Protein AF-0000000066938724 (afdb_homodimer)

Nearest PDB structures (foldseek):
  8rdz-assembly1_A  TM=9.465E-01  e=1.902E-21  Homo sapiens
  8ptt-assembly1_A  TM=9.576E-01  e=7.124E-21  Homo sapiens
  2dsb-assembly2_C  TM=9.305E-01  e=2.568E-21  Homo sapiens
  8rdz-assembly1_C  TM=9.444E-01  e=9.058E-21  Homo sapiens
  8riy-assembly1_BBB  TM=9.349E-01  e=5.950E-21  Homo sapiens

Organism: NCBI:txid1442368

Solvent-accessible surface area (backbone atoms only — not comparable to full-atom values): 21776 Å² total; per-residue (Å²): 123,80,75,75,72,49,79,59,44,80,72,47,76,44,84,42,57,56,90,76,45,79,56,48,38,43,32,33,36,35,28,30,40,39,76,67,48,78,45,75,45,69,28,41,37,62,66,61,58,16,78,75,67,39,29,28,29,35,37,49,49,39,37,41,42,87,87,48,73,42,22,28,61,33,30,37,31,75,25,75,50,63,71,26,32,32,44,33,51,45,56,42,67,19,52,61,90,41,48,64,67,54,31,42,55,50,38,38,28,25,67,57,29,45,75,58,45,78,78,46,70,53,63,77,17,29,60,42,47,84,44,17,53,43,26,32,28,51,33,34,28,41,27,82,47,55,89,82,60,80,65,80,52,68,57,57,65,55,90,88,58,62,70,45,78,45,81,37,45,54,84,45,40,49,64,50,50,54,53,45,44,72,35,89,60,34,33,31,30,34,50,53,48,28,20,31,46,17,26,48,39,38,75,68,63,77,66,92,123,80,76,75,71,49,79,60,44,81,73,47,77,41,84,41,58,56,90,77,45,80,57,50,39,44,32,33,36,36,28,31,39,38,75,65,48,80,46,77,44,68,29,40,38,63,66,62,59,16,78,74,68,38,32,29,29,36,37,48,49,39,37,41,41,87,89,47,73,42,21,27,61,33,30,36,32,76,27,75,48,64,71,26,33,31,44,33,50,45,56,43,66,18,51,64,91,40,49,63,66,55,32,42,54,51,38,37,28,23,68,58,30,46,74,60,47,77,79,47,70,53,65,76,16,29,58,42,48,82,44,17,53,44,26,32,27,51,32,34,27,42,28,80,48,54,90,80,60,81,69,81,52,69,57,58,64,57,91,89,59,62,69,45,77,43,83,37,45,55,85,45,40,49,62,52,49,53,53,45,44,70,36,90,60,33,32,31,30,33,51,52,49,28,21,31,47,17,26,48,38,37,74,68,62,75,66,91

Structure (mmCIF, N/CA/C/O backbone):
data_AF-0000000066938724-model_v1
#
loop_
_entity.id
_entity.type
_entity.pdbx_description
1 polymer 'Unplaced genomic scaffold supercont1.2, whole genome shotgun sequence'
#
loop_
_atom_site.group_PDB
_atom_site.id
_atom_site.type_symbol
_atom_site.label_atom_id
_atom_site.label_alt_id
_atom_site.label_comp_id
_atom_site.label_asym_id
_atom_site.label_entity_id
_atom_site.label_seq_id
_atom_site.pdbx_PDB_ins_code
_atom_site.Cartn_x
_atom_site.Cartn_y
_atom_site.Cartn_z
_atom_site.occupancy
_atom_site.B_iso_or_equiv
_atom_site.auth_seq_id
_atom_site.auth_comp_id
_atom_site.auth_asym_id
_atom_site.auth_atom_id
_atom_site.pdbx_PDB_model_num
ATOM 1 N N . MET A 1 1 ? 8.453 -37.781 -10.891 1 41.19 1 MET A N 1
ATOM 2 C CA . MET A 1 1 ? 8.5 -37.531 -9.453 1 41.19 1 MET A CA 1
ATOM 3 C C . MET A 1 1 ? 8.227 -36.094 -9.141 1 41.19 1 MET A C 1
ATOM 5 O O . MET A 1 1 ? 8.641 -35.188 -9.891 1 41.19 1 MET A O 1
ATOM 9 N N . SER A 1 2 ? 7.152 -35.781 -8.422 1 51.56 2 SER A N 1
ATOM 10 C CA . SER A 1 2 ? 6.891 -34.375 -8.117 1 51.56 2 SER A CA 1
ATOM 11 C C . SER A 1 2 ? 8.141 -33.688 -7.578 1 51.56 2 SER A C 1
ATOM 13 O O . SER A 1 2 ? 8.805 -34.188 -6.676 1 51.56 2 SER A O 1
ATOM 15 N N . PRO A 1 3 ? 8.75 -32.875 -8.469 1 56.16 3 PRO A N 1
ATOM 16 C CA . PRO A 1 3 ? 10.039 -32.344 -8.039 1 56.16 3 PRO A CA 1
ATOM 17 C C . PRO A 1 3 ? 10.078 -32 -6.547 1 56.16 3 PRO A C 1
ATOM 19 O O . PRO A 1 3 ? 9.047 -31.641 -5.965 1 56.16 3 PRO A O 1
ATOM 22 N N . LYS A 1 4 ? 10.953 -32.781 -5.766 1 62.91 4 LYS A N 1
ATOM 23 C CA . LYS A 1 4 ? 11.211 -32.562 -4.348 1 62.91 4 LYS A CA 1
ATOM 24 C C . LYS A 1 4 ? 11.273 -31.062 -4.027 1 62.91 4 LYS A C 1
ATOM 26 O O . LYS A 1 4 ? 12.008 -30.312 -4.668 1 62.91 4 LYS A O 1
ATOM 31 N N . THR A 1 5 ? 10.148 -30.406 -3.34 1 84.38 5 THR A N 1
ATOM 32 C CA . THR A 1 5 ? 10.148 -29 -2.949 1 84.38 5 THR A CA 1
ATOM 33 C C . THR A 1 5 ? 10.75 -28.828 -1.557 1 84.38 5 THR A C 1
ATOM 35 O O . THR A 1 5 ? 10.852 -29.797 -0.796 1 84.38 5 THR A O 1
ATOM 38 N N . GLN A 1 6 ? 11.633 -27.938 -1.389 1 91.56 6 GLN A N 1
ATOM 39 C CA . GLN A 1 6 ? 12.164 -27.516 -0.096 1 91.56 6 GLN A CA 1
ATOM 40 C C . GLN A 1 6 ? 11.672 -26.125 0.286 1 91.56 6 GLN A C 1
ATOM 42 O O . GLN A 1 6 ? 11.039 -25.438 -0.524 1 91.56 6 GLN A O 1
ATOM 47 N N . GLU A 1 7 ? 11.906 -25.875 1.595 1 95.19 7 GLU A N 1
ATOM 48 C CA . GLU A 1 7 ? 11.633 -24.5 1.995 1 95.19 7 GLU A CA 1
ATOM 49 C C . GLU A 1 7 ? 12.664 -23.547 1.423 1 95.19 7 GLU A C 1
ATOM 51 O O . GLU A 1 7 ? 13.859 -23.844 1.409 1 95.19 7 GLU A O 1
ATOM 56 N N . PRO A 1 8 ? 12.203 -22.469 0.871 1 96.69 8 PRO A N 1
ATOM 57 C CA . PRO A 1 8 ? 13.18 -21.469 0.428 1 96.69 8 PRO A CA 1
ATOM 58 C C . PRO A 1 8 ? 14.039 -20.922 1.573 1 96.69 8 PRO A C 1
ATOM 60 O O . PRO A 1 8 ? 13.617 -20.969 2.732 1 96.69 8 PRO A O 1
ATOM 63 N N . GLU A 1 9 ? 15.219 -20.469 1.162 1 96.25 9 GLU A N 1
ATOM 64 C CA . GLU A 1 9 ? 16.156 -20.016 2.182 1 96.25 9 GLU A CA 1
ATOM 65 C C . GLU A 1 9 ? 16.969 -18.828 1.685 1 96.25 9 GLU A C 1
ATOM 67 O O . GLU A 1 9 ? 17.547 -18.875 0.596 1 96.25 9 GLU A O 1
ATOM 72 N N . ILE A 1 10 ? 17 -17.781 2.443 1 98.31 10 ILE A N 1
ATOM 73 C CA . ILE A 1 10 ? 17.891 -16.672 2.15 1 98.31 10 ILE A CA 1
ATOM 74 C C . ILE A 1 10 ? 19.328 -17.062 2.49 1 98.31 10 ILE A C 1
ATOM 76 O O . ILE A 1 10 ? 19.609 -17.5 3.607 1 98.31 10 ILE A O 1
ATOM 80 N N . VAL A 1 11 ? 20.156 -16.906 1.573 1 98.56 11 VAL A N 1
ATOM 81 C CA . VAL A 1 11 ? 21.562 -17.266 1.725 1 98.56 11 VAL A CA 1
ATOM 82 C C . VAL A 1 11 ? 22.359 -16.062 2.215 1 98.56 11 VAL A C 1
ATOM 84 O O . VAL A 1 11 ? 23.188 -16.172 3.113 1 98.56 11 VAL A O 1
ATOM 87 N N . SER A 1 12 ? 22.203 -14.898 1.617 1 98.62 12 SER A N 1
ATOM 88 C CA . SER A 1 12 ? 22.906 -13.688 2.016 1 98.62 12 SER A CA 1
ATOM 89 C C . SER A 1 12 ? 22.156 -12.438 1.574 1 98.62 12 SER A C 1
ATOM 91 O O . SER A 1 12 ? 21.359 -12.484 0.635 1 98.62 12 SER A O 1
ATOM 93 N N . ILE A 1 13 ? 22.312 -11.398 2.299 1 98.31 13 ILE A N 1
ATOM 94 C CA . ILE A 1 13 ? 21.891 -10.047 1.957 1 98.31 13 ILE A CA 1
ATOM 95 C C . ILE A 1 13 ? 23.109 -9.109 1.97 1 98.31 13 ILE A C 1
ATOM 97 O O . ILE A 1 13 ? 23.75 -8.938 3.004 1 98.31 13 ILE A O 1
ATOM 101 N N . THR A 1 14 ? 23.422 -8.5 0.818 1 98.25 14 THR A N 1
ATOM 102 C CA . THR A 1 14 ? 24.641 -7.699 0.694 1 98.25 14 THR A CA 1
ATOM 103 C C . THR A 1 14 ? 24.328 -6.355 0.035 1 98.25 14 THR A C 1
ATOM 105 O O . THR A 1 14 ? 23.266 -6.18 -0.557 1 98.25 14 THR A O 1
ATOM 108 N N . ASP A 1 15 ? 25.25 -5.422 0.222 1 97.62 15 ASP A N 1
ATOM 109 C CA . ASP A 1 15 ? 25.078 -4.121 -0.423 1 97.62 15 ASP A CA 1
ATOM 110 C C . ASP A 1 15 ? 25 -4.27 -1.94 1 97.62 15 ASP A C 1
ATOM 112 O O . ASP A 1 15 ? 25.719 -5.086 -2.529 1 97.62 15 ASP A O 1
ATOM 116 N N . LEU A 1 16 ? 24.141 -3.492 -2.551 1 97.81 16 LEU A N 1
ATOM 117 C CA . LEU A 1 16 ? 24 -3.496 -4.004 1 97.81 16 LEU A CA 1
ATOM 118 C C . LEU A 1 16 ? 24.328 -2.125 -4.586 1 97.81 16 LEU A C 1
ATOM 120 O O . LEU A 1 16 ? 23.672 -1.13 -4.238 1 97.81 16 LEU A O 1
ATOM 124 N N . ASP A 1 17 ? 25.344 -2.053 -5.453 1 95.94 17 ASP A N 1
ATOM 125 C CA . ASP A 1 17 ? 25.672 -0.844 -6.199 1 95.94 17 ASP A CA 1
ATOM 126 C C . ASP A 1 17 ? 24.609 -0.54 -7.246 1 95.94 17 ASP A C 1
ATOM 128 O O . ASP A 1 17 ? 24.297 -1.378 -8.102 1 95.94 17 ASP A O 1
ATOM 132 N N . PRO A 1 18 ? 24.062 0.712 -7.199 1 96.06 18 PRO A N 1
ATOM 133 C CA . PRO A 1 18 ? 23.031 1.053 -8.188 1 96.06 18 PRO A CA 1
ATOM 134 C C . PRO A 1 18 ? 23.5 0.801 -9.625 1 96.06 18 PRO A C 1
ATOM 136 O O . PRO A 1 18 ? 22.688 0.463 -10.484 1 96.06 18 PRO A O 1
ATOM 139 N N . ALA A 1 19 ? 24.703 0.922 -9.898 1 94.62 19 ALA A N 1
ATOM 140 C CA . ALA A 1 19 ? 25.234 0.714 -11.242 1 94.62 19 ALA A CA 1
ATOM 141 C C . ALA A 1 19 ? 25.094 -0.744 -11.672 1 94.62 19 ALA A C 1
ATOM 143 O O . ALA A 1 19 ? 25.078 -1.048 -12.867 1 94.62 19 ALA A O 1
ATOM 144 N N . GLN A 1 20 ? 24.984 -1.638 -10.75 1 95.94 20 GLN A N 1
ATOM 145 C CA . GLN A 1 20 ? 24.875 -3.066 -11.031 1 95.94 20 GLN A CA 1
ATOM 146 C C . GLN A 1 20 ? 23.438 -3.537 -10.93 1 95.94 20 GLN A C 1
ATOM 148 O O . GLN A 1 20 ? 23.125 -4.691 -11.234 1 95.94 20 GLN A O 1
ATOM 153 N N . ALA A 1 21 ? 22.594 -2.658 -10.461 1 96.75 21 ALA A N 1
ATOM 154 C CA . ALA A 1 21 ? 21.203 -3.027 -10.25 1 96.75 21 ALA A CA 1
ATOM 155 C C . ALA A 1 21 ? 20.422 -3.01 -11.562 1 96.75 21 ALA A C 1
ATOM 157 O O . ALA A 1 21 ? 20.641 -2.141 -12.414 1 96.75 21 ALA A O 1
ATOM 158 N N . ARG A 1 22 ? 19.484 -3.936 -11.703 1 96.12 22 ARG A N 1
ATOM 159 C CA . ARG A 1 22 ? 18.703 -4.055 -12.922 1 96.12 22 ARG A CA 1
ATOM 160 C C . ARG A 1 22 ? 17.266 -3.607 -12.695 1 96.12 22 ARG A C 1
ATOM 162 O O . ARG A 1 22 ? 16.609 -3.082 -13.602 1 96.12 22 ARG A O 1
ATOM 169 N N . TRP A 1 23 ? 16.797 -3.75 -11.469 1 96.62 23 TRP A N 1
ATOM 170 C CA . TRP A 1 23 ? 15.359 -3.66 -11.258 1 96.62 23 TRP A CA 1
ATOM 171 C C . TRP A 1 23 ? 15 -2.436 -10.422 1 96.62 23 TRP A C 1
ATOM 173 O O . TRP A 1 23 ? 13.93 -1.854 -10.586 1 96.62 23 TRP A O 1
ATOM 183 N N . VAL A 1 24 ? 15.844 -2.029 -9.438 1 97.88 24 VAL A N 1
ATOM 184 C CA . VAL A 1 24 ? 15.586 -0.922 -8.523 1 97.88 24 VAL A CA 1
ATOM 185 C C . VAL A 1 24 ? 16.828 -0.045 -8.406 1 97.88 24 VAL A C 1
ATOM 187 O O . VAL A 1 24 ? 17.953 -0.532 -8.531 1 97.88 24 VAL A O 1
ATOM 190 N N . THR A 1 25 ? 16.672 1.212 -8.172 1 98.12 25 THR A N 1
ATOM 191 C CA . THR A 1 25 ? 17.797 2.123 -7.98 1 98.12 25 THR A CA 1
ATOM 192 C C . THR A 1 25 ? 17.453 3.174 -6.926 1 98.12 25 THR A C 1
ATOM 194 O O . THR A 1 25 ? 16.328 3.217 -6.414 1 98.12 25 THR A O 1
ATOM 197 N N . LEU A 1 26 ? 18.453 4.004 -6.508 1 98.25 26 LEU A N 1
ATOM 198 C CA . LEU A 1 26 ? 18.312 5.082 -5.535 1 98.25 26 LEU A CA 1
ATOM 199 C C . LEU A 1 26 ? 18.547 6.441 -6.191 1 98.25 26 LEU A C 1
ATOM 201 O O . LEU A 1 26 ? 19.469 6.598 -6.984 1 98.25 26 LEU A O 1
ATOM 205 N N . LYS A 1 27 ? 17.656 7.375 -5.871 1 98.38 27 LYS A N 1
ATOM 206 C CA . LYS A 1 27 ? 17.797 8.742 -6.367 1 98.38 27 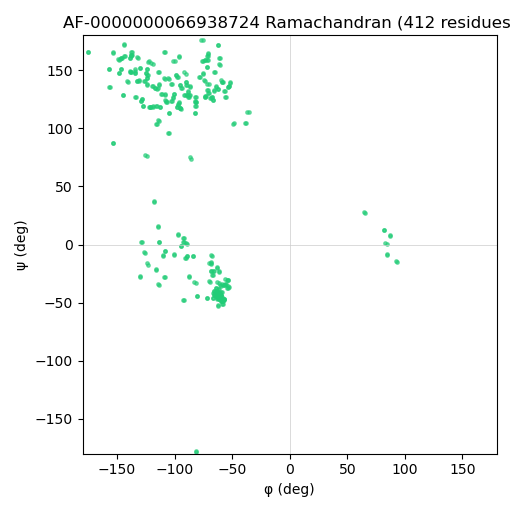LYS A CA 1
ATOM 207 C C . LYS A 1 27 ? 17.672 9.75 -5.23 1 98.38 27 LYS A C 1
ATOM 209 O O . LYS A 1 27 ? 17.047 9.469 -4.207 1 98.38 27 LYS A O 1
ATOM 214 N N . LYS A 1 28 ? 18.312 10.852 -5.406 1 98.5 28 LYS A N 1
ATOM 215 C CA . LYS A 1 28 ? 18.141 12.047 -4.586 1 98.5 28 LYS A CA 1
ATOM 216 C C . LYS A 1 28 ? 17.266 13.078 -5.289 1 98.5 28 LYS A C 1
ATOM 218 O O . LYS A 1 28 ? 17.516 13.43 -6.441 1 98.5 28 LYS A O 1
ATOM 223 N N . VAL A 1 29 ? 16.266 13.508 -4.641 1 98.69 29 VAL A N 1
ATOM 224 C CA . VAL A 1 29 ? 15.391 14.555 -5.156 1 98.69 29 VAL A CA 1
ATOM 225 C C . VAL A 1 29 ? 15.672 15.867 -4.434 1 98.69 29 VAL A C 1
ATOM 227 O O . VAL A 1 29 ? 15.477 15.977 -3.221 1 98.69 29 VAL A O 1
ATOM 230 N N . ASP A 1 30 ? 16.188 16.828 -5.148 1 98.75 30 ASP A N 1
ATOM 231 C CA . ASP A 1 30 ? 16.281 18.203 -4.645 1 98.75 30 ASP A CA 1
ATOM 232 C C . ASP A 1 30 ? 15.039 19.016 -5.02 1 98.75 30 ASP A C 1
ATOM 234 O O . ASP A 1 30 ? 14.625 19.016 -6.18 1 98.75 30 ASP A O 1
ATOM 238 N N . PHE A 1 31 ? 14.43 19.672 -4.047 1 98.12 31 PHE A N 1
ATOM 239 C CA . PHE A 1 31 ? 13.211 20.438 -4.324 1 98.12 31 PHE A CA 1
ATOM 240 C C . PHE A 1 31 ? 13.133 21.656 -3.434 1 98.12 31 PHE A C 1
ATOM 242 O O . PHE A 1 31 ? 13.867 21.781 -2.453 1 98.12 31 PHE A O 1
ATOM 249 N N . ILE A 1 32 ? 12.312 22.641 -3.863 1 97.75 32 ILE A N 1
ATOM 250 C CA . ILE A 1 32 ? 11.953 23.812 -3.062 1 97.75 32 ILE A CA 1
ATOM 251 C C . ILE A 1 32 ? 10.547 23.641 -2.494 1 97.75 32 ILE A C 1
ATOM 253 O O . ILE A 1 32 ? 9.594 23.422 -3.242 1 97.75 32 ILE A O 1
ATOM 257 N N . ASP A 1 33 ? 10.469 23.719 -1.217 1 96 33 ASP A N 1
ATOM 258 C CA . ASP A 1 33 ? 9.172 23.422 -0.603 1 96 33 ASP A CA 1
ATOM 259 C C . ASP A 1 33 ? 8.258 24.641 -0.667 1 96 33 ASP A C 1
ATOM 261 O O . ASP A 1 33 ? 8.57 25.641 -1.339 1 96 33 ASP A O 1
ATOM 265 N N . GLN A 1 34 ? 7.082 24.547 -0.123 1 94.56 34 GLN A N 1
ATOM 266 C CA . GLN A 1 34 ? 6.039 25.562 -0.219 1 94.56 34 GLN A CA 1
ATOM 267 C C . GLN A 1 34 ? 6.473 26.875 0.449 1 94.56 34 GLN A C 1
ATOM 269 O O . GLN A 1 34 ? 5.895 27.922 0.195 1 94.56 34 GLN A O 1
ATOM 274 N N . THR A 1 35 ? 7.449 26.828 1.319 1 94.19 35 THR A N 1
ATOM 275 C CA . THR A 1 35 ? 7.93 28.016 2.006 1 94.19 35 THR A CA 1
ATOM 276 C C . THR A 1 35 ? 9.125 28.609 1.273 1 94.19 35 THR A C 1
ATOM 278 O O . THR A 1 35 ? 9.727 29.578 1.745 1 94.19 35 THR A O 1
ATOM 281 N N . GLY A 1 36 ? 9.508 27.953 0.197 1 95.19 36 GLY A N 1
ATOM 282 C CA . GLY A 1 36 ? 10.656 28.422 -0.561 1 95.19 36 GLY A CA 1
ATOM 283 C C . GLY A 1 36 ? 11.977 27.875 -0.053 1 95.19 36 GLY A C 1
ATOM 284 O O . GLY A 1 36 ? 13.039 28.344 -0.461 1 95.19 36 GLY A O 1
ATOM 285 N N . THR A 1 37 ? 11.961 26.969 0.854 1 96.44 37 THR A N 1
ATOM 286 C CA . THR A 1 37 ? 13.156 26.391 1.454 1 96.44 37 THR A CA 1
ATOM 287 C C . THR A 1 37 ? 13.656 25.203 0.63 1 96.44 37 THR A C 1
ATOM 289 O O . THR A 1 37 ? 12.891 24.281 0.327 1 96.44 37 THR A O 1
ATOM 292 N N . PRO A 1 38 ? 14.938 25.219 0.238 1 97.56 38 PRO A N 1
ATOM 293 C CA . PRO A 1 38 ? 15.5 24.047 -0.432 1 97.56 38 PRO A CA 1
ATOM 294 C C . PRO A 1 38 ? 15.57 22.828 0.481 1 97.56 38 PRO A C 1
ATOM 296 O O . PRO A 1 38 ? 15.977 22.938 1.641 1 97.56 38 PRO A O 1
ATOM 299 N N . ARG A 1 39 ? 15.109 21.719 -0.056 1 97.31 39 ARG A N 1
ATOM 300 C CA . ARG A 1 39 ? 15.102 20.453 0.678 1 97.31 39 ARG A CA 1
ATOM 301 C C . ARG A 1 39 ? 15.539 19.297 -0.217 1 97.31 39 ARG A C 1
ATOM 303 O O . ARG A 1 39 ? 15.633 19.453 -1.437 1 97.31 39 ARG A O 1
ATOM 310 N N . THR A 1 40 ? 15.914 18.188 0.417 1 97.38 40 THR A N 1
ATOM 311 C CA . THR A 1 40 ? 16.281 16.969 -0.295 1 97.38 40 THR A CA 1
ATOM 312 C C . THR A 1 40 ? 15.445 15.781 0.199 1 97.38 40 THR A C 1
ATOM 314 O O . THR A 1 40 ? 15.008 15.758 1.354 1 97.38 40 THR A O 1
ATOM 317 N N . TRP A 1 41 ? 15.195 14.906 -0.728 1 98.06 41 TRP A N 1
ATOM 318 C CA . TRP A 1 41 ? 14.539 13.641 -0.427 1 98.06 41 TRP A CA 1
ATOM 319 C C . TRP A 1 41 ? 15.273 12.477 -1.082 1 98.06 41 TRP A C 1
ATOM 321 O O . TRP A 1 41 ? 15.867 12.633 -2.154 1 98.06 41 TRP A O 1
ATOM 331 N N . GLU A 1 42 ? 15.383 11.32 -0.335 1 98.5 42 GLU A N 1
ATOM 332 C CA . GLU A 1 42 ? 15.938 10.094 -0.887 1 98.5 42 GLU A CA 1
ATOM 333 C C . GLU A 1 42 ? 14.828 9.117 -1.284 1 98.5 42 GLU A C 1
ATOM 335 O O . GLU A 1 42 ? 13.93 8.836 -0.492 1 98.5 42 GLU A O 1
ATOM 340 N N . ILE A 1 43 ? 14.898 8.594 -2.553 1 98.31 43 ILE A N 1
ATOM 341 C CA . ILE A 1 43 ? 13.805 7.746 -3.006 1 98.31 43 ILE A CA 1
ATOM 342 C C . ILE A 1 43 ? 14.359 6.496 -3.686 1 98.31 43 ILE A C 1
ATOM 344 O O . ILE A 1 43 ? 15.461 6.527 -4.242 1 98.31 43 ILE A O 1
ATOM 348 N N . ALA A 1 44 ? 13.633 5.391 -3.561 1 98.31 44 ALA A N 1
ATOM 349 C CA . ALA A 1 44 ? 13.852 4.188 -4.359 1 98.31 44 ALA A CA 1
ATOM 350 C C . ALA A 1 44 ? 12.938 4.164 -5.578 1 98.31 44 ALA A C 1
ATOM 352 O O . ALA A 1 44 ? 11.742 4.469 -5.473 1 98.31 44 ALA A O 1
ATOM 353 N N . ILE A 1 45 ? 13.461 3.785 -6.715 1 97.62 45 ILE A N 1
ATOM 354 C CA . ILE A 1 45 ? 12.695 3.809 -7.957 1 97.62 45 ILE A CA 1
ATOM 355 C C . ILE A 1 45 ? 12.836 2.469 -8.68 1 97.62 45 ILE A C 1
ATOM 357 O O . ILE A 1 45 ? 13.922 1.879 -8.695 1 97.62 45 ILE A O 1
ATOM 361 N N . ARG A 1 46 ? 11.734 2.006 -9.273 1 97.25 46 ARG A N 1
ATOM 362 C CA . ARG A 1 46 ? 11.828 0.887 -10.203 1 97.25 46 ARG A CA 1
ATOM 363 C C . ARG A 1 46 ? 12.445 1.328 -11.531 1 97.25 46 ARG A C 1
ATOM 365 O O . ARG A 1 46 ? 12.117 2.4 -12.047 1 97.25 46 ARG A O 1
ATOM 372 N N . LYS A 1 47 ? 13.273 0.481 -12.094 1 95.06 47 LYS A N 1
ATOM 373 C CA . LYS A 1 47 ? 13.914 0.797 -13.375 1 95.06 47 LYS A CA 1
ATOM 374 C C . LYS A 1 47 ? 13.047 0.33 -14.547 1 95.06 47 LYS A C 1
ATOM 376 O O . LYS A 1 47 ? 13.391 0.567 -15.703 1 95.06 47 LYS A O 1
ATOM 381 N N . THR A 1 48 ? 11.883 -0.263 -14.227 1 89.56 48 THR A N 1
ATOM 382 C CA . THR A 1 48 ? 11.109 -0.964 -15.25 1 89.56 48 THR A CA 1
ATOM 383 C C . THR A 1 48 ? 9.773 -0.267 -15.492 1 89.56 48 THR A C 1
ATOM 385 O O . THR A 1 48 ? 8.859 -0.857 -16.062 1 89.56 48 THR A O 1
ATOM 388 N N . THR A 1 49 ? 9.641 0.946 -15.039 1 87.75 49 THR A N 1
ATOM 389 C CA . THR A 1 49 ? 8.359 1.604 -15.273 1 87.75 49 THR A CA 1
ATOM 390 C C . THR A 1 49 ? 8.023 1.631 -16.766 1 87.75 49 THR A C 1
ATOM 392 O O . THR A 1 49 ? 8.859 2.025 -17.578 1 87.75 49 THR A O 1
ATOM 395 N N . SER A 1 50 ? 6.812 1.243 -17.062 1 87.19 50 SER A N 1
ATOM 396 C CA . SER A 1 50 ? 6.383 1.15 -18.453 1 87.19 50 SER A CA 1
ATOM 397 C C . SER A 1 50 ? 6.109 2.531 -19.047 1 87.19 50 SER A C 1
ATOM 399 O O . SER A 1 50 ? 6.133 3.533 -18.328 1 87.19 50 SER A O 1
ATOM 401 N N . LYS A 1 51 ? 5.785 2.488 -20.391 1 87.94 51 LYS A N 1
ATOM 402 C CA . LYS A 1 51 ? 5.43 3.721 -21.094 1 87.94 51 LYS A CA 1
ATOM 403 C C . LYS A 1 51 ? 4.086 4.262 -20.609 1 87.94 51 LYS A C 1
ATOM 405 O O . LYS A 1 51 ? 3.797 5.449 -20.766 1 87.94 51 LYS A O 1
ATOM 410 N N . SER A 1 52 ? 3.26 3.381 -20.047 1 87.88 52 SER A N 1
ATOM 411 C CA . SER A 1 52 ? 1.953 3.793 -19.547 1 87.88 52 SER A CA 1
ATOM 412 C C . SER A 1 52 ? 2.09 4.668 -18.297 1 87.88 52 SER A C 1
ATOM 414 O O . SER A 1 52 ? 1.13 5.32 -17.891 1 87.88 52 SER A O 1
ATOM 416 N N . GLY A 1 53 ? 3.307 4.617 -17.719 1 91.88 53 GLY A N 1
ATOM 417 C CA . GLY A 1 53 ? 3.529 5.359 -16.484 1 91.88 53 GLY A CA 1
ATOM 418 C C . GLY A 1 53 ? 3.066 4.613 -15.242 1 91.88 53 GLY A C 1
ATOM 419 O O . GLY A 1 53 ? 3.092 5.16 -14.141 1 91.88 53 GLY A O 1
ATOM 420 N N . VAL A 1 54 ? 2.568 3.459 -15.375 1 97.19 54 VAL A N 1
ATOM 421 C CA . VAL A 1 54 ? 2.127 2.613 -14.273 1 97.19 54 VAL A CA 1
ATOM 422 C C . VAL A 1 54 ? 3.096 1.445 -14.094 1 97.19 54 VAL A C 1
ATOM 424 O O . VAL A 1 54 ? 3.447 0.773 -15.07 1 97.19 54 VAL A O 1
ATOM 427 N N . ASP A 1 55 ? 3.545 1.268 -12.891 1 97.75 55 ASP A N 1
ATOM 428 C CA . ASP A 1 55 ? 4.547 0.237 -12.633 1 97.75 55 ASP A CA 1
ATOM 429 C C . ASP A 1 55 ? 3.902 -1.142 -12.523 1 97.75 55 ASP A C 1
ATOM 431 O O . ASP A 1 55 ? 4.434 -2.125 -13.039 1 97.75 55 ASP A O 1
ATOM 435 N N . ALA A 1 56 ? 2.773 -1.217 -11.789 1 98.19 56 ALA A N 1
ATOM 436 C CA . ALA A 1 56 ? 2.219 -2.527 -11.453 1 98.19 56 ALA A CA 1
ATOM 437 C C . ALA A 1 56 ? 0.695 -2.482 -11.406 1 98.19 56 ALA A C 1
ATOM 439 O O . ALA A 1 56 ? 0.101 -1.405 -11.328 1 98.19 56 ALA A O 1
ATOM 440 N N . VAL A 1 57 ? 0.125 -3.625 -11.508 1 98.62 57 VAL A N 1
ATOM 441 C CA . VAL A 1 57 ? -1.306 -3.822 -11.305 1 98.62 57 VAL A CA 1
ATOM 442 C C . VAL A 1 57 ? -1.531 -4.918 -10.266 1 98.62 57 VAL A C 1
ATOM 444 O O . VAL A 1 57 ? -0.739 -5.855 -10.164 1 98.62 57 VAL A O 1
ATOM 447 N N . ALA A 1 58 ? -2.455 -4.766 -9.438 1 98.75 58 ALA A N 1
ATOM 448 C CA . ALA A 1 58 ? -3.004 -5.816 -8.586 1 98.75 58 ALA A CA 1
ATOM 449 C C . ALA A 1 58 ? -4.453 -6.121 -8.961 1 98.75 58 ALA A C 1
ATOM 451 O O . ALA A 1 58 ? -5.238 -5.207 -9.227 1 98.75 58 ALA A O 1
ATOM 452 N N . MET A 1 59 ? -4.797 -7.355 -8.984 1 98.69 59 MET A N 1
ATOM 453 C CA . MET A 1 59 ? -6.137 -7.746 -9.414 1 98.69 59 MET A CA 1
ATOM 454 C C . MET A 1 59 ? -6.988 -8.164 -8.219 1 98.69 59 MET A C 1
ATOM 456 O O . MET A 1 59 ? -6.844 -9.273 -7.703 1 98.69 59 MET A O 1
ATOM 460 N N . GLY A 1 60 ? -7.777 -7.191 -7.73 1 98.62 60 GLY A N 1
ATOM 461 C CA . GLY A 1 60 ? -8.914 -7.676 -6.965 1 98.62 60 GLY A CA 1
ATOM 462 C C . GLY A 1 60 ? -9.875 -8.516 -7.785 1 98.62 60 GLY A C 1
ATOM 463 O O . GLY A 1 60 ? -10.172 -8.18 -8.938 1 98.62 60 GLY A O 1
ATOM 464 N N . ASN A 1 61 ? -10.289 -9.633 -7.242 1 98.62 61 ASN A N 1
ATOM 465 C CA . ASN A 1 61 ? -11.078 -10.539 -8.07 1 98.62 61 ASN A CA 1
ATOM 466 C C . ASN A 1 61 ? -12.242 -11.141 -7.285 1 98.62 61 ASN A C 1
ATOM 468 O O . ASN A 1 61 ? -12.125 -11.391 -6.082 1 98.62 61 ASN A O 1
ATOM 472 N N . ILE A 1 62 ? -13.266 -11.383 -8 1 98.38 62 ILE A N 1
ATOM 473 C CA . ILE A 1 62 ? -14.477 -11.977 -7.449 1 98.38 62 ILE A CA 1
ATOM 474 C C . ILE A 1 62 ? -14.867 -13.203 -8.273 1 98.38 62 ILE A C 1
ATOM 476 O O . ILE A 1 62 ? -15.102 -13.094 -9.484 1 98.38 62 ILE A O 1
ATOM 480 N N . PHE A 1 63 ? -14.898 -14.297 -7.648 1 96.94 63 PHE A N 1
ATOM 481 C CA . PHE A 1 63 ? -15.391 -15.523 -8.258 1 96.94 63 PHE A CA 1
ATOM 482 C C . PHE A 1 63 ? -16.844 -15.773 -7.879 1 96.94 63 PHE A C 1
ATOM 484 O O . PHE A 1 63 ? -17.188 -15.836 -6.695 1 96.94 63 PHE A O 1
ATOM 491 N N . VAL A 1 64 ? -17.656 -15.844 -8.852 1 95.25 64 VAL A N 1
ATOM 492 C CA . VAL A 1 64 ? -19.078 -16.094 -8.648 1 95.25 64 VAL A CA 1
ATOM 493 C C . VAL A 1 64 ? -19.422 -17.516 -9.102 1 95.25 64 VAL A C 1
ATOM 495 O O . VAL A 1 64 ? -19.109 -17.906 -10.227 1 95.25 64 VAL A O 1
ATOM 498 N N . HIS A 1 65 ? -19.969 -18.25 -8.227 1 93.06 65 HIS A N 1
ATOM 499 C CA . HIS A 1 65 ? -20.391 -19.625 -8.453 1 93.06 65 HIS A CA 1
ATOM 500 C C . HIS A 1 65 ? -21.875 -19.797 -8.148 1 93.06 65 HIS A C 1
ATOM 502 O O . HIS A 1 65 ? -22.391 -19.188 -7.211 1 93.06 65 HIS A O 1
ATOM 508 N N . PRO A 1 66 ? -22.531 -20.688 -8.914 1 90.44 66 PRO A N 1
ATOM 509 C CA . PRO A 1 66 ? -23.984 -20.844 -8.703 1 90.44 66 PRO A CA 1
ATOM 510 C C . PRO A 1 66 ? -24.312 -21.453 -7.34 1 90.44 66 PRO A C 1
ATOM 512 O O . PRO A 1 66 ? -25.391 -21.203 -6.793 1 90.44 66 PRO A O 1
ATOM 515 N N . SER A 1 67 ? -23.453 -22.234 -6.723 1 91.06 67 SER A N 1
ATOM 516 C CA . SER A 1 67 ? -23.812 -22.969 -5.516 1 91.06 67 SER A CA 1
ATOM 517 C C . SER A 1 67 ? -22.812 -22.734 -4.398 1 91.06 67 SER A C 1
ATOM 519 O O . SER A 1 67 ? -22.828 -23.422 -3.379 1 91.06 67 SER A O 1
ATOM 521 N N . LYS A 1 68 ? -21.859 -21.922 -4.664 1 92.94 68 LYS A N 1
ATOM 522 C CA . LYS A 1 68 ? -20.859 -21.578 -3.646 1 92.94 68 LYS A CA 1
ATOM 523 C C . LYS A 1 68 ? -20.875 -20.094 -3.346 1 92.94 68 LYS A C 1
ATOM 525 O O . LYS A 1 68 ? -21.25 -19.281 -4.191 1 92.94 68 LYS A O 1
ATOM 530 N N . PRO A 1 69 ? -20.438 -19.688 -2.17 1 95.69 69 PRO A N 1
ATOM 531 C CA . PRO A 1 69 ? -20.391 -18.25 -1.869 1 95.69 69 PRO A CA 1
ATOM 532 C C . PRO A 1 69 ? -19.406 -17.5 -2.754 1 95.69 69 PRO A C 1
ATOM 534 O O . PRO A 1 69 ? -18.375 -18.062 -3.164 1 95.69 69 PRO A O 1
ATOM 537 N N . PRO A 1 70 ? -19.75 -16.234 -3.029 1 97.5 70 PRO A N 1
ATOM 538 C CA . PRO A 1 70 ? -18.734 -15.43 -3.723 1 97.5 70 PRO A CA 1
ATOM 539 C C . PRO A 1 70 ? -17.391 -15.453 -3.02 1 97.5 70 PRO A C 1
ATOM 541 O O . PRO A 1 70 ? -17.328 -15.391 -1.788 1 97.5 70 PRO A O 1
ATOM 544 N N . SER A 1 71 ? -16.359 -15.602 -3.799 1 98.06 71 SER A N 1
ATOM 545 C CA . SER A 1 71 ? -15.031 -15.805 -3.236 1 98.06 71 SER A CA 1
ATOM 546 C C . SER A 1 71 ? -13.984 -14.977 -3.984 1 98.06 71 SER A C 1
ATOM 548 O O . SER A 1 71 ? -14.289 -14.359 -5.004 1 98.06 71 SER A O 1
ATOM 550 N N . THR A 1 72 ? -12.867 -14.859 -3.424 1 98.75 72 THR A N 1
ATOM 551 C CA . THR A 1 72 ? -11.695 -14.25 -4.047 1 98.75 72 THR A CA 1
ATOM 552 C C . THR A 1 72 ? -10.516 -15.219 -4.031 1 98.75 72 THR A C 1
ATOM 554 O O . THR A 1 72 ? -10.359 -16 -3.096 1 98.75 72 THR A O 1
ATOM 557 N N . MET A 1 73 ? -9.742 -15.195 -5.07 1 98.5 73 MET A N 1
ATOM 558 C CA . MET A 1 73 ? -8.539 -16.016 -5.152 1 98.5 73 MET A CA 1
ATOM 559 C C . MET A 1 73 ? -7.305 -15.227 -4.738 1 98.5 73 MET A C 1
ATOM 561 O O . MET A 1 73 ? -7.016 -14.18 -5.312 1 98.5 73 MET A O 1
ATOM 565 N N . LEU A 1 74 ? -6.629 -15.719 -3.764 1 98.81 74 LEU A N 1
ATOM 566 C CA . LEU A 1 74 ? -5.352 -15.18 -3.305 1 98.81 74 LEU A CA 1
ATOM 567 C C . LEU A 1 74 ? -4.191 -16.031 -3.824 1 98.81 74 LEU A C 1
ATOM 569 O O . LEU A 1 74 ? -4.387 -17.172 -4.234 1 98.81 74 LEU A O 1
ATOM 573 N N . VAL A 1 75 ? -3.066 -15.406 -3.852 1 98.69 75 VAL A N 1
ATOM 574 C CA . VAL A 1 75 ? -1.857 -16.125 -4.23 1 98.69 75 VAL A CA 1
ATOM 575 C C . VAL A 1 75 ? -0.855 -16.109 -3.078 1 98.69 75 VAL A C 1
ATOM 577 O O . VAL A 1 75 ? -0.718 -15.086 -2.393 1 98.69 75 VAL A O 1
ATOM 580 N N . LEU A 1 76 ? -0.252 -17.219 -2.811 1 98.31 76 LEU A N 1
ATOM 581 C CA . LEU A 1 76 ? 0.841 -17.375 -1.857 1 98.31 76 LEU A CA 1
ATOM 582 C C . LEU A 1 76 ? 2.166 -17.578 -2.582 1 98.31 76 LEU A C 1
ATOM 584 O O . LEU A 1 76 ? 2.289 -18.484 -3.41 1 98.31 76 LEU A O 1
ATOM 588 N N . GLN A 1 77 ? 3.047 -16.828 -2.375 1 97.75 77 GLN A N 1
ATOM 589 C CA . GLN A 1 77 ? 4.359 -16.969 -3 1 97.75 77 GLN A CA 1
ATOM 590 C C . GLN A 1 77 ? 5.465 -16.453 -2.076 1 97.75 77 GLN A C 1
ATOM 592 O O . GLN A 1 77 ? 5.242 -15.547 -1.282 1 97.75 77 GLN A O 1
ATOM 597 N N . TYR A 1 78 ? 6.629 -17.094 -2.178 1 97.69 78 TYR A N 1
ATOM 598 C CA . TYR A 1 78 ? 7.77 -16.641 -1.386 1 97.69 78 TYR A CA 1
ATOM 599 C C . TYR A 1 78 ? 8.328 -15.336 -1.921 1 97.69 78 TYR A C 1
ATOM 601 O O . TYR A 1 78 ? 8.586 -15.203 -3.121 1 97.69 78 TYR A O 1
ATOM 609 N N . ARG A 1 79 ? 8.477 -14.344 -1.051 1 98.31 79 ARG A N 1
ATOM 610 C CA . ARG A 1 79 ? 9.055 -13.047 -1.382 1 98.31 79 ARG A CA 1
ATOM 611 C C . ARG A 1 79 ? 10.367 -12.828 -0.647 1 98.31 79 ARG A C 1
ATOM 613 O O . ARG A 1 79 ? 10.383 -12.562 0.556 1 98.31 79 ARG A O 1
ATOM 620 N N . PRO A 1 80 ? 11.422 -12.898 -1.316 1 98.06 80 PRO A N 1
ATOM 621 C CA . PRO A 1 80 ? 12.727 -12.758 -0.679 1 98.06 80 PRO A CA 1
ATOM 622 C C . PRO A 1 80 ? 12.867 -11.438 0.085 1 98.06 80 PRO A C 1
ATOM 624 O O . PRO A 1 80 ? 13.5 -11.406 1.146 1 98.06 80 PRO A O 1
ATOM 627 N N . PRO A 1 81 ? 12.289 -10.328 -0.366 1 98.19 81 PRO A N 1
ATOM 628 C CA . PRO A 1 81 ? 12.453 -9.086 0.385 1 98.19 81 PRO A CA 1
ATOM 629 C C . PRO A 1 81 ? 12.008 -9.211 1.841 1 98.19 81 PRO A C 1
ATOM 631 O O . PRO A 1 81 ? 12.602 -8.586 2.725 1 98.19 81 PRO A O 1
ATOM 634 N N . VAL A 1 82 ? 10.984 -10.023 2.047 1 97.75 82 VAL A N 1
ATOM 635 C CA . VAL A 1 82 ? 10.484 -10.094 3.416 1 97.75 82 VAL A CA 1
ATOM 636 C C . VAL A 1 82 ? 10.859 -11.445 4.031 1 97.75 82 VAL A C 1
ATOM 638 O O . VAL A 1 82 ? 10.602 -11.688 5.211 1 97.75 82 VAL A O 1
ATOM 641 N N . GLY A 1 83 ? 11.445 -12.367 3.262 1 97.81 83 GLY A N 1
ATOM 642 C CA . GLY A 1 83 ? 11.883 -13.672 3.738 1 97.81 83 GLY A CA 1
ATOM 643 C C . GLY A 1 83 ? 10.734 -14.555 4.199 1 97.81 83 GLY A C 1
ATOM 644 O O . GLY A 1 83 ? 10.891 -15.359 5.117 1 97.81 83 GLY A O 1
ATOM 645 N N . LYS A 1 84 ? 9.547 -14.383 3.672 1 98.25 84 LYS A N 1
ATOM 646 C CA . LYS A 1 84 ? 8.336 -15.117 4.031 1 98.25 84 LYS A CA 1
ATOM 647 C C . LYS A 1 84 ? 7.465 -15.375 2.807 1 98.25 84 LYS A C 1
ATOM 649 O O . LYS A 1 84 ? 7.676 -14.773 1.75 1 98.25 84 LYS A O 1
ATOM 654 N N . TYR A 1 85 ? 6.559 -16.344 2.975 1 98.44 85 TYR A N 1
ATOM 655 C CA . TYR A 1 85 ? 5.438 -16.406 2.039 1 98.44 85 TYR A CA 1
ATOM 656 C C . TYR A 1 85 ? 4.477 -15.25 2.26 1 98.44 85 TYR A C 1
ATOM 658 O O . TYR A 1 85 ? 4.07 -14.977 3.393 1 98.44 85 TYR A O 1
ATOM 666 N N . THR A 1 86 ? 4.16 -14.594 1.169 1 98.75 86 THR A N 1
ATOM 667 C CA . THR A 1 86 ? 3.223 -13.484 1.29 1 98.75 86 THR A CA 1
ATOM 668 C C . THR A 1 86 ? 1.847 -13.875 0.759 1 98.75 86 THR A C 1
ATOM 670 O O . THR A 1 86 ? 1.742 -14.68 -0.174 1 98.75 86 THR A O 1
ATOM 673 N N . VAL A 1 87 ? 0.848 -13.383 1.441 1 98.94 87 VAL A N 1
ATOM 674 C CA . VAL A 1 87 ? -0.533 -13.5 0.984 1 98.94 87 VAL A CA 1
ATOM 675 C C . VAL A 1 87 ? -0.926 -12.242 0.211 1 98.94 87 VAL A C 1
ATOM 677 O O . VAL A 1 87 ? -0.914 -11.141 0.761 1 98.94 87 VAL A O 1
ATOM 680 N N . GLU A 1 88 ? -1.238 -12.438 -1.1 1 98.88 88 GLU A N 1
ATOM 681 C CA . GLU A 1 88 ? -1.485 -11.32 -2 1 98.88 88 GLU A CA 1
ATOM 682 C C . GLU A 1 88 ? -2.664 -11.602 -2.926 1 98.88 88 GLU A C 1
ATOM 684 O O . GLU A 1 88 ? -3.07 -12.758 -3.086 1 98.88 88 GLU A O 1
ATOM 689 N N . TRP A 1 89 ? -3.23 -10.539 -3.498 1 98.88 89 TRP A N 1
ATOM 690 C CA . TRP A 1 89 ? -3.918 -10.727 -4.773 1 98.88 89 TRP A CA 1
ATOM 691 C C . TRP A 1 89 ? -2.92 -10.961 -5.898 1 98.88 89 TRP A C 1
ATOM 693 O O . TRP A 1 89 ? -1.761 -10.547 -5.809 1 98.88 89 TRP A O 1
ATOM 703 N N . PRO A 1 90 ? -3.381 -11.711 -6.977 1 98.5 90 PRO A N 1
ATOM 704 C CA . PRO A 1 90 ? -2.498 -11.727 -8.141 1 98.5 90 PRO A CA 1
ATOM 705 C C . PRO A 1 90 ? -2.086 -10.328 -8.594 1 98.5 90 PRO A C 1
ATOM 707 O O . PRO A 1 90 ? -2.889 -9.398 -8.531 1 98.5 90 PRO A O 1
ATOM 710 N N . ALA A 1 91 ? -0.883 -10.203 -8.938 1 98.25 91 ALA A N 1
ATOM 711 C CA . ALA A 1 91 ? -0.316 -8.906 -9.305 1 98.25 91 ALA A CA 1
ATOM 712 C C . ALA A 1 91 ? 0.868 -9.078 -10.258 1 98.25 91 ALA A C 1
ATOM 714 O O . ALA A 1 91 ? 1.386 -10.188 -10.414 1 98.25 91 ALA A O 1
ATOM 715 N N . GLY A 1 92 ? 1.26 -7.984 -10.883 1 96.56 92 GLY A N 1
ATOM 716 C CA . GLY A 1 92 ? 2.428 -8.023 -11.75 1 96.56 92 GLY A CA 1
ATOM 717 C C . GLY A 1 92 ? 2.814 -6.664 -12.297 1 96.56 92 GLY A C 1
ATOM 718 O O . GLY A 1 92 ? 2.045 -5.707 -12.195 1 96.56 92 GLY A O 1
ATOM 719 N N . LEU A 1 93 ? 4.016 -6.645 -12.828 1 96.56 93 LEU A N 1
ATOM 720 C CA . LEU A 1 93 ? 4.504 -5.418 -13.453 1 96.56 93 LEU A CA 1
ATOM 721 C C . LEU A 1 93 ? 3.857 -5.207 -14.812 1 96.56 93 LEU A C 1
ATOM 723 O O . LEU A 1 93 ? 3.502 -6.172 -15.492 1 96.56 93 LEU A O 1
ATOM 727 N N . VAL A 1 94 ? 3.668 -3.963 -15.141 1 97.5 94 VAL A N 1
ATOM 728 C CA . VAL A 1 94 ? 3.17 -3.613 -16.469 1 97.5 94 VAL A CA 1
ATOM 729 C C . VAL A 1 94 ? 4.324 -3.613 -17.469 1 97.5 94 VAL A C 1
ATOM 731 O O . VAL A 1 94 ? 5.297 -2.873 -17.312 1 97.5 94 VAL A O 1
ATOM 734 N N . ASP A 1 95 ? 4.215 -4.383 -18.484 1 94.88 95 ASP A N 1
ATOM 735 C CA . ASP A 1 95 ? 5.266 -4.457 -19.484 1 94.88 95 ASP A CA 1
ATOM 736 C C . ASP A 1 95 ? 5.27 -3.207 -20.359 1 94.88 95 ASP A C 1
ATOM 738 O O . ASP A 1 95 ? 4.277 -2.48 -20.422 1 94.88 95 ASP A O 1
ATOM 742 N N . GLU A 1 96 ? 6.32 -2.861 -21.016 1 91.81 96 GLU A N 1
ATOM 743 C CA . GLU A 1 96 ? 6.578 -1.645 -21.781 1 91.81 96 GLU A CA 1
ATOM 744 C C . GLU A 1 96 ? 5.473 -1.387 -22.797 1 91.81 96 GLU A C 1
ATOM 746 O O . GLU A 1 96 ? 5.051 -0.243 -23 1 91.81 96 GLU A O 1
ATOM 751 N N . HIS A 1 97 ? 4.867 -2.416 -23.453 1 90.44 97 HIS A N 1
ATOM 752 C CA . HIS A 1 97 ? 3.953 -2.162 -24.547 1 90.44 97 HIS A CA 1
ATOM 753 C C . HIS A 1 97 ? 2.551 -2.668 -24.234 1 90.44 97 HIS A C 1
ATOM 755 O O . HIS A 1 97 ? 1.832 -3.121 -25.125 1 90.44 97 HIS A O 1
ATOM 761 N N . GLU A 1 98 ? 2.18 -2.514 -23.016 1 94.94 98 GLU A N 1
ATOM 762 C CA . GLU A 1 98 ? 0.807 -2.881 -22.688 1 94.94 98 GLU A CA 1
ATOM 763 C C . GLU A 1 98 ? 0.176 -1.86 -21.734 1 94.94 98 GLU A C 1
ATOM 765 O O . GLU A 1 98 ? 0.883 -1.141 -21.031 1 94.94 98 GLU A O 1
ATOM 770 N N . THR A 1 99 ? -1.119 -1.708 -21.859 1 95.62 99 THR A N 1
ATOM 771 C CA . THR A 1 99 ? -1.875 -0.919 -20.891 1 95.62 99 THR A CA 1
ATOM 772 C C . THR A 1 99 ? -1.978 -1.652 -19.562 1 95.62 99 THR A C 1
ATOM 774 O O . THR A 1 99 ? -1.765 -2.865 -19.5 1 95.62 99 THR A O 1
ATOM 777 N N . PRO A 1 100 ? -2.232 -0.91 -18.484 1 96.25 100 PRO A N 1
ATOM 778 C CA . PRO A 1 100 ? -2.453 -1.575 -17.203 1 96.25 100 PRO A CA 1
ATOM 779 C C . PRO A 1 100 ? -3.547 -2.639 -17.266 1 96.25 100 PRO A C 1
ATOM 781 O O . PRO A 1 100 ? -3.418 -3.701 -16.656 1 96.25 100 PRO A O 1
ATOM 784 N N . GLU A 1 101 ? -4.586 -2.381 -18.016 1 96.69 101 GLU A N 1
ATOM 785 C CA . GLU A 1 101 ? -5.676 -3.344 -18.141 1 96.69 101 GLU A CA 1
ATOM 786 C C . GLU A 1 101 ? -5.211 -4.613 -18.844 1 96.69 101 GLU A C 1
ATOM 788 O O . GLU A 1 101 ? -5.574 -5.723 -18.453 1 96.69 101 GLU A O 1
ATOM 793 N N . GLU A 1 102 ? -4.445 -4.398 -19.891 1 96.94 102 GLU A N 1
ATOM 794 C CA . GLU A 1 102 ? -3.881 -5.547 -20.594 1 96.94 102 GLU A CA 1
ATOM 795 C C . GLU A 1 102 ? -2.973 -6.363 -19.672 1 96.94 102 GLU A C 1
ATOM 797 O O . GLU A 1 102 ? -3.012 -7.594 -19.688 1 96.94 102 GLU A O 1
ATOM 802 N N . ALA A 1 103 ? -2.141 -5.676 -18.906 1 97.12 103 ALA A N 1
ATOM 803 C CA . ALA A 1 103 ? -1.271 -6.344 -17.938 1 97.12 103 ALA A CA 1
ATOM 804 C C . ALA A 1 103 ? -2.088 -7.137 -16.922 1 97.12 103 ALA A C 1
ATOM 806 O O . ALA A 1 103 ? -1.728 -8.266 -16.562 1 97.12 103 ALA A O 1
ATOM 807 N N . ALA A 1 104 ? -3.205 -6.535 -16.484 1 97.69 104 ALA A N 1
ATOM 808 C CA . ALA A 1 104 ? -4.059 -7.188 -15.508 1 97.69 104 ALA A CA 1
ATOM 809 C C . ALA A 1 104 ? -4.613 -8.508 -16.047 1 97.69 104 ALA A C 1
ATOM 811 O O . ALA A 1 104 ? -4.551 -9.539 -15.375 1 97.69 104 ALA A O 1
ATOM 812 N N . VAL A 1 105 ? -5.105 -8.461 -17.25 1 97.12 105 VAL A N 1
ATOM 813 C CA . VAL A 1 105 ? -5.672 -9.648 -17.891 1 97.12 105 VAL A CA 1
ATOM 814 C C . VAL A 1 105 ? -4.582 -10.703 -18.078 1 97.12 105 VAL A C 1
ATOM 816 O O . VAL A 1 105 ? -4.789 -11.875 -17.766 1 97.12 105 VAL A O 1
ATOM 819 N N . ARG A 1 106 ? -3.455 -10.266 -18.531 1 97.12 106 ARG A N 1
ATOM 820 C CA . ARG A 1 106 ? -2.336 -11.172 -18.75 1 97.12 106 ARG A CA 1
ATOM 821 C C . ARG A 1 106 ? -1.892 -11.82 -17.438 1 97.12 106 ARG A C 1
ATOM 823 O O . ARG A 1 106 ? -1.782 -13.039 -17.344 1 97.12 106 ARG A O 1
ATOM 830 N N . GLU A 1 107 ? -1.621 -11.039 -16.406 1 97.44 107 GLU A N 1
ATOM 831 C CA . GLU A 1 107 ? -1.137 -11.539 -15.117 1 97.44 107 GLU A CA 1
ATOM 832 C C . GLU A 1 107 ? -2.168 -12.445 -14.453 1 97.44 107 GLU A C 1
ATOM 834 O O . GLU A 1 107 ? -1.808 -13.43 -13.805 1 97.44 107 GLU A O 1
ATOM 839 N N . MET A 1 108 ? -3.469 -12.047 -14.57 1 97.31 108 MET A N 1
ATOM 840 C CA . MET A 1 108 ? -4.531 -12.898 -14.031 1 97.31 108 MET A CA 1
ATOM 841 C C . MET A 1 108 ? -4.477 -14.289 -14.648 1 97.31 108 MET A C 1
ATOM 843 O O . MET A 1 108 ? -4.484 -15.289 -13.93 1 97.31 108 MET A O 1
ATOM 847 N N . LYS A 1 109 ? -4.355 -14.328 -15.906 1 97.12 109 LYS A N 1
ATOM 848 C CA . LYS A 1 109 ? -4.297 -15.609 -16.609 1 97.12 109 LYS A CA 1
ATOM 849 C C . LYS A 1 109 ? -3.033 -16.375 -16.25 1 97.12 109 LYS A C 1
ATOM 851 O O . LYS A 1 109 ? -3.094 -17.578 -15.969 1 97.12 109 LYS A O 1
ATOM 856 N N . GLU A 1 110 ? -1.936 -15.727 -16.172 1 97.69 110 GLU A N 1
ATOM 857 C CA . GLU A 1 110 ? -0.664 -16.375 -15.883 1 97.69 110 GLU A CA 1
ATOM 858 C C . GLU A 1 110 ? -0.636 -16.938 -14.461 1 97.69 110 GLU A C 1
ATOM 860 O O . GLU A 1 110 ? -0.262 -18.094 -14.25 1 97.69 110 GLU A O 1
ATOM 865 N N . GLU A 1 111 ? -1.06 -16.172 -13.492 1 97.69 111 GLU A N 1
ATOM 866 C CA . GLU A 1 111 ? -0.858 -16.562 -12.094 1 97.69 111 GLU A CA 1
ATOM 867 C C . GLU A 1 111 ? -2 -17.438 -11.594 1 97.69 111 GLU A C 1
ATOM 869 O O . GLU A 1 111 ? -1.813 -18.234 -10.68 1 97.69 111 GLU A O 1
ATOM 874 N N . THR A 1 112 ? -3.215 -17.312 -12.156 1 97.31 112 THR A N 1
ATOM 875 C CA . THR A 1 112 ? -4.359 -18.016 -11.586 1 97.31 112 THR A CA 1
ATOM 876 C C . THR A 1 112 ? -4.914 -19.031 -12.57 1 97.31 112 THR A C 1
ATOM 878 O O . THR A 1 112 ? -5.633 -19.953 -12.18 1 97.31 112 THR A O 1
ATOM 881 N N . GLY A 1 113 ? -4.641 -18.875 -13.867 1 96.94 113 GLY A N 1
ATOM 882 C CA . GLY A 1 113 ? -5.195 -19.719 -14.914 1 96.94 113 GLY A CA 1
ATOM 883 C C . GLY A 1 113 ? -6.566 -19.266 -15.375 1 96.94 113 GLY A C 1
ATOM 884 O O . GLY A 1 113 ? -7.082 -19.766 -16.375 1 96.94 113 GLY A O 1
ATOM 885 N N . TYR A 1 114 ? -7.195 -18.312 -14.703 1 95.94 114 TYR A N 1
ATOM 886 C CA . TYR A 1 114 ? -8.562 -17.906 -15.016 1 95.94 114 TYR A CA 1
ATOM 887 C C . TYR A 1 114 ? -8.578 -16.688 -15.906 1 95.94 114 TYR A C 1
ATOM 889 O O . TYR A 1 114 ? -7.738 -15.789 -15.766 1 95.94 114 TYR A O 1
ATOM 897 N N . ASP A 1 115 ? -9.57 -16.766 -16.75 1 93.12 115 ASP A N 1
ATOM 898 C CA . ASP A 1 115 ? -9.953 -15.531 -17.438 1 93.12 115 ASP A CA 1
ATOM 899 C C . ASP A 1 115 ? -11.023 -14.773 -16.641 1 93.12 115 ASP A C 1
ATOM 901 O O . ASP A 1 115 ? -11.844 -15.383 -15.961 1 93.12 115 ASP A O 1
ATOM 905 N N . GLY A 1 116 ? -10.883 -13.562 -16.609 1 91.5 116 GLY A N 1
ATOM 906 C CA . GLY A 1 116 ? -11.891 -12.75 -15.953 1 91.5 116 GLY A CA 1
ATOM 907 C C . GLY A 1 116 ? -12.25 -11.5 -16.734 1 91.5 116 GLY A C 1
ATOM 908 O O . GLY A 1 116 ? -11.578 -11.156 -17.703 1 91.5 116 GLY A O 1
ATOM 909 N N . LYS A 1 117 ? -13.336 -10.969 -16.375 1 96.12 117 LYS A N 1
ATOM 910 C CA . LYS A 1 117 ? -13.789 -9.711 -16.969 1 96.12 117 LYS A CA 1
ATOM 911 C C . LYS A 1 117 ? -13.438 -8.523 -16.062 1 96.12 117 LYS A C 1
ATOM 913 O O . LYS A 1 117 ? -13.891 -8.453 -14.922 1 96.12 117 LYS A O 1
ATOM 918 N N . VAL A 1 118 ? -12.609 -7.633 -16.625 1 97.88 118 VAL A N 1
ATOM 919 C CA . VAL A 1 118 ? -12.312 -6.398 -15.898 1 97.88 118 VAL A CA 1
ATOM 920 C C . VAL A 1 118 ? -13.57 -5.535 -15.82 1 97.88 118 VAL A C 1
ATOM 922 O O . VAL A 1 118 ? -14.203 -5.246 -16.828 1 97.88 118 VAL A O 1
ATOM 925 N N . TYR A 1 119 ? -13.977 -5.09 -14.578 1 97.12 119 TYR A N 1
ATOM 926 C CA . TYR A 1 119 ? -15.195 -4.293 -14.492 1 97.12 119 TYR A CA 1
ATOM 927 C C . TYR A 1 119 ? -14.945 -2.979 -13.766 1 97.12 119 TYR A C 1
ATOM 929 O O . TYR A 1 119 ? -15.812 -2.102 -13.727 1 97.12 119 TYR A O 1
ATOM 937 N N . ASP A 1 120 ? -13.82 -2.787 -13.234 1 97.62 120 ASP A N 1
ATOM 938 C CA . ASP A 1 120 ? -13.445 -1.545 -12.57 1 97.62 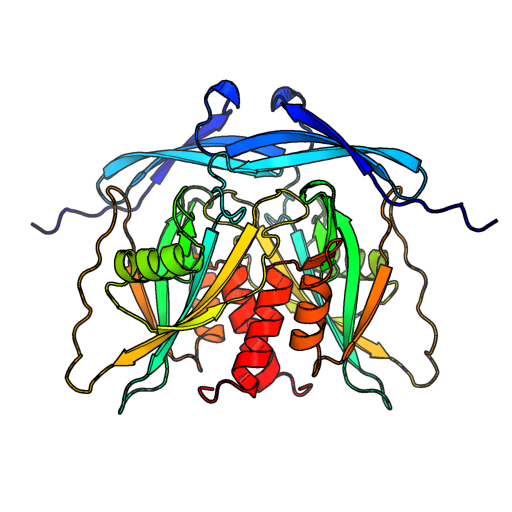120 ASP A CA 1
ATOM 939 C C . ASP A 1 120 ? -11.922 -1.384 -12.531 1 97.62 120 ASP A C 1
ATOM 941 O O . ASP A 1 120 ? -11.195 -2.354 -12.305 1 97.62 120 ASP A O 1
ATOM 945 N N . VAL A 1 121 ? -11.406 -0.227 -12.82 1 98.38 121 VAL A N 1
ATOM 946 C CA . VAL A 1 121 ? -9.984 0.112 -12.789 1 98.38 121 VAL A CA 1
ATOM 947 C C . VAL A 1 121 ? -9.773 1.379 -11.961 1 98.38 121 VAL A C 1
ATOM 949 O O . VAL A 1 121 ? -10.406 2.408 -12.219 1 98.38 121 VAL A O 1
ATOM 952 N N . SER A 1 122 ? -8.945 1.314 -11 1 98.75 122 SER A N 1
ATOM 953 C CA . SER A 1 122 ? -8.68 2.473 -10.148 1 98.75 122 SER A CA 1
ATOM 954 C C . SER A 1 122 ? -7.883 3.535 -10.906 1 98.75 122 SER A C 1
ATOM 956 O O . SER A 1 122 ? -7.336 3.266 -11.977 1 98.75 122 SER A O 1
ATOM 958 N N . PRO A 1 123 ? -7.84 4.809 -10.352 1 98.38 123 PRO A N 1
ATOM 959 C CA . PRO A 1 123 ? -6.805 5.734 -10.812 1 98.38 123 PRO A CA 1
ATOM 960 C C . PRO A 1 123 ? -5.391 5.238 -10.523 1 98.38 123 PRO A C 1
ATOM 962 O O . PRO A 1 123 ? -5.219 4.172 -9.922 1 98.38 123 PRO A O 1
ATOM 965 N N . ILE A 1 124 ? -4.418 5.977 -11.094 1 98.25 124 ILE A N 1
ATOM 966 C CA . ILE A 1 124 ? -3.033 5.699 -10.719 1 98.25 124 ILE A CA 1
ATOM 967 C C . ILE A 1 124 ? -2.814 6.066 -9.25 1 98.25 124 ILE A C 1
ATOM 969 O O . ILE A 1 124 ? -3.135 7.18 -8.828 1 98.25 124 ILE A O 1
ATOM 973 N N . LEU A 1 125 ? -2.334 5.094 -8.461 1 98.81 125 LEU A N 1
ATOM 974 C CA . LEU A 1 125 ? -2.145 5.266 -7.027 1 98.81 125 LEU A CA 1
ATOM 975 C C . LEU A 1 125 ? -0.665 5.215 -6.664 1 98.81 125 LEU A C 1
ATOM 977 O O . LEU A 1 125 ? 0.119 4.531 -7.328 1 98.81 125 LEU A O 1
ATOM 981 N N . SER A 1 126 ? -0.289 5.945 -5.645 1 98.69 126 SER A N 1
ATOM 982 C CA . SER A 1 126 ? 1.078 5.875 -5.141 1 98.69 126 SER A CA 1
ATOM 983 C C . SER A 1 126 ? 1.266 4.676 -4.215 1 98.69 126 SER A C 1
ATOM 985 O O . SER A 1 126 ? 0.536 4.523 -3.234 1 98.69 126 SER A O 1
ATOM 987 N N . SER A 1 127 ? 2.246 3.852 -4.465 1 98.44 127 SER A N 1
ATOM 988 C CA . SER A 1 127 ? 2.457 2.643 -3.674 1 98.44 127 SER A CA 1
ATOM 989 C C . SER A 1 127 ? 2.973 2.979 -2.277 1 98.44 127 SER A C 1
ATOM 991 O O . SER A 1 127 ? 2.523 2.398 -1.288 1 98.44 127 SER A O 1
ATOM 993 N N . ASP A 1 128 ? 3.912 3.832 -2.17 1 98.06 128 ASP A N 1
ATOM 994 C CA . ASP A 1 128 ? 4.512 4.355 -0.947 1 98.06 128 ASP A CA 1
ATOM 995 C C . ASP A 1 128 ? 5.102 5.746 -1.178 1 98.06 128 ASP A C 1
ATOM 997 O O . ASP A 1 128 ? 6.297 5.883 -1.455 1 98.06 128 ASP A O 1
ATOM 1001 N N . PRO A 1 129 ? 4.289 6.742 -1.021 1 97.94 129 PRO A N 1
ATOM 1002 C CA . PRO A 1 129 ? 4.691 8.086 -1.452 1 97.94 129 PRO A CA 1
ATOM 1003 C C . PRO A 1 129 ? 5.828 8.656 -0.612 1 97.94 129 PRO A C 1
ATOM 1005 O O . PRO A 1 129 ? 6.41 9.688 -0.976 1 97.94 129 PRO A O 1
ATOM 1008 N N . GLY A 1 130 ? 6.176 8.055 0.448 1 96.94 130 GLY A N 1
ATOM 1009 C CA . GLY A 1 130 ? 7.281 8.531 1.269 1 96.94 130 GLY A CA 1
ATOM 1010 C C . GLY A 1 130 ? 8.617 7.93 0.87 1 96.94 130 GLY A C 1
ATOM 1011 O O . GLY A 1 130 ? 9.672 8.398 1.304 1 96.94 130 GLY A O 1
ATOM 1012 N N . MET A 1 131 ? 8.555 6.922 0.029 1 97.81 131 MET A N 1
ATOM 1013 C CA . MET A 1 131 ? 9.789 6.176 -0.184 1 97.81 131 MET A CA 1
ATOM 1014 C C . MET A 1 131 ? 10.078 6.004 -1.673 1 97.81 131 MET A C 1
ATOM 1016 O O . MET A 1 131 ? 11.227 5.82 -2.072 1 97.81 131 MET A O 1
ATOM 1020 N N . THR A 1 132 ? 9.086 5.984 -2.506 1 98.44 132 THR A N 1
ATOM 1021 C CA . THR A 1 132 ? 9.266 5.609 -3.904 1 98.44 132 THR A CA 1
ATOM 1022 C C . THR A 1 132 ? 8.273 6.355 -4.797 1 98.44 132 THR A C 1
ATOM 1024 O O . THR A 1 132 ? 7.254 6.859 -4.316 1 98.44 132 THR A O 1
ATOM 1027 N N . ASN A 1 133 ? 8.602 6.445 -6.082 1 98 133 ASN A N 1
ATOM 1028 C CA . ASN A 1 133 ? 7.664 6.973 -7.066 1 98 133 ASN A CA 1
ATOM 1029 C C . ASN A 1 133 ? 6.836 5.859 -7.703 1 98 133 ASN A C 1
ATOM 1031 O O . ASN A 1 133 ? 6.102 6.102 -8.664 1 98 133 ASN A O 1
ATOM 1035 N N . ALA A 1 134 ? 6.988 4.605 -7.219 1 98.06 134 ALA A N 1
ATOM 1036 C CA . ALA A 1 134 ? 6.277 3.465 -7.793 1 98.06 134 ALA A CA 1
ATOM 1037 C C . ALA A 1 134 ? 4.766 3.67 -7.723 1 98.06 134 ALA A C 1
ATOM 1039 O O . ALA A 1 134 ? 4.246 4.18 -6.727 1 98.06 134 ALA A O 1
ATOM 1040 N N . THR A 1 135 ? 4.109 3.262 -8.812 1 98.25 135 THR A N 1
ATOM 1041 C CA . THR A 1 135 ? 2.662 3.412 -8.93 1 98.25 135 THR A CA 1
ATOM 1042 C C . THR A 1 135 ? 1.996 2.059 -9.164 1 98.25 135 THR A C 1
ATOM 1044 O O . THR A 1 135 ? 2.65 1.103 -9.586 1 98.25 135 THR A O 1
ATOM 1047 N N . ILE A 1 136 ? 0.738 2.029 -8.828 1 98.56 136 ILE A N 1
ATOM 1048 C CA . ILE A 1 136 ? -0.023 0.795 -8.992 1 98.56 136 ILE A CA 1
ATOM 1049 C C . ILE A 1 136 ? -1.47 1.125 -9.352 1 98.56 136 ILE A C 1
ATOM 1051 O O . ILE A 1 136 ? -1.971 2.199 -9.008 1 98.56 136 ILE A O 1
ATOM 1055 N N . LYS A 1 137 ? -2.082 0.267 -10.055 1 98.75 137 LYS A N 1
ATOM 1056 C CA . LYS A 1 137 ? -3.531 0.3 -10.242 1 98.75 137 LYS A CA 1
ATOM 1057 C C . LYS A 1 137 ? -4.188 -0.948 -9.656 1 98.75 137 LYS A C 1
ATOM 1059 O O . LYS A 1 137 ? -3.66 -2.055 -9.789 1 98.75 137 LYS A O 1
ATOM 1064 N N . LEU A 1 138 ? -5.246 -0.745 -8.938 1 98.88 138 LEU A N 1
ATOM 1065 C CA . LEU A 1 138 ? -6.168 -1.819 -8.586 1 98.88 138 LEU A CA 1
ATOM 1066 C C . LEU A 1 138 ? -7.141 -2.096 -9.734 1 98.88 138 LEU A C 1
ATOM 1068 O O . LEU A 1 138 ? -7.871 -1.199 -10.164 1 98.88 138 LEU A O 1
ATOM 1072 N N . VAL A 1 139 ? -7.109 -3.271 -10.242 1 98.75 139 VAL A N 1
ATOM 1073 C CA . VAL A 1 139 ? -8.031 -3.693 -11.297 1 98.75 139 VAL A CA 1
ATOM 1074 C C . VAL A 1 139 ? -8.969 -4.766 -10.758 1 98.75 139 VAL A C 1
ATOM 1076 O O . VAL A 1 139 ? -8.531 -5.844 -10.352 1 98.75 139 VAL A O 1
ATOM 1079 N N . MET A 1 140 ? -10.273 -4.488 -10.75 1 98.62 140 MET A N 1
ATOM 1080 C CA . MET A 1 140 ? -11.258 -5.461 -10.273 1 98.62 140 MET A CA 1
ATOM 1081 C C . MET A 1 140 ? -11.719 -6.363 -11.414 1 98.62 140 MET A C 1
ATOM 1083 O O . MET A 1 140 ? -12.078 -5.879 -12.484 1 98.62 140 MET A O 1
ATOM 1087 N N . VAL A 1 141 ? -11.641 -7.613 -11.125 1 98.12 141 VAL A N 1
ATOM 1088 C CA . VAL A 1 141 ? -11.953 -8.625 -12.133 1 98.12 141 VAL A CA 1
ATOM 1089 C C . VAL A 1 141 ? -13.047 -9.555 -11.609 1 98.12 141 VAL A C 1
ATOM 1091 O O . VAL A 1 141 ? -13.023 -9.961 -10.445 1 98.12 141 VAL A O 1
ATOM 1094 N N . GLU A 1 142 ? -14 -9.914 -12.438 1 97.38 142 GLU A N 1
ATOM 1095 C CA . GLU A 1 142 ? -15.031 -10.891 -12.109 1 97.38 142 GLU A CA 1
ATOM 1096 C C . GLU A 1 142 ? -14.867 -12.164 -12.93 1 97.38 142 GLU A C 1
ATOM 1098 O O . GLU A 1 142 ? -14.617 -12.109 -14.133 1 97.38 142 GLU A O 1
ATOM 1103 N N . VAL A 1 143 ? -14.875 -13.25 -12.266 1 96.31 143 VAL A N 1
ATOM 1104 C CA . VAL A 1 143 ? -14.812 -14.562 -12.898 1 96.31 143 VAL A CA 1
ATOM 1105 C C . VAL A 1 143 ? -16.109 -15.336 -12.625 1 96.31 1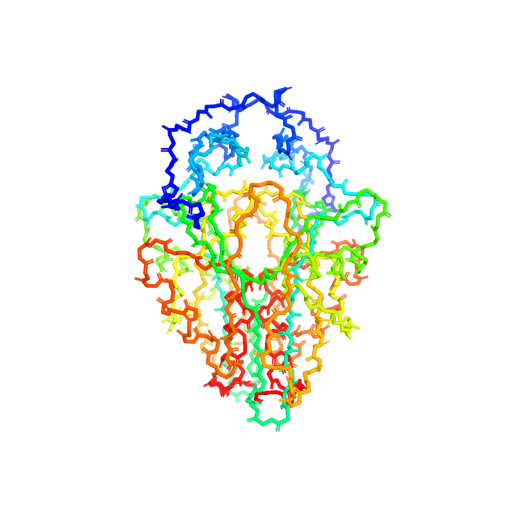43 VAL A C 1
ATOM 1107 O O . VAL A 1 143 ? -16.406 -15.648 -11.469 1 96.31 143 VAL A O 1
ATOM 1110 N N . LYS A 1 144 ? -16.828 -15.695 -13.617 1 94.06 144 LYS A N 1
ATOM 1111 C CA . LYS A 1 144 ? -18.031 -16.516 -13.484 1 94.06 144 LYS A CA 1
ATOM 1112 C C . LYS A 1 144 ? -17.719 -17.984 -13.703 1 94.06 144 LYS A C 1
ATOM 1114 O O . LYS A 1 144 ? -17.234 -18.375 -14.766 1 94.06 144 LYS A O 1
ATOM 1119 N N . LEU A 1 145 ? -17.953 -18.703 -12.656 1 92 145 LEU A N 1
ATOM 1120 C CA . LEU A 1 145 ? -17.703 -20.141 -12.719 1 92 145 LEU A CA 1
ATOM 1121 C C . LEU A 1 145 ? -18.984 -20.906 -12.977 1 92 145 LEU A C 1
ATOM 1123 O O . LEU A 1 145 ? -20.078 -20.453 -12.609 1 92 145 LEU A O 1
ATOM 1127 N N . ASN A 1 146 ? -18.859 -21.984 -13.711 1 85.06 146 ASN A N 1
ATOM 1128 C CA . ASN A 1 146 ? -20 -22.859 -13.93 1 85.06 146 ASN A CA 1
ATOM 1129 C C . ASN A 1 146 ? -20 -24.031 -12.953 1 85.06 146 ASN A C 1
ATOM 1131 O O . ASN A 1 146 ? -19.016 -24.266 -12.258 1 85.06 146 ASN A O 1
ATOM 1135 N N . ALA A 1 147 ? -21.188 -24.656 -12.852 1 74.38 147 ALA A N 1
ATOM 1136 C CA . ALA A 1 147 ? -21.375 -25.75 -11.914 1 74.38 147 ALA A CA 1
ATOM 1137 C C . ALA A 1 147 ? -20.359 -26.859 -12.156 1 74.38 147 ALA A C 1
ATOM 1139 O O . ALA A 1 147 ? -19.969 -27.578 -11.227 1 74.38 147 ALA A O 1
ATOM 1140 N N . GLU A 1 148 ? -19.938 -27.016 -13.336 1 67 148 GLU A N 1
ATOM 1141 C CA . GLU A 1 148 ? -19.078 -28.156 -13.703 1 67 148 GLU A CA 1
ATOM 1142 C C . GLU A 1 148 ? -17.609 -27.812 -13.516 1 67 148 GLU A C 1
ATOM 1144 O O . GLU A 1 148 ? -16.734 -28.688 -13.609 1 67 148 GLU A O 1
ATOM 1149 N N . GLN A 1 149 ? -17.422 -26.531 -13.273 1 61.62 149 GLN A N 1
ATOM 1150 C CA . GLN A 1 149 ? -16.016 -26.125 -13.211 1 61.62 149 GLN A CA 1
ATOM 1151 C C . GLN A 1 149 ? -15.445 -26.344 -11.812 1 61.62 149 GLN A C 1
ATOM 1153 O O . GLN A 1 149 ? -15.438 -25.438 -10.992 1 61.62 149 GLN A O 1
ATOM 1158 N N . ASP A 1 150 ? -15.227 -27.609 -11.516 1 65.94 150 ASP A N 1
ATOM 1159 C CA . ASP A 1 150 ? -14.648 -27.906 -10.211 1 65.94 150 ASP A CA 1
ATOM 1160 C C . ASP A 1 150 ? -13.125 -28 -10.289 1 65.94 150 ASP A C 1
ATOM 1162 O O . ASP A 1 150 ? -12.461 -28.281 -9.297 1 65.94 150 ASP A O 1
ATOM 1166 N N . PHE A 1 151 ? -12.648 -27.734 -11.562 1 77.88 151 PHE A N 1
ATOM 1167 C CA . PHE A 1 151 ? -11.195 -27.844 -11.648 1 77.88 151 PHE A CA 1
ATOM 1168 C C . PHE A 1 151 ? -10.555 -26.469 -11.82 1 77.88 151 PHE A C 1
ATOM 1170 O O . PHE A 1 151 ? -11.133 -25.578 -12.453 1 77.88 151 PHE A O 1
ATOM 1177 N N . MET A 1 152 ? -9.391 -26.328 -11.164 1 86.38 152 MET A N 1
ATOM 1178 C CA . MET A 1 152 ? -8.609 -25.125 -11.352 1 86.38 152 MET A CA 1
ATOM 1179 C C . MET A 1 152 ? -7.766 -25.203 -12.625 1 86.38 152 MET A C 1
ATOM 1181 O O . MET A 1 152 ? -7.023 -26.172 -12.812 1 86.38 152 MET A O 1
ATOM 1185 N N . PRO A 1 153 ? -7.996 -24.203 -13.484 1 92.62 153 PRO A N 1
ATOM 1186 C CA . PRO A 1 153 ? -7.18 -24.219 -14.703 1 92.62 153 PRO A CA 1
ATOM 1187 C C . PRO A 1 153 ? -5.684 -24.109 -14.406 1 92.62 153 PRO A C 1
ATOM 1189 O O . PRO A 1 153 ? -5.293 -23.703 -13.312 1 92.62 153 PRO A O 1
ATOM 1192 N N . GLU A 1 154 ? -4.918 -24.516 -15.383 1 94 154 GLU A N 1
ATOM 1193 C CA . GLU A 1 154 ? -3.471 -24.484 -15.211 1 94 154 GLU A CA 1
ATOM 1194 C C . GLU A 1 154 ? -2.934 -23.062 -15.195 1 94 154 GLU A C 1
ATOM 1196 O O . GLU A 1 154 ? -3.395 -22.203 -15.953 1 94 154 GLU A O 1
ATOM 1201 N N . GLN A 1 155 ? -2.033 -22.797 -14.328 1 95.31 155 GLN A N 1
ATOM 1202 C CA . GLN A 1 155 ? -1.267 -21.562 -14.32 1 95.31 155 GLN A CA 1
ATOM 1203 C C . GLN A 1 155 ? -0.195 -21.578 -15.406 1 95.31 155 GLN A C 1
ATOM 1205 O O . GLN A 1 155 ? 0.111 -22.625 -15.977 1 95.31 155 GLN A O 1
ATOM 1210 N N . ARG A 1 156 ? 0.263 -20.438 -15.828 1 94.38 156 ARG A N 1
ATOM 1211 C CA . ARG A 1 156 ? 1.373 -20.266 -16.75 1 94.38 156 ARG A CA 1
ATOM 1212 C C . ARG A 1 156 ? 2.451 -19.375 -16.156 1 94.38 156 ARG A C 1
ATOM 1214 O O . ARG A 1 156 ? 2.611 -18.219 -16.594 1 94.38 156 ARG A O 1
ATOM 1221 N N . LEU A 1 157 ? 3.176 -19.891 -15.297 1 92.56 157 LEU A N 1
ATOM 1222 C CA . LEU A 1 157 ? 4.129 -19.141 -14.492 1 92.56 157 LEU A CA 1
ATOM 1223 C C . LEU A 1 157 ? 5.492 -19.094 -15.164 1 92.56 157 LEU A C 1
ATOM 1225 O O . LEU A 1 157 ? 5.871 -20.016 -15.883 1 92.56 157 LEU A O 1
ATOM 1229 N N . ASP A 1 158 ? 6.176 -17.984 -14.961 1 86.5 158 ASP A N 1
ATOM 1230 C CA . ASP A 1 158 ? 7.551 -17.875 -15.43 1 86.5 158 ASP A CA 1
ATOM 1231 C C . ASP A 1 158 ? 8.492 -18.75 -14.609 1 86.5 158 ASP A C 1
ATOM 1233 O O . ASP A 1 158 ? 8.141 -19.188 -13.516 1 86.5 158 ASP A O 1
ATOM 1237 N N . ASP A 1 159 ? 9.609 -18.969 -15.18 1 83.75 159 ASP A N 1
ATOM 1238 C CA . ASP A 1 159 ? 10.625 -19.734 -14.461 1 83.75 159 ASP A CA 1
ATOM 1239 C C . ASP A 1 159 ? 10.938 -19.094 -13.109 1 83.75 159 ASP A C 1
ATOM 1241 O O . ASP A 1 159 ? 11.141 -17.875 -13.023 1 83.75 159 ASP A O 1
ATOM 1245 N N . GLY A 1 160 ? 10.852 -19.891 -12.125 1 82.25 160 GLY A N 1
ATOM 1246 C CA . GLY A 1 160 ? 11.188 -19.422 -10.789 1 82.25 160 GLY A CA 1
ATOM 1247 C C . GLY A 1 160 ? 9.984 -18.891 -10.023 1 82.25 160 GLY A C 1
ATOM 1248 O O . GLY A 1 160 ? 10.062 -18.656 -8.82 1 82.25 160 GLY A O 1
ATOM 1249 N N . GLU A 1 161 ? 8.938 -18.656 -10.703 1 89.12 161 GLU A N 1
ATOM 1250 C CA . GLU A 1 161 ? 7.711 -18.25 -10.023 1 89.12 161 GLU A CA 1
ATOM 1251 C C . GLU A 1 161 ? 6.945 -19.453 -9.484 1 89.12 161 GLU A C 1
ATOM 1253 O O . GLU A 1 161 ? 6.559 -20.344 -10.242 1 89.12 161 GLU A O 1
ATOM 1258 N N . LEU A 1 162 ? 6.855 -19.562 -8.25 1 92.94 162 LEU A N 1
ATOM 1259 C CA . LEU A 1 162 ? 6.066 -20.578 -7.578 1 92.94 162 LEU A CA 1
ATOM 1260 C C . LEU A 1 162 ? 4.926 -19.953 -6.777 1 92.94 162 LEU A C 1
ATOM 1262 O O . LEU A 1 162 ? 5.152 -19.422 -5.691 1 92.94 162 LEU A O 1
ATOM 1266 N N . ILE A 1 163 ? 3.777 -20.062 -7.316 1 96.62 163 ILE A N 1
ATOM 1267 C CA . ILE A 1 163 ? 2.607 -19.391 -6.762 1 96.62 163 ILE A CA 1
ATOM 1268 C C . ILE A 1 163 ? 1.536 -20.422 -6.418 1 96.62 163 ILE A C 1
ATOM 1270 O O . ILE A 1 163 ? 1.109 -21.188 -7.277 1 96.62 163 ILE A O 1
ATOM 1274 N N . GLU A 1 164 ? 1.217 -20.469 -5.156 1 97.06 164 GLU A N 1
ATOM 1275 C CA . GLU A 1 164 ? 0.069 -21.266 -4.711 1 97.06 164 GLU A CA 1
ATOM 1276 C C . GLU A 1 164 ? -1.207 -20.422 -4.715 1 97.06 164 GLU A C 1
ATOM 1278 O O . GLU A 1 164 ? -1.192 -19.266 -4.305 1 97.06 164 GLU A O 1
ATOM 1283 N N . ARG A 1 165 ? -2.311 -21 -5.199 1 97.88 165 ARG A N 1
ATOM 1284 C CA . ARG A 1 165 ? -3.598 -20.312 -5.25 1 97.88 165 ARG A CA 1
ATOM 1285 C C . ARG A 1 165 ? -4.516 -20.781 -4.125 1 97.88 165 ARG A C 1
ATOM 1287 O O . ARG A 1 165 ? -4.602 -21.984 -3.854 1 97.88 165 ARG A O 1
ATOM 1294 N N . VAL A 1 166 ? -5.203 -19.844 -3.504 1 97.88 166 VAL A N 1
ATOM 1295 C CA . VAL A 1 166 ? -6.141 -20.172 -2.438 1 97.88 166 VAL A CA 1
ATOM 1296 C C . VAL A 1 166 ? -7.449 -19.422 -2.646 1 97.88 166 VAL A C 1
ATOM 1298 O O . VAL A 1 166 ? -7.449 -18.188 -2.797 1 97.88 166 VAL A O 1
ATOM 1301 N N . MET A 1 167 ? -8.539 -20.172 -2.654 1 97.12 167 MET A N 1
ATOM 1302 C CA . MET A 1 167 ? -9.867 -19.562 -2.717 1 97.12 167 MET A CA 1
ATOM 1303 C C . MET A 1 167 ? -10.375 -19.219 -1.319 1 97.12 167 MET A C 1
ATOM 1305 O O . MET A 1 167 ? -10.344 -20.062 -0.42 1 97.12 167 MET A O 1
ATOM 1309 N N . VAL A 1 168 ? -10.82 -17.984 -1.093 1 98.56 168 VAL A N 1
ATOM 1310 C CA . VAL A 1 168 ? -11.336 -17.547 0.2 1 98.56 168 VAL A CA 1
ATOM 1311 C C . VAL A 1 168 ? -12.695 -16.875 0.016 1 98.56 168 VAL A C 1
ATOM 1313 O O . VAL A 1 168 ? -12.844 -15.961 -0.787 1 98.56 168 VAL A O 1
ATOM 1316 N N . PRO A 1 169 ? -13.75 -17.406 0.737 1 98.56 169 PRO A N 1
ATOM 1317 C CA . PRO A 1 169 ? -15 -16.625 0.702 1 98.56 169 PRO A CA 1
ATOM 1318 C C . PRO A 1 169 ? -14.805 -15.172 1.104 1 98.56 169 PRO A C 1
ATOM 1320 O O . PRO A 1 169 ? -14.117 -14.883 2.086 1 98.56 169 PRO A O 1
ATOM 1323 N N . LEU A 1 170 ? -15.422 -14.258 0.33 1 98.62 170 LEU A N 1
ATOM 1324 C CA . LEU A 1 170 ? -15.266 -12.828 0.586 1 98.62 170 LEU A CA 1
ATOM 1325 C C . LEU A 1 170 ? -15.711 -12.477 2.002 1 98.62 170 LEU A C 1
ATOM 1327 O O . LEU A 1 170 ? -15.102 -11.641 2.664 1 98.62 170 LEU A O 1
ATOM 1331 N N . SER A 1 171 ? -16.719 -13.148 2.488 1 97.62 171 SER A N 1
ATOM 1332 C CA . SER A 1 171 ? -17.266 -12.875 3.816 1 97.62 171 SER A CA 1
ATOM 1333 C C . SER A 1 171 ? -16.266 -13.273 4.906 1 97.62 171 SER A C 1
ATOM 1335 O O . SER A 1 171 ? -16.422 -12.859 6.062 1 97.62 171 SER A O 1
ATOM 1337 N N . GLU A 1 172 ? -15.242 -14.047 4.609 1 98.44 172 GLU A N 1
ATOM 1338 C CA . GLU A 1 172 ? -14.273 -14.531 5.59 1 98.44 172 GLU A CA 1
ATOM 1339 C C . GLU A 1 172 ? -12.891 -13.93 5.352 1 98.44 172 GLU A C 1
ATOM 1341 O O . GLU A 1 172 ? -11.938 -14.258 6.055 1 98.44 172 GLU A O 1
ATOM 1346 N N . LEU A 1 173 ? -12.805 -13.094 4.398 1 98.88 173 LEU A N 1
ATOM 1347 C CA . LEU A 1 173 ? -11.508 -12.648 3.908 1 98.88 173 LEU A CA 1
ATOM 1348 C C . LEU A 1 173 ? -10.695 -12.008 5.031 1 98.88 173 LEU A C 1
ATOM 1350 O O . LEU A 1 173 ? -9.539 -12.367 5.25 1 98.88 173 LEU A O 1
ATOM 1354 N N . TYR A 1 174 ? -11.273 -11.07 5.742 1 98.88 174 TYR A N 1
ATOM 1355 C CA . TYR A 1 174 ? -10.562 -10.336 6.789 1 98.88 174 TYR A CA 1
ATOM 1356 C C . TYR A 1 174 ? -10.023 -11.289 7.852 1 98.88 174 TYR A C 1
ATOM 1358 O O . TYR A 1 174 ? -8.836 -11.242 8.188 1 98.88 174 TYR A O 1
ATOM 1366 N N . GLU A 1 175 ? -10.836 -12.211 8.344 1 98.75 175 GLU A N 1
ATOM 1367 C CA . GLU A 1 175 ? -10.438 -13.156 9.383 1 98.75 175 GLU A CA 1
ATOM 1368 C C . GLU A 1 175 ? -9.367 -14.109 8.867 1 98.75 175 GLU A C 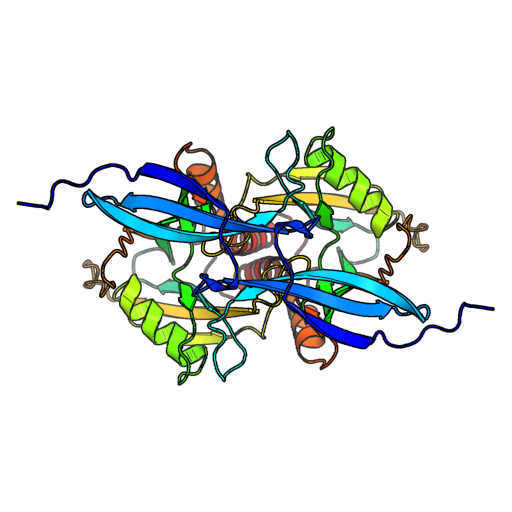1
ATOM 1370 O O . GLU A 1 175 ? -8.438 -14.469 9.602 1 98.75 175 GLU A O 1
ATOM 1375 N N . LYS A 1 176 ? -9.516 -14.531 7.645 1 98.88 176 LYS A N 1
ATOM 1376 C CA . LYS A 1 176 ? -8.531 -15.438 7.066 1 98.88 176 LYS A CA 1
ATOM 1377 C C . LYS A 1 176 ? -7.164 -14.773 6.953 1 98.88 176 LYS A C 1
ATOM 1379 O O . LYS A 1 176 ? -6.133 -15.406 7.18 1 98.88 176 LYS A O 1
ATOM 1384 N N . LEU A 1 177 ? -7.164 -13.492 6.559 1 98.94 177 LEU A N 1
ATOM 1385 C CA . LEU A 1 177 ? -5.898 -12.773 6.473 1 98.94 177 LEU A CA 1
ATOM 1386 C C . LEU A 1 177 ? -5.25 -12.648 7.844 1 98.94 177 LEU A C 1
ATOM 1388 O O . LEU A 1 177 ? -4.023 -12.742 7.969 1 98.94 177 LEU A O 1
ATOM 1392 N N . LEU A 1 178 ? -6.062 -12.438 8.898 1 98.88 178 LEU A N 1
ATOM 1393 C CA . LEU A 1 178 ? -5.531 -12.398 10.258 1 98.88 178 LEU A CA 1
ATOM 1394 C C . LEU A 1 178 ? -4.91 -13.742 10.633 1 98.88 178 LEU A C 1
ATOM 1396 O O . LEU A 1 178 ? -3.861 -13.781 11.281 1 98.88 178 LEU A O 1
ATOM 1400 N N . GLU A 1 179 ? -5.543 -14.812 10.203 1 98.81 179 GLU A N 1
ATOM 1401 C CA . GLU A 1 179 ? -5.008 -16.141 10.484 1 98.81 179 GLU A CA 1
ATOM 1402 C C . GLU A 1 179 ? -3.646 -16.344 9.82 1 98.81 179 GLU A C 1
ATOM 1404 O O . GLU A 1 179 ? -2.717 -16.844 10.445 1 98.81 179 GLU A O 1
ATOM 1409 N N . TRP A 1 180 ? -3.531 -15.977 8.57 1 98.75 180 TRP A N 1
ATOM 1410 C CA . TRP A 1 180 ? -2.248 -16.109 7.887 1 98.75 180 TRP A CA 1
ATOM 1411 C C . TRP A 1 180 ? -1.184 -15.25 8.562 1 98.75 180 TRP A C 1
ATOM 1413 O O . TRP A 1 180 ? -0.041 -15.68 8.734 1 98.75 180 TRP A O 1
ATOM 1423 N N . ALA A 1 181 ? -1.589 -14.023 8.914 1 98.56 181 ALA A N 1
ATOM 1424 C CA . ALA A 1 181 ? -0.64 -13.094 9.523 1 98.56 181 ALA A CA 1
ATOM 1425 C C . ALA A 1 181 ? -0.103 -13.641 10.844 1 98.56 181 ALA A C 1
ATOM 1427 O O . ALA A 1 181 ? 0.97 -13.242 11.297 1 98.56 181 ALA A O 1
ATOM 1428 N N . ASN A 1 182 ? -0.817 -14.547 11.508 1 97.81 182 ASN A N 1
ATOM 1429 C CA . ASN A 1 182 ? -0.426 -15.125 12.789 1 97.81 182 ASN A CA 1
ATOM 1430 C C . ASN A 1 182 ? 0.542 -16.297 12.609 1 97.81 182 ASN A C 1
ATOM 1432 O O . ASN A 1 182 ? 1.116 -16.781 13.578 1 97.81 182 ASN A O 1
ATOM 1436 N N . LYS A 1 183 ? 0.722 -16.734 11.375 1 97.81 183 LYS A N 1
ATOM 1437 C CA . LYS A 1 183 ? 1.691 -17.781 11.086 1 97.81 183 LYS A CA 1
ATOM 1438 C C . LYS A 1 183 ? 3.082 -17.203 10.852 1 97.81 183 LYS A C 1
ATOM 1440 O O . LYS A 1 183 ? 3.24 -16.234 10.094 1 97.81 183 LYS A O 1
ATOM 1445 N N . ASP A 1 184 ? 4.09 -17.797 11.406 1 95.69 184 ASP A N 1
ATOM 1446 C CA . ASP A 1 184 ? 5.445 -17.266 11.438 1 95.69 184 ASP A CA 1
ATOM 1447 C C . ASP A 1 184 ? 6.016 -17.141 10.023 1 95.69 184 ASP A C 1
ATOM 1449 O O . ASP A 1 184 ? 6.785 -16.219 9.742 1 95.69 184 ASP A O 1
ATOM 1453 N N . ASN A 1 185 ? 5.66 -18 9.094 1 96.94 185 ASN A N 1
ATOM 1454 C CA . ASN A 1 185 ? 6.301 -18.047 7.781 1 96.94 185 ASN A CA 1
ATOM 1455 C C . ASN A 1 185 ? 5.496 -17.266 6.742 1 96.94 185 ASN A C 1
ATOM 1457 O O . ASN A 1 185 ? 5.805 -17.312 5.551 1 96.94 185 ASN A O 1
ATOM 1461 N N . PHE A 1 186 ? 4.453 -16.531 7.242 1 98.62 186 PHE A N 1
ATOM 1462 C CA . PHE A 1 186 ? 3.604 -15.805 6.309 1 98.62 186 PHE A CA 1
ATOM 1463 C C . PHE A 1 186 ? 3.561 -14.32 6.66 1 98.62 186 PHE A C 1
ATOM 1465 O O . PHE A 1 186 ? 3.764 -13.953 7.82 1 98.62 186 PHE A O 1
ATOM 1472 N N . MET A 1 187 ? 3.367 -13.523 5.723 1 98.75 187 MET A N 1
ATOM 1473 C CA . MET A 1 187 ? 3.066 -12.102 5.875 1 98.75 187 MET A CA 1
ATOM 1474 C C . MET A 1 187 ? 2.02 -11.656 4.859 1 98.75 187 MET A C 1
ATOM 1476 O O . MET A 1 187 ? 2.035 -12.109 3.711 1 98.75 187 MET A O 1
ATOM 1480 N N . VAL A 1 188 ? 1.115 -10.82 5.285 1 98.94 188 VAL A N 1
ATOM 1481 C CA . VAL A 1 188 ? 0.044 -10.359 4.406 1 98.94 188 VAL A CA 1
ATOM 1482 C C . VAL A 1 188 ? 0.445 -9.039 3.748 1 98.94 188 VAL A C 1
ATOM 1484 O O . VAL A 1 188 ? 1 -8.156 4.402 1 98.94 188 VAL A O 1
ATOM 1487 N N . ALA A 1 189 ? 0.213 -8.922 2.449 1 98.94 189 ALA A N 1
ATOM 1488 C CA . ALA A 1 189 ? 0.429 -7.66 1.747 1 98.94 189 ALA A CA 1
ATOM 1489 C C . ALA A 1 189 ? -0.518 -6.578 2.26 1 98.94 189 ALA A C 1
ATOM 1491 O O . ALA A 1 189 ? -1.721 -6.816 2.4 1 98.94 189 ALA A O 1
ATOM 1492 N N . ALA A 1 190 ? 0.033 -5.43 2.457 1 98.94 190 ALA A N 1
ATOM 1493 C CA . ALA A 1 190 ? -0.719 -4.344 3.08 1 98.94 190 ALA A CA 1
ATOM 1494 C C . ALA A 1 190 ? -1.938 -3.969 2.242 1 98.94 190 ALA A C 1
ATOM 1496 O O . ALA A 1 190 ? -3.037 -3.803 2.775 1 98.94 190 ALA A O 1
ATOM 1497 N N . LYS A 1 191 ? -1.763 -3.816 0.934 1 98.69 191 LYS A N 1
ATOM 1498 C CA . LYS A 1 191 ? -2.855 -3.359 0.081 1 98.69 191 LYS A CA 1
ATOM 1499 C C . LYS A 1 191 ? -4.043 -4.316 0.152 1 98.69 191 LYS A C 1
ATOM 1501 O O . LYS A 1 191 ? -5.188 -3.883 0.306 1 98.69 191 LYS A O 1
ATOM 1506 N N . LEU A 1 192 ? -3.742 -5.621 0.119 1 98.94 192 LEU A N 1
ATOM 1507 C CA . LEU A 1 192 ? -4.801 -6.613 0.278 1 98.94 192 LEU A CA 1
ATOM 1508 C C . LEU A 1 192 ? -5.477 -6.473 1.638 1 98.94 192 LEU A C 1
ATOM 1510 O O . LEU A 1 192 ? -6.707 -6.488 1.729 1 98.94 192 LEU A O 1
ATOM 1514 N N . PHE A 1 193 ? -4.695 -6.344 2.674 1 98.94 193 PHE A N 1
ATOM 1515 C CA . PHE A 1 193 ? -5.238 -6.238 4.023 1 98.94 193 PHE A CA 1
ATOM 1516 C C . PHE A 1 193 ? -6.117 -4.996 4.156 1 98.94 193 PHE A C 1
ATOM 1518 O O . PHE A 1 193 ? -7.18 -5.047 4.773 1 98.94 193 PHE A O 1
ATOM 1525 N N . TYR A 1 194 ? -5.676 -3.889 3.604 1 98.94 194 TYR A N 1
ATOM 1526 C CA . TYR A 1 194 ? -6.445 -2.652 3.703 1 98.94 194 TYR A CA 1
ATOM 1527 C C . TYR A 1 194 ? -7.805 -2.801 3.033 1 98.94 194 TYR A C 1
ATOM 1529 O O . TYR A 1 194 ? -8.82 -2.324 3.557 1 98.94 194 TYR A O 1
ATOM 1537 N N . PHE A 1 195 ? -7.883 -3.408 1.842 1 98.94 195 PHE A N 1
ATOM 1538 C CA . PHE A 1 195 ? -9.156 -3.664 1.18 1 98.94 195 PHE A CA 1
ATOM 1539 C C . PHE A 1 195 ? -10.07 -4.496 2.07 1 98.94 195 PHE A C 1
ATOM 1541 O O . PHE A 1 195 ? -11.234 -4.141 2.283 1 98.94 195 PHE A O 1
ATOM 1548 N N . ALA A 1 196 ? -9.469 -5.574 2.627 1 98.94 196 ALA A N 1
ATOM 1549 C CA . ALA A 1 196 ? -10.234 -6.457 3.506 1 98.94 196 ALA A CA 1
ATOM 1550 C C . ALA A 1 196 ? -10.703 -5.715 4.754 1 98.94 196 ALA A C 1
ATOM 1552 O O . ALA A 1 196 ? -11.828 -5.91 5.215 1 98.94 196 ALA A O 1
ATOM 1553 N N . ALA A 1 197 ? -9.836 -4.953 5.312 1 98.88 197 ALA A N 1
ATOM 1554 C CA . ALA A 1 197 ? -10.172 -4.164 6.496 1 98.88 197 ALA A CA 1
ATOM 1555 C C . ALA A 1 197 ? -11.297 -3.176 6.195 1 98.88 197 ALA A C 1
ATOM 1557 O O . ALA A 1 197 ? -12.164 -2.941 7.035 1 98.88 197 ALA A O 1
ATOM 1558 N N . GLY A 1 198 ? -11.219 -2.535 4.984 1 98.75 198 GLY A N 1
ATOM 1559 C CA . GLY A 1 198 ? -12.305 -1.666 4.574 1 98.75 198 GLY A CA 1
ATOM 1560 C C . GLY A 1 198 ? -13.641 -2.383 4.484 1 98.75 198 GLY A C 1
ATOM 1561 O O . GLY A 1 198 ? -14.664 -1.863 4.941 1 98.75 198 GLY A O 1
ATOM 1562 N N . MET A 1 199 ? -13.625 -3.572 3.893 1 98.62 199 MET A N 1
ATOM 1563 C CA . MET A 1 199 ? -14.844 -4.371 3.822 1 98.62 199 MET A CA 1
ATOM 1564 C C . MET A 1 199 ? -15.383 -4.676 5.219 1 98.62 199 MET A C 1
ATOM 1566 O O . MET A 1 199 ? -16.578 -4.504 5.48 1 98.62 199 MET A O 1
ATOM 1570 N N . HIS A 1 200 ? -14.469 -5.133 6.062 1 98.31 200 HIS A N 1
ATOM 1571 C CA . HIS A 1 200 ? -14.828 -5.492 7.43 1 98.31 200 HIS A CA 1
ATOM 1572 C C . HIS A 1 200 ? -15.391 -4.293 8.188 1 98.31 200 HIS A C 1
ATOM 1574 O O . HIS A 1 200 ? -16.391 -4.414 8.891 1 98.31 200 HIS A O 1
ATOM 1580 N N . PHE A 1 201 ? -14.781 -3.205 8.047 1 98.31 201 PHE A N 1
ATOM 1581 C CA . PHE A 1 201 ? -15.203 -1.963 8.688 1 98.31 201 PHE A CA 1
ATOM 1582 C C . PHE A 1 201 ? -16.609 -1.575 8.25 1 98.31 201 PHE A C 1
ATOM 1584 O O . PHE A 1 201 ? -17.438 -1.205 9.086 1 98.31 201 PHE A O 1
ATOM 1591 N N . ALA A 1 202 ? -16.859 -1.598 6.93 1 97.62 202 ALA A N 1
ATOM 1592 C CA . ALA A 1 202 ? -18.188 -1.234 6.414 1 97.62 202 ALA A CA 1
ATOM 1593 C C . ALA A 1 202 ? -19.266 -2.156 6.965 1 97.62 202 ALA A C 1
ATOM 1595 O O . ALA A 1 202 ? -20.375 -1.715 7.254 1 97.62 202 ALA A O 1
ATOM 1596 N N . LYS A 1 203 ? -18.953 -3.391 7.156 1 96.31 203 LYS A N 1
ATOM 1597 C CA . LYS A 1 203 ? -19.938 -4.391 7.574 1 96.31 203 LYS A CA 1
ATOM 1598 C C . LYS A 1 203 ? -20.141 -4.352 9.086 1 96.31 203 LYS A C 1
ATOM 1600 O O . LYS A 1 203 ? -21.25 -4.586 9.562 1 96.31 203 LYS A O 1
ATOM 1605 N N . HIS A 1 204 ? -19.094 -4.016 9.867 1 94.94 204 HIS A N 1
ATOM 1606 C CA . HIS A 1 204 ? -19.188 -4.254 11.305 1 94.94 204 HIS A CA 1
ATOM 1607 C C . HIS A 1 204 ? -18.953 -2.965 12.094 1 94.94 204 HIS A C 1
ATOM 1609 O O . HIS A 1 204 ? -19.234 -2.906 13.289 1 94.94 204 HIS A O 1
ATOM 1615 N N . GLY A 1 205 ? -18.406 -1.97 11.461 1 91.69 205 GLY A N 1
ATOM 1616 C CA . GLY A 1 205 ? -18.016 -0.759 12.164 1 91.69 205 GLY A CA 1
ATOM 1617 C C . GLY A 1 205 ? -19.203 0.056 12.641 1 91.69 205 GLY A C 1
ATOM 1618 O O . GLY A 1 205 ? -19.125 0.759 13.648 1 91.69 205 GLY A O 1
ATOM 1619 N N . GLY A 1 206 ? -20.328 0.015 11.891 1 92 206 GLY A N 1
ATOM 1620 C CA . GLY A 1 206 ? -21.547 0.723 12.289 1 92 206 GLY A CA 1
ATOM 1621 C C . GLY A 1 206 ? -21.516 2.193 11.914 1 92 206 GLY A C 1
ATOM 1622 O O . GLY A 1 206 ? -22.344 2.975 12.391 1 92 206 GLY A O 1
ATOM 1623 N N . TYR A 1 207 ? -20.578 2.559 11.094 1 93 207 TYR A N 1
ATOM 1624 C CA . TYR A 1 207 ? -20.422 3.977 10.789 1 93 207 TYR A CA 1
ATOM 1625 C C . TYR A 1 207 ? -20.828 4.277 9.352 1 93 207 TYR A C 1
ATOM 1627 O O . TYR A 1 207 ? -20.891 5.438 8.945 1 93 207 TYR A O 1
ATOM 1635 N N . VAL A 1 208 ? -21.047 3.178 8.617 1 90 208 VAL A N 1
ATOM 1636 C CA . VAL A 1 208 ? -21.391 3.367 7.215 1 90 208 VAL A CA 1
ATOM 1637 C C . VAL A 1 208 ? -22.484 2.371 6.816 1 90 208 VAL A C 1
ATOM 1639 O O . VAL A 1 208 ? -22.609 1.306 7.426 1 90 208 VAL A O 1
ATOM 1642 N N . MET B 1 1 ? 2.762 38.469 8.672 1 40.97 1 MET B N 1
ATOM 1643 C CA . MET B 1 1 ? 2.322 38.219 7.305 1 40.97 1 MET B CA 1
ATOM 1644 C C . MET B 1 1 ? 2.303 36.719 7.035 1 40.97 1 MET B C 1
ATOM 1646 O O . MET B 1 1 ? 3.174 35.969 7.508 1 40.97 1 MET B O 1
ATOM 1650 N N . SER B 1 2 ? 1.141 36.125 6.75 1 51.72 2 SER B N 1
ATOM 1651 C CA . SER B 1 2 ? 1.123 34.688 6.496 1 51.72 2 SER B CA 1
ATOM 1652 C C . SER B 1 2 ? 2.199 34.281 5.492 1 51.72 2 SER B C 1
ATOM 1654 O O . SER B 1 2 ? 2.334 34.906 4.438 1 51.72 2 SER B O 1
ATOM 1656 N N . PRO B 1 3 ? 3.279 33.688 6.051 1 56.69 3 PRO B N 1
ATOM 1657 C CA . PRO B 1 3 ? 4.402 33.438 5.141 1 56.69 3 PRO B CA 1
ATOM 1658 C C . PRO B 1 3 ? 3.947 33.062 3.732 1 56.69 3 PRO B C 1
ATOM 1660 O O . PRO B 1 3 ? 2.9 32.438 3.566 1 56.69 3 PRO B O 1
ATOM 1663 N N . LYS B 1 4 ? 4.254 33.969 2.709 1 63.09 4 LYS B N 1
ATOM 1664 C CA . LYS B 1 4 ? 4.012 33.75 1.285 1 63.09 4 LYS B CA 1
ATOM 1665 C C . LYS B 1 4 ? 4.293 32.281 0.896 1 63.09 4 LYS B C 1
ATOM 1667 O O . LYS B 1 4 ? 5.371 31.766 1.18 1 63.09 4 LYS B O 1
ATOM 1672 N N . THR B 1 5 ? 3.168 31.359 0.649 1 84.5 5 THR B N 1
ATOM 1673 C CA . THR B 1 5 ? 3.354 29.984 0.217 1 84.5 5 THR B CA 1
ATOM 1674 C C . THR B 1 5 ? 3.412 29.891 -1.306 1 84.5 5 THR B C 1
ATOM 1676 O O . THR B 1 5 ? 2.994 30.828 -2.002 1 84.5 5 THR B O 1
ATOM 1679 N N . GLN B 1 6 ? 4.344 29.219 -1.84 1 91.75 6 GLN B N 1
ATOM 1680 C CA . GLN B 1 6 ? 4.449 28.891 -3.258 1 91.75 6 GLN B CA 1
ATOM 1681 C C . GLN B 1 6 ? 4.199 27.406 -3.502 1 91.75 6 GLN B C 1
ATOM 1683 O O . GLN B 1 6 ? 4.094 26.625 -2.555 1 91.75 6 GLN B O 1
ATOM 1688 N N . GLU B 1 7 ? 3.998 27.172 -4.812 1 95.19 7 GLU B N 1
ATOM 1689 C CA . GLU B 1 7 ? 3.93 25.75 -5.148 1 95.19 7 GLU B CA 1
ATOM 1690 C C . GLU B 1 7 ? 5.301 25.094 -5.047 1 95.19 7 GLU B C 1
ATOM 1692 O O . GLU B 1 7 ? 6.309 25.672 -5.461 1 95.19 7 GLU B O 1
ATOM 1697 N N . PRO B 1 8 ? 5.348 23.969 -4.414 1 96.69 8 PRO B N 1
ATOM 1698 C CA . PRO B 1 8 ? 6.625 23.266 -4.406 1 96.69 8 PRO B CA 1
ATOM 1699 C C . PRO B 1 8 ? 7.102 22.875 -5.809 1 96.69 8 PRO B C 1
ATOM 1701 O O . PRO B 1 8 ? 6.285 22.766 -6.727 1 96.69 8 PRO B O 1
ATOM 1704 N N . GLU B 1 9 ? 8.414 22.734 -5.879 1 96.25 9 GLU B N 1
ATOM 1705 C CA . GLU B 1 9 ? 8.992 22.469 -7.191 1 96.25 9 GLU B CA 1
ATOM 1706 C C . GLU B 1 9 ? 10.188 21.531 -7.086 1 96.25 9 GLU B C 1
ATOM 1708 O O . GLU B 1 9 ? 11.094 21.75 -6.281 1 96.25 9 GLU B O 1
ATOM 1713 N N . ILE B 1 10 ? 10.18 20.484 -7.859 1 98.25 10 ILE B N 1
ATOM 1714 C CA . ILE B 1 10 ? 11.359 19.641 -7.965 1 98.25 10 ILE B CA 1
ATOM 1715 C C . ILE B 1 10 ? 12.43 20.344 -8.789 1 98.25 10 ILE B C 1
ATOM 1717 O O . ILE B 1 10 ? 12.172 20.781 -9.906 1 98.25 10 ILE B O 1
ATOM 1721 N N . VAL B 1 11 ? 13.562 20.422 -8.25 1 98.56 11 VAL B N 1
ATOM 1722 C CA . VAL B 1 11 ? 14.688 21.094 -8.891 1 98.56 11 VAL B CA 1
ATOM 1723 C C . VAL B 1 11 ? 15.508 20.078 -9.695 1 98.56 11 VAL B C 1
ATOM 1725 O O . VAL B 1 11 ? 15.898 20.359 -10.828 1 98.56 11 VAL B O 1
ATOM 1728 N N . SER B 1 12 ? 15.852 18.953 -9.141 1 98.62 12 SER B N 1
ATOM 1729 C CA . SER B 1 12 ? 16.641 17.938 -9.828 1 98.62 12 SER B CA 1
ATOM 1730 C C . SER B 1 12 ? 16.422 16.562 -9.195 1 98.62 12 SER B C 1
ATOM 1732 O O . SER B 1 12 ? 16.047 16.453 -8.031 1 98.62 12 SER B O 1
ATOM 1734 N N . ILE B 1 13 ? 16.547 15.555 -9.977 1 98.31 13 ILE B N 1
ATOM 1735 C CA . ILE B 1 13 ? 16.609 14.156 -9.57 1 98.31 13 ILE B CA 1
ATOM 1736 C C . ILE B 1 13 ? 17.922 13.531 -10.07 1 98.31 13 ILE B C 1
ATOM 1738 O O . ILE B 1 13 ? 18.172 13.477 -11.273 1 98.31 13 ILE B O 1
ATOM 1742 N N . THR B 1 14 ? 18.766 13.078 -9.141 1 98.25 14 THR B N 1
ATOM 1743 C CA . THR B 1 14 ? 20.094 12.594 -9.508 1 98.25 14 THR B CA 1
ATOM 1744 C C . THR B 1 14 ? 20.375 11.25 -8.844 1 98.25 14 THR B C 1
ATOM 1746 O O . THR B 1 14 ? 19.672 10.852 -7.91 1 98.25 14 THR B O 1
ATOM 1749 N N . ASP B 1 15 ? 21.344 10.547 -9.406 1 97.62 15 ASP B N 1
ATOM 1750 C CA . ASP B 1 15 ? 21.75 9.281 -8.812 1 97.62 15 ASP B CA 1
ATOM 1751 C C . ASP B 1 15 ? 22.203 9.469 -7.363 1 97.62 15 ASP B C 1
ATOM 1753 O O . ASP B 1 15 ? 22.859 10.453 -7.043 1 97.62 15 ASP B O 1
ATOM 1757 N N . LEU B 1 16 ? 21.828 8.539 -6.508 1 97.81 16 LEU B N 1
ATOM 1758 C CA . LEU B 1 16 ? 22.234 8.578 -5.105 1 97.81 16 LEU B CA 1
ATOM 1759 C C . LEU B 1 16 ? 23.062 7.34 -4.75 1 97.81 16 LEU B C 1
ATOM 1761 O O . LEU B 1 16 ? 22.578 6.211 -4.871 1 97.81 16 LEU B O 1
ATOM 1765 N N . ASP B 1 17 ? 24.328 7.551 -4.34 1 96 17 ASP B N 1
ATOM 1766 C CA . ASP B 1 17 ? 25.172 6.48 -3.822 1 96 17 ASP B CA 1
ATOM 1767 C C . ASP B 1 17 ? 24.672 5.984 -2.471 1 96 17 ASP B C 1
ATOM 1769 O O . ASP B 1 17 ? 24.516 6.766 -1.529 1 96 17 ASP B O 1
ATOM 1773 N N . PRO B 1 18 ? 24.453 4.629 -2.375 1 96.19 18 PRO B N 1
ATOM 1774 C CA . PRO B 1 18 ? 23.984 4.102 -1.091 1 96.19 18 PRO B CA 1
ATOM 1775 C C . PRO B 1 18 ? 24.875 4.516 0.079 1 96.19 18 PRO B C 1
ATOM 1777 O O . PRO B 1 18 ? 24.391 4.699 1.196 1 96.19 18 PRO B O 1
ATOM 1780 N N . ALA B 1 19 ? 26.094 4.699 -0.12 1 94.69 19 ALA B N 1
ATOM 1781 C CA . ALA B 1 19 ? 27.016 5.082 0.936 1 94.69 19 ALA B CA 1
ATOM 1782 C C . ALA B 1 19 ? 26.719 6.484 1.454 1 94.69 19 ALA B C 1
ATOM 1784 O O . ALA B 1 19 ? 27.094 6.828 2.578 1 94.69 19 ALA B O 1
ATOM 1785 N N . GLN B 1 20 ? 26.078 7.285 0.688 1 96 20 GLN B N 1
ATOM 1786 C CA . GLN B 1 20 ? 25.766 8.664 1.052 1 96 20 GLN B CA 1
ATOM 1787 C C . GLN B 1 20 ? 24.312 8.789 1.523 1 96 20 GLN B C 1
ATOM 1789 O O . GLN B 1 20 ? 23.891 9.859 1.973 1 96 20 GLN B O 1
ATOM 1794 N N . ALA B 1 21 ? 23.578 7.723 1.343 1 96.75 21 ALA B N 1
ATOM 1795 C CA . ALA B 1 21 ? 22.156 7.758 1.688 1 96.75 21 ALA B CA 1
ATOM 1796 C C . ALA B 1 21 ? 21.953 7.617 3.193 1 96.75 21 ALA B C 1
ATOM 1798 O O . ALA B 1 21 ? 22.672 6.855 3.852 1 96.75 21 ALA B O 1
ATOM 1799 N N . ARG B 1 22 ? 20.953 8.305 3.719 1 96.06 22 ARG B N 1
ATOM 1800 C CA . ARG B 1 22 ? 20.672 8.289 5.152 1 96.06 22 ARG B CA 1
ATOM 1801 C C . ARG B 1 22 ? 19.406 7.508 5.457 1 96.06 22 ARG B C 1
ATOM 1803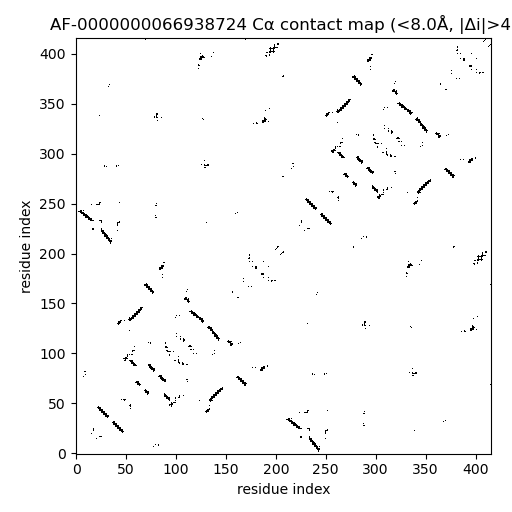 O O . ARG B 1 22 ? 19.281 6.887 6.516 1 96.06 22 ARG B O 1
ATOM 1810 N N . TRP B 1 23 ? 18.5 7.473 4.5 1 96.62 23 TRP B N 1
ATOM 1811 C CA . TRP B 1 23 ? 17.156 7.035 4.844 1 96.62 23 TRP B CA 1
ATOM 1812 C C . TRP B 1 23 ? 16.812 5.719 4.148 1 96.62 23 TRP B C 1
ATOM 1814 O O . TRP B 1 23 ? 16.031 4.918 4.664 1 96.62 23 TRP B O 1
ATOM 1824 N N . VAL B 1 24 ? 17.312 5.465 2.908 1 97.88 24 VAL B N 1
ATOM 1825 C CA . VAL B 1 24 ? 17.016 4.277 2.113 1 97.88 24 VAL B CA 1
ATOM 1826 C C . VAL B 1 24 ? 18.297 3.713 1.521 1 97.88 24 VAL B C 1
ATOM 1828 O O . VAL B 1 24 ? 19.266 4.453 1.287 1 97.88 24 VAL B O 1
ATOM 1831 N N . THR B 1 25 ? 18.359 2.453 1.288 1 98.12 25 THR B N 1
ATOM 1832 C CA . THR B 1 25 ? 19.516 1.825 0.662 1 98.12 25 THR B CA 1
ATOM 1833 C C . THR B 1 25 ? 19.094 0.687 -0.257 1 98.12 25 THR B C 1
ATOM 1835 O O . THR B 1 25 ? 17.906 0.363 -0.336 1 98.12 25 THR B O 1
ATOM 1838 N N . LEU B 1 26 ? 20.031 0.107 -1.041 1 98.25 26 LEU B N 1
ATOM 1839 C CA . LEU B 1 26 ? 19.797 -1.001 -1.961 1 98.25 26 LEU B CA 1
ATOM 1840 C C . LEU B 1 26 ? 20.578 -2.242 -1.52 1 98.25 26 LEU B C 1
ATOM 1842 O O . LEU B 1 26 ? 21.75 -2.148 -1.14 1 98.25 26 LEU B O 1
ATOM 1846 N N . LYS B 1 27 ? 19.875 -3.375 -1.533 1 98.44 27 LYS B N 1
ATOM 1847 C CA . LYS B 1 27 ? 20.516 -4.645 -1.193 1 98.44 27 LYS B CA 1
ATOM 1848 C C . LYS B 1 27 ? 20.219 -5.707 -2.246 1 98.44 27 LYS B C 1
ATOM 1850 O O . LYS B 1 27 ? 19.203 -5.625 -2.953 1 98.44 27 LYS B O 1
ATOM 1855 N N . LYS B 1 28 ? 21.109 -6.613 -2.371 1 98.5 28 LYS B N 1
ATOM 1856 C CA . LYS B 1 28 ? 20.938 -7.852 -3.129 1 98.5 28 LYS B CA 1
ATOM 1857 C C . LYS B 1 28 ? 20.656 -9.031 -2.201 1 98.5 28 LYS B C 1
ATOM 1859 O O . LYS B 1 28 ? 21.391 -9.266 -1.242 1 98.5 28 LYS B O 1
ATOM 1864 N N . VAL B 1 29 ? 19.625 -9.719 -2.461 1 98.69 29 VAL B N 1
ATOM 1865 C CA . VAL B 1 29 ? 19.266 -10.914 -1.705 1 98.69 29 VAL B CA 1
ATOM 1866 C C . 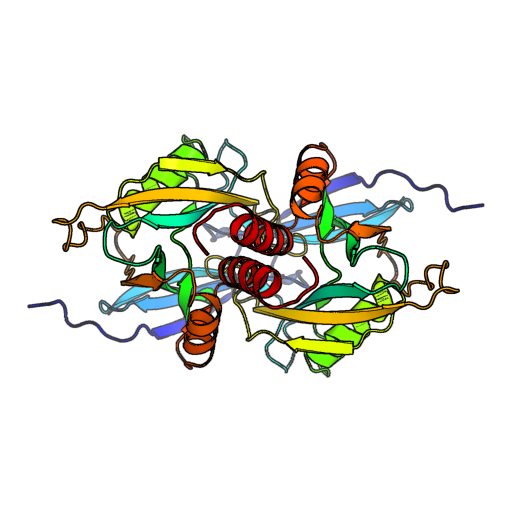VAL B 1 29 ? 19.578 -12.156 -2.537 1 98.69 29 VAL B C 1
ATOM 1868 O O . VAL B 1 29 ? 18.969 -12.367 -3.596 1 98.69 29 VAL B O 1
ATOM 1871 N N . ASP B 1 30 ? 20.516 -12.93 -2.105 1 98.75 30 ASP B N 1
ATOM 1872 C CA . ASP B 1 30 ? 20.75 -14.258 -2.674 1 98.75 30 ASP B CA 1
ATOM 1873 C C . ASP B 1 30 ? 19.969 -15.328 -1.907 1 98.75 30 ASP B C 1
ATOM 1875 O O . ASP B 1 30 ? 20.031 -15.383 -0.677 1 98.75 30 ASP B O 1
ATOM 1879 N N . PHE B 1 31 ? 19.219 -16.156 -2.613 1 98.12 31 PHE B N 1
ATOM 1880 C CA . PHE B 1 31 ? 18.406 -17.172 -1.942 1 98.12 31 PHE B CA 1
ATOM 1881 C C . PHE B 1 31 ? 18.297 -18.438 -2.797 1 98.12 31 PHE B C 1
ATOM 1883 O O . PHE B 1 31 ? 18.625 -18.406 -3.984 1 98.12 31 PHE B O 1
ATOM 1890 N N . ILE B 1 32 ? 17.938 -19.562 -2.137 1 97.75 32 ILE B N 1
ATOM 1891 C CA . ILE B 1 32 ? 17.609 -20.812 -2.803 1 97.75 32 ILE B CA 1
ATOM 1892 C C . ILE B 1 32 ? 16.094 -21 -2.803 1 97.75 32 ILE B C 1
ATOM 1894 O O . ILE B 1 32 ? 15.453 -20.984 -1.745 1 97.75 32 ILE B O 1
ATOM 1898 N N . ASP B 1 33 ? 15.57 -21.156 -3.973 1 96.06 33 ASP B N 1
ATOM 1899 C CA . ASP B 1 33 ? 14.109 -21.219 -4.051 1 96.06 33 ASP B CA 1
ATOM 1900 C C . ASP B 1 33 ? 13.602 -22.625 -3.713 1 96.06 33 ASP B C 1
ATOM 1902 O O . ASP B 1 33 ? 14.367 -23.469 -3.252 1 96.06 33 ASP B O 1
ATOM 1906 N N . GLN B 1 34 ? 12.32 -22.828 -3.768 1 94.56 34 GLN B N 1
ATOM 1907 C CA . GLN B 1 34 ? 11.664 -24.062 -3.344 1 94.56 34 GLN B CA 1
ATOM 1908 C C . GLN B 1 34 ? 12.117 -25.25 -4.191 1 94.56 34 GLN B C 1
ATOM 1910 O O . GLN B 1 34 ? 11.938 -26.406 -3.795 1 94.56 34 GLN B O 1
ATOM 1915 N N . THR B 1 35 ? 12.664 -25.016 -5.355 1 94.12 35 THR B N 1
ATOM 1916 C CA . THR B 1 35 ? 13.125 -26.078 -6.234 1 94.12 35 THR B CA 1
ATOM 1917 C C . THR B 1 35 ? 14.617 -26.344 -6.023 1 94.12 35 THR B C 1
ATOM 1919 O O . THR B 1 35 ? 15.219 -27.156 -6.738 1 94.12 35 THR B O 1
ATOM 1922 N N . GLY B 1 36 ? 15.195 -25.578 -5.129 1 95.12 36 GLY B N 1
ATOM 1923 C CA . GLY B 1 36 ? 16.625 -25.734 -4.875 1 95.12 36 GLY B CA 1
ATOM 1924 C C . GLY B 1 36 ? 17.484 -24.906 -5.805 1 95.12 36 GLY B C 1
ATOM 1925 O O . GLY B 1 36 ? 18.703 -25.062 -5.84 1 95.12 36 GLY B O 1
ATOM 1926 N N . THR B 1 37 ? 16.922 -24.047 -6.598 1 96.44 37 THR B N 1
ATOM 1927 C CA . THR B 1 37 ? 17.641 -23.234 -7.57 1 96.44 37 THR B CA 1
ATOM 1928 C C . THR B 1 37 ? 18.109 -21.922 -6.934 1 96.44 37 THR B C 1
ATOM 1930 O O . THR B 1 37 ? 17.312 -21.203 -6.328 1 96.44 37 THR B O 1
ATOM 1933 N N . PRO B 1 38 ? 19.406 -21.625 -7.039 1 97.5 38 PRO B N 1
ATOM 1934 C CA . PRO B 1 38 ? 19.875 -20.328 -6.566 1 97.5 38 PRO B CA 1
ATOM 1935 C C . PRO B 1 38 ? 19.312 -19.156 -7.387 1 97.5 38 PRO B C 1
ATOM 1937 O O . PRO B 1 38 ? 19.281 -19.234 -8.617 1 97.5 38 PRO B O 1
ATOM 1940 N N . ARG B 1 39 ? 18.828 -18.172 -6.664 1 97.31 39 ARG B N 1
ATOM 1941 C CA . ARG B 1 39 ? 18.266 -16.984 -7.285 1 97.31 39 ARG B CA 1
ATOM 1942 C C . ARG B 1 39 ? 18.703 -15.719 -6.559 1 97.31 39 ARG B C 1
ATOM 1944 O O . ARG B 1 39 ? 19.266 -15.789 -5.469 1 97.31 39 ARG B O 1
ATOM 1951 N N . THR B 1 40 ? 18.547 -14.578 -7.238 1 97.38 40 THR B N 1
ATOM 1952 C CA . THR B 1 40 ? 18.844 -13.273 -6.652 1 97.38 40 THR B CA 1
ATOM 1953 C C . THR B 1 40 ? 17.641 -12.344 -6.75 1 97.38 40 THR B C 1
ATOM 1955 O O . THR B 1 40 ? 16.812 -12.477 -7.664 1 97.38 40 THR B O 1
ATOM 1958 N N . TRP B 1 41 ? 17.547 -11.508 -5.758 1 98.06 41 TRP B N 1
ATOM 1959 C CA . TRP B 1 41 ? 16.547 -10.445 -5.738 1 98.06 41 TRP B CA 1
ATOM 1960 C C . TRP B 1 41 ? 17.172 -9.109 -5.344 1 98.06 41 TRP B C 1
ATOM 1962 O O . TRP B 1 41 ? 18.125 -9.078 -4.57 1 98.06 41 TRP B O 1
ATOM 1972 N N . GLU B 1 42 ? 16.719 -8 -6.016 1 98.5 42 GLU B N 1
ATOM 1973 C CA . GLU B 1 42 ? 17.125 -6.645 -5.648 1 98.5 42 GLU B CA 1
ATOM 1974 C C . GLU B 1 42 ? 16.047 -5.949 -4.82 1 98.5 42 GLU B C 1
ATOM 1976 O O . GLU B 1 42 ? 14.867 -5.934 -5.207 1 98.5 42 GLU B O 1
ATOM 1981 N N . ILE B 1 43 ? 16.453 -5.367 -3.648 1 98.31 43 ILE B N 1
ATOM 1982 C CA . ILE B 1 43 ? 15.438 -4.781 -2.783 1 98.31 43 ILE B CA 1
ATOM 1983 C C . ILE B 1 43 ? 15.898 -3.412 -2.293 1 98.31 43 ILE B C 1
ATOM 1985 O O . ILE B 1 43 ? 17.094 -3.158 -2.18 1 98.31 43 ILE B O 1
ATOM 1989 N N . ALA B 1 44 ? 14.938 -2.508 -2.092 1 98.38 44 ALA B N 1
ATOM 1990 C CA . ALA B 1 44 ? 15.148 -1.253 -1.375 1 98.38 44 ALA B CA 1
ATOM 1991 C C . ALA B 1 44 ? 14.758 -1.389 0.094 1 98.38 44 ALA B C 1
ATOM 1993 O O . ALA B 1 44 ? 13.719 -1.971 0.415 1 98.38 44 ALA B O 1
ATOM 1994 N N . ILE B 1 45 ? 15.555 -0.853 0.979 1 97.69 45 ILE B N 1
ATOM 1995 C CA . ILE B 1 45 ? 15.32 -1.003 2.412 1 97.69 45 ILE B CA 1
ATOM 1996 C C . ILE B 1 45 ? 15.398 0.363 3.092 1 97.69 45 ILE B C 1
ATOM 1998 O O . ILE B 1 45 ? 16.234 1.196 2.736 1 97.69 45 ILE B O 1
ATOM 2002 N N . ARG B 1 46 ? 14.516 0.573 4.066 1 97.25 46 ARG B N 1
ATOM 2003 C CA . ARG B 1 46 ? 14.672 1.726 4.945 1 97.25 46 ARG B CA 1
ATOM 2004 C C . ARG B 1 46 ? 15.812 1.508 5.934 1 97.25 46 ARG B C 1
ATOM 2006 O O . ARG B 1 46 ? 15.969 0.413 6.477 1 97.25 46 ARG B O 1
ATOM 2013 N N . LYS B 1 47 ? 16.547 2.559 6.195 1 95.12 47 LYS B N 1
ATOM 2014 C CA . LYS B 1 47 ? 17.656 2.467 7.137 1 95.12 47 LYS B CA 1
ATOM 2015 C C . LYS B 1 47 ? 17.203 2.779 8.562 1 95.12 47 LYS B C 1
ATOM 2017 O O . LYS B 1 47 ? 18 2.697 9.5 1 95.12 47 LYS B O 1
ATOM 2022 N N . THR B 1 48 ? 15.898 3.057 8.711 1 89.62 48 THR B N 1
ATOM 2023 C CA . THR B 1 48 ? 15.406 3.607 9.969 1 89.62 48 THR B CA 1
ATOM 2024 C C . THR B 1 48 ? 14.477 2.619 10.664 1 89.62 48 THR B C 1
ATOM 2026 O O . THR B 1 48 ? 13.727 2.996 11.57 1 89.62 48 THR B O 1
ATOM 2029 N N . THR B 1 49 ? 14.469 1.374 10.258 1 88.12 49 THR B N 1
ATOM 2030 C CA . THR B 1 49 ? 13.57 0.436 10.914 1 88.12 49 THR B CA 1
ATOM 2031 C C . THR B 1 49 ? 13.836 0.391 12.414 1 88.12 49 THR B C 1
ATOM 2033 O O . THR B 1 49 ? 14.984 0.238 12.844 1 88.12 49 THR B O 1
ATOM 2036 N N . SER B 1 50 ? 12.781 0.487 13.172 1 87.56 50 SER B N 1
ATOM 2037 C CA . SER B 1 50 ? 12.898 0.531 14.625 1 87.56 50 SER B CA 1
ATOM 2038 C C . SER B 1 50 ? 13.172 -0.854 15.203 1 87.56 50 SER B C 1
ATOM 2040 O O . SER B 1 50 ? 13.156 -1.849 14.469 1 87.56 50 SER B O 1
ATOM 2042 N N . LYS B 1 51 ? 13.375 -0.831 16.562 1 88.12 51 LYS B N 1
ATOM 2043 C CA . LYS B 1 51 ? 13.594 -2.084 17.281 1 88.12 51 LYS B CA 1
ATOM 2044 C C . LYS B 1 51 ? 12.328 -2.936 17.297 1 88.12 51 LYS B C 1
ATOM 2046 O O . LYS B 1 51 ? 12.391 -4.152 17.5 1 88.12 51 LYS B O 1
ATOM 2051 N N . SER B 1 52 ? 11.172 -2.299 17.125 1 88 52 SER B N 1
ATOM 2052 C CA . SER B 1 52 ? 9.906 -3.018 17.109 1 88 52 SER B CA 1
ATOM 2053 C C . SER B 1 52 ? 9.781 -3.895 15.867 1 88 52 SER B C 1
ATOM 2055 O O . SER B 1 52 ? 8.914 -4.77 15.805 1 88 52 SER B O 1
ATOM 2057 N N . GLY B 1 53 ? 10.641 -3.582 14.875 1 91.94 53 GLY B N 1
ATOM 2058 C CA . GLY B 1 53 ? 10.562 -4.305 13.617 1 91.94 53 GLY B CA 1
ATOM 2059 C C . GLY B 1 53 ? 9.523 -3.74 12.672 1 91.94 53 GLY B C 1
ATOM 2060 O O . GLY B 1 53 ? 9.273 -4.305 11.602 1 91.94 53 GLY B O 1
ATOM 2061 N N . VAL B 1 54 ? 8.852 -2.736 13.023 1 97.25 54 VAL B N 1
ATOM 2062 C CA . VAL B 1 54 ? 7.848 -2.068 12.203 1 97.25 54 VAL B CA 1
ATOM 2063 C C . VAL B 1 54 ? 8.383 -0.713 11.742 1 97.25 54 VAL B C 1
ATOM 2065 O O . VAL B 1 54 ? 8.891 0.067 12.547 1 97.25 54 VAL B O 1
ATOM 2068 N N . ASP B 1 55 ? 8.289 -0.481 10.461 1 97.81 55 ASP B N 1
ATOM 2069 C CA . ASP B 1 55 ? 8.852 0.744 9.898 1 97.81 55 ASP B CA 1
ATOM 2070 C C . ASP B 1 55 ? 7.902 1.924 10.102 1 97.81 55 ASP B C 1
ATOM 2072 O O . ASP B 1 55 ? 8.336 3.029 10.43 1 97.81 55 ASP B O 1
ATOM 2076 N N . ALA B 1 56 ? 6.598 1.691 9.844 1 98.19 56 ALA B N 1
ATOM 2077 C CA . ALA B 1 56 ? 5.664 2.814 9.797 1 98.19 56 ALA B CA 1
ATOM 2078 C C . ALA B 1 56 ? 4.289 2.408 10.312 1 98.19 56 ALA B C 1
ATOM 2080 O O . ALA B 1 56 ? 3.986 1.217 10.422 1 98.19 56 ALA B O 1
ATOM 2081 N N . VAL B 1 57 ? 3.551 3.391 10.672 1 98.62 57 VAL B N 1
ATOM 2082 C CA . VAL B 1 57 ? 2.141 3.232 11.016 1 98.62 57 VAL B CA 1
ATOM 2083 C C . VAL B 1 57 ? 1.293 4.191 10.188 1 98.62 57 VAL B C 1
ATOM 2085 O O . VAL B 1 57 ? 1.743 5.285 9.844 1 98.62 57 VAL B O 1
ATOM 2088 N N . ALA B 1 58 ? 0.202 3.785 9.75 1 98.75 58 ALA B N 1
ATOM 2089 C CA . ALA B 1 58 ? -0.858 4.633 9.211 1 98.75 58 ALA B CA 1
ATOM 2090 C C . ALA B 1 58 ? -2.09 4.605 10.109 1 98.75 58 ALA B C 1
ATOM 2092 O O . ALA B 1 58 ? -2.484 3.547 10.609 1 98.75 58 ALA B O 1
ATOM 2093 N N . MET B 1 59 ? -2.678 5.723 10.328 1 98.69 59 MET B N 1
ATOM 2094 C CA . MET B 1 59 ? -3.816 5.809 11.242 1 98.69 59 MET B CA 1
ATOM 2095 C C . MET B 1 59 ? -5.121 5.953 10.469 1 98.69 59 MET B C 1
ATOM 2097 O O . MET B 1 59 ? -5.445 7.039 9.984 1 98.69 59 MET B O 1
ATOM 2101 N N . GLY B 1 60 ? -5.781 4.805 10.258 1 98.69 60 GLY B N 1
ATOM 2102 C CA . GLY B 1 60 ? -7.199 4.969 9.984 1 98.69 60 GLY B CA 1
ATOM 2103 C C . GLY B 1 60 ? -7.965 5.586 11.133 1 98.69 60 GLY B C 1
ATOM 2104 O O . GLY B 1 60 ? -7.723 5.25 12.297 1 98.69 60 GLY B O 1
ATOM 2105 N N . ASN B 1 61 ? -8.797 6.551 10.836 1 98.62 61 ASN B N 1
ATOM 2106 C CA . ASN B 1 61 ? -9.43 7.281 11.938 1 98.62 61 ASN B CA 1
ATOM 2107 C C . ASN B 1 61 ? -10.906 7.547 11.664 1 98.62 61 ASN B C 1
ATOM 2109 O O . ASN B 1 61 ? -11.297 7.754 10.516 1 98.62 61 ASN B O 1
ATOM 2113 N N . ILE B 1 62 ? -11.617 7.566 12.719 1 98.31 62 ILE B N 1
ATOM 2114 C CA . ILE B 1 62 ? -13.047 7.832 12.68 1 98.31 62 ILE B CA 1
ATOM 2115 C C . ILE B 1 62 ? -13.391 8.961 13.648 1 98.31 62 ILE B C 1
ATOM 2117 O O . ILE B 1 62 ? -13.125 8.852 14.852 1 98.31 62 ILE B O 1
ATOM 2121 N N . PHE B 1 63 ? -13.914 9.992 13.133 1 96.88 63 PHE B N 1
ATOM 2122 C CA . PHE B 1 63 ? -14.43 11.094 13.93 1 96.88 63 PHE B CA 1
ATOM 2123 C C . PHE B 1 63 ? -15.93 10.969 14.133 1 96.88 63 PHE B C 1
ATOM 2125 O O . PHE B 1 63 ? -16.688 10.898 13.164 1 96.88 63 PHE B O 1
ATOM 2132 N N . VAL B 1 64 ? -16.312 10.891 15.328 1 95.19 64 VAL B N 1
ATOM 2133 C CA . VAL B 1 64 ? -17.734 10.789 15.68 1 95.19 64 VAL B CA 1
ATOM 2134 C C . VAL B 1 64 ? -18.203 12.102 16.297 1 95.19 64 VAL B C 1
ATOM 2136 O O . VAL B 1 64 ? -17.594 12.609 17.234 1 95.19 64 VAL B O 1
ATOM 2139 N N . HIS B 1 65 ? -19.203 12.641 15.734 1 93.06 65 HIS B N 1
ATOM 2140 C CA . HIS B 1 65 ? -19.828 13.883 16.172 1 93.06 65 HIS B CA 1
ATOM 2141 C C . HIS B 1 65 ? -21.312 13.688 16.438 1 93.06 65 HIS B C 1
ATOM 2143 O O . HIS B 1 65 ? -21.984 12.93 15.727 1 93.06 65 HIS B O 1
ATOM 2149 N N . PRO B 1 66 ? -21.844 14.422 17.438 1 90.44 66 PRO B N 1
ATOM 2150 C CA . PRO B 1 66 ? -23.25 14.227 17.781 1 90.44 66 PRO B CA 1
ATOM 2151 C C . PRO B 1 66 ? -24.188 14.68 16.672 1 90.44 66 PRO B C 1
ATOM 2153 O O . PRO B 1 66 ? -25.297 14.156 16.547 1 90.44 66 PRO B O 1
ATOM 2156 N N . SER B 1 67 ? -23.828 15.617 15.797 1 91 67 SER B N 1
ATOM 2157 C CA . SER B 1 67 ? -24.766 16.188 14.852 1 91 67 SER B CA 1
ATOM 2158 C C . SER B 1 67 ? -24.219 16.141 13.43 1 91 67 SER B C 1
ATOM 2160 O O . SER B 1 67 ? -24.766 16.781 12.523 1 91 67 SER B O 1
ATOM 2162 N N . LYS B 1 68 ? -23.078 15.578 13.289 1 92.88 68 LYS B N 1
ATOM 2163 C CA . LYS B 1 68 ? -22.484 15.445 11.961 1 92.88 68 LYS B CA 1
ATOM 2164 C C . LYS B 1 68 ? -22.25 13.977 11.617 1 92.88 68 LYS B C 1
ATOM 2166 O O . LYS B 1 68 ? -22.094 13.141 12.508 1 92.88 68 LYS B O 1
ATOM 2171 N N . PRO B 1 69 ? -22.188 13.641 10.352 1 95.62 69 PRO B N 1
ATOM 2172 C CA . PRO B 1 69 ? -21.922 12.242 9.992 1 95.62 69 PRO B CA 1
ATOM 2173 C C . PRO B 1 69 ? -20.531 11.789 10.406 1 95.62 69 PRO B C 1
ATOM 2175 O O . PRO B 1 69 ? -19.594 12.594 10.438 1 95.62 69 PRO B O 1
ATOM 2178 N N . PRO B 1 70 ? -20.438 10.492 10.727 1 97.44 70 PRO B N 1
ATOM 2179 C CA . PRO B 1 70 ? -19.078 9.984 10.961 1 97.44 70 PRO B CA 1
ATOM 2180 C C . PRO B 1 70 ? -18.141 10.297 9.805 1 97.44 70 PRO B C 1
ATOM 2182 O O . PRO B 1 70 ? -18.516 10.195 8.641 1 97.44 70 PRO B O 1
ATOM 2185 N N . SER B 1 71 ? -16.953 10.719 10.164 1 98.06 71 SER B N 1
ATOM 2186 C CA . SER B 1 71 ? -16.016 11.211 9.156 1 98.06 71 SER B CA 1
ATOM 2187 C C . SER B 1 71 ? -14.609 10.695 9.422 1 98.06 71 SER B C 1
ATOM 2189 O O . SER B 1 71 ? -14.352 10.062 10.453 1 98.06 71 SER B O 1
ATOM 2191 N N . THR B 1 72 ? -13.781 10.812 8.484 1 98.75 72 THR B N 1
ATOM 2192 C CA . THR B 1 72 ? -12.359 10.531 8.602 1 98.75 72 THR B CA 1
ATOM 2193 C C . THR B 1 72 ? -11.531 11.75 8.195 1 98.75 72 THR B C 1
ATOM 2195 O O . THR B 1 72 ? -11.93 12.508 7.305 1 98.75 72 THR B O 1
ATOM 2198 N N . MET B 1 73 ? -10.445 11.969 8.875 1 98.44 73 MET B N 1
ATOM 2199 C CA . MET B 1 73 ? -9.539 13.062 8.539 1 98.44 73 MET B CA 1
ATOM 2200 C C . MET B 1 73 ? -8.391 12.57 7.664 1 98.44 73 MET B C 1
ATOM 2202 O O . MET B 1 73 ? -7.668 11.648 8.047 1 98.44 73 MET B O 1
ATOM 2206 N N . LEU B 1 74 ? -8.273 13.148 6.527 1 98.81 74 LEU B N 1
ATOM 2207 C CA . LEU B 1 74 ? -7.164 12.922 5.605 1 98.81 74 LEU B CA 1
ATOM 2208 C C . LEU B 1 74 ? -6.133 14.039 5.703 1 98.81 74 LEU B C 1
ATOM 2210 O O . LEU B 1 74 ? -6.434 15.125 6.203 1 98.81 74 LEU B O 1
ATOM 2214 N N . VAL B 1 75 ? -4.961 13.711 5.277 1 98.69 75 VAL B N 1
ATOM 2215 C CA . VAL B 1 75 ? -3.91 14.719 5.215 1 98.69 75 VAL B CA 1
ATOM 2216 C C . VAL B 1 75 ? -3.428 14.875 3.775 1 98.69 75 VAL B C 1
ATOM 2218 O O . VAL B 1 75 ? -3.316 13.891 3.041 1 98.69 75 VAL B O 1
ATOM 2221 N N . LEU B 1 76 ? -3.25 16.094 3.361 1 98.31 76 LEU B N 1
ATOM 2222 C CA . LEU B 1 76 ? -2.654 16.453 2.082 1 98.31 76 LEU B CA 1
ATOM 2223 C C . LEU B 1 76 ? -1.248 17.016 2.273 1 98.31 76 LEU B C 1
ATOM 2225 O O . LEU B 1 76 ? -1.049 17.953 3.041 1 98.31 76 LEU B O 1
ATOM 2229 N N . GLN B 1 77 ? -0.352 16.484 1.713 1 97.81 77 GLN B N 1
ATOM 2230 C CA . GLN B 1 77 ? 1.024 16.953 1.816 1 97.81 77 GLN B CA 1
ATOM 2231 C C . GLN B 1 77 ? 1.797 16.688 0.529 1 97.81 77 GLN B C 1
ATOM 2233 O O . GLN B 1 77 ? 1.523 15.711 -0.171 1 97.81 77 GLN B O 1
ATOM 2238 N N . TYR B 1 78 ? 2.74 17.578 0.227 1 97.69 78 TYR B N 1
ATOM 2239 C CA . TYR B 1 78 ? 3.578 17.375 -0.95 1 97.69 78 TYR B CA 1
ATOM 2240 C C . TYR B 1 78 ? 4.594 16.266 -0.718 1 97.69 78 TYR B C 1
ATOM 2242 O O . TYR B 1 78 ? 5.297 16.266 0.294 1 97.69 78 TYR B O 1
ATOM 2250 N N . ARG B 1 79 ? 4.633 15.289 -1.622 1 98.31 79 ARG B N 1
ATOM 2251 C CA . ARG B 1 79 ? 5.582 14.188 -1.584 1 98.31 79 ARG B CA 1
ATOM 2252 C C . ARG B 1 79 ? 6.551 14.25 -2.762 1 98.31 79 ARG B C 1
ATOM 2254 O O . ARG B 1 79 ? 6.18 13.938 -3.895 1 98.31 79 ARG B O 1
ATOM 2261 N N . PRO B 1 80 ? 7.723 14.602 -2.527 1 98.06 80 PRO B N 1
ATOM 2262 C CA . PRO B 1 80 ? 8.703 14.742 -3.609 1 98.06 80 PRO B CA 1
ATOM 2263 C C . PRO B 1 80 ? 8.859 13.461 -4.426 1 98.06 80 PRO B C 1
ATOM 2265 O O . PRO B 1 80 ? 9.039 13.523 -5.645 1 98.06 80 PRO B O 1
ATOM 2268 N N . PRO B 1 81 ? 8.758 12.266 -3.838 1 98.19 81 PRO B N 1
ATOM 2269 C CA . PRO B 1 81 ? 8.93 11.062 -4.652 1 98.19 81 PRO B CA 1
ATOM 2270 C C . PRO B 1 81 ? 7.969 11.008 -5.836 1 98.19 81 PRO B C 1
ATOM 2272 O O . PRO B 1 81 ? 8.32 10.492 -6.902 1 98.19 81 PRO B O 1
ATOM 2275 N N . VAL B 1 82 ? 6.773 11.547 -5.625 1 97.75 82 VAL B N 1
ATOM 2276 C CA . VAL B 1 82 ? 5.805 11.445 -6.707 1 97.75 82 VAL B CA 1
ATOM 2277 C C . VAL B 1 82 ? 5.598 12.812 -7.359 1 97.75 82 VAL B C 1
ATOM 2279 O O . VAL B 1 82 ? 4.871 12.93 -8.344 1 97.75 82 VAL B O 1
ATOM 2282 N N . GLY B 1 83 ? 6.188 13.883 -6.816 1 97.75 83 GLY B N 1
ATOM 2283 C CA . GLY B 1 83 ? 6.098 15.227 -7.363 1 97.75 83 GLY B CA 1
ATOM 2284 C C . GLY B 1 83 ? 4.688 15.789 -7.324 1 97.75 83 GLY B C 1
ATOM 2285 O O . GLY B 1 83 ? 4.301 16.578 -8.195 1 97.75 83 GLY B O 1
ATOM 2286 N N . LYS B 1 84 ? 3.85 15.367 -6.398 1 98.25 84 LYS B N 1
ATOM 2287 C CA . LYS B 1 84 ? 2.457 15.773 -6.254 1 98.25 84 LYS B CA 1
ATOM 2288 C C . LYS B 1 84 ? 2.064 15.875 -4.785 1 98.25 84 LYS B C 1
ATOM 2290 O O . LYS B 1 84 ? 2.789 15.398 -3.908 1 98.25 84 LYS B O 1
ATOM 2295 N N . TYR B 1 85 ? 0.954 16.594 -4.566 1 98.44 85 TYR B N 1
ATOM 2296 C CA . TYR B 1 85 ? 0.275 16.438 -3.285 1 98.44 85 TYR B CA 1
ATOM 2297 C C . TYR B 1 85 ? -0.394 15.07 -3.191 1 98.44 85 TYR B C 1
ATOM 2299 O O . TYR B 1 85 ? -1.094 14.648 -4.117 1 98.44 85 TYR B O 1
ATOM 2307 N N . THR B 1 86 ? -0.128 14.414 -2.088 1 98.75 86 THR B N 1
ATOM 2308 C CA . THR B 1 86 ? -0.752 13.109 -1.907 1 98.75 86 THR B CA 1
ATOM 2309 C C . THR B 1 86 ? -1.885 13.188 -0.886 1 98.75 86 THR B C 1
ATOM 2311 O O . THR B 1 86 ? -1.829 13.992 0.05 1 98.75 86 THR B O 1
ATOM 2314 N N . VAL B 1 87 ? -2.916 12.43 -1.166 1 98.94 87 VAL B N 1
ATOM 2315 C CA . VAL B 1 87 ? -4.012 12.234 -0.224 1 98.94 87 VAL B CA 1
ATOM 2316 C C . VAL B 1 87 ? -3.777 10.953 0.58 1 98.94 87 VAL B C 1
ATOM 2318 O O . VAL B 1 87 ? -3.701 9.867 0.014 1 98.94 87 VAL B O 1
ATOM 2321 N N . GLU B 1 88 ? -3.619 11.133 1.919 1 98.88 88 GLU B N 1
ATOM 2322 C CA . GLU B 1 88 ? -3.24 10.031 2.795 1 98.88 88 GLU B CA 1
ATOM 2323 C C . GLU B 1 88 ? -4.027 10.07 4.102 1 98.88 88 GLU B C 1
ATOM 2325 O O . GLU B 1 88 ? -4.605 11.094 4.453 1 98.88 88 GLU B O 1
ATOM 2330 N N . TRP B 1 89 ? -4.07 8.93 4.789 1 98.88 89 TRP B N 1
ATOM 2331 C CA . TRP B 1 89 ? -4.262 9.008 6.234 1 98.88 89 TRP B CA 1
ATOM 2332 C C . TRP B 1 89 ? -3.004 9.531 6.922 1 98.88 89 TRP B C 1
ATOM 2334 O O . TRP B 1 89 ? -1.9 9.406 6.387 1 98.88 89 TRP B O 1
ATOM 2344 N N . PRO B 1 90 ? -3.195 10.195 8.125 1 98.5 90 PRO B N 1
ATOM 2345 C CA . PRO B 1 90 ? -1.973 10.477 8.875 1 98.5 90 PRO B CA 1
ATOM 2346 C C . PRO B 1 90 ? -1.104 9.242 9.078 1 98.5 90 PRO B C 1
ATOM 2348 O O . PRO B 1 90 ? -1.625 8.141 9.273 1 98.5 90 PRO B O 1
ATOM 2351 N N . ALA B 1 91 ? 0.135 9.414 8.953 1 98.31 91 ALA B N 1
ATOM 2352 C CA . ALA B 1 91 ? 1.09 8.312 9.023 1 98.31 91 ALA B CA 1
ATOM 2353 C C . ALA B 1 91 ? 2.461 8.805 9.477 1 98.31 91 ALA B C 1
ATOM 2355 O O . ALA B 1 91 ? 2.727 10.008 9.484 1 98.31 91 ALA B O 1
ATOM 2356 N N . GLY B 1 92 ? 3.311 7.867 9.867 1 96.56 92 GLY B N 1
ATOM 2357 C CA . GLY B 1 92 ? 4.668 8.227 10.242 1 96.56 92 GLY B CA 1
ATOM 2358 C C . GLY B 1 92 ? 5.539 7.023 10.547 1 96.56 92 GLY B C 1
ATOM 2359 O O . GLY B 1 92 ? 5.035 5.91 10.703 1 96.56 92 GLY B O 1
ATOM 2360 N N . LEU B 1 93 ? 6.82 7.305 10.594 1 96.62 93 LEU B N 1
ATOM 2361 C CA . LEU B 1 93 ? 7.781 6.262 10.938 1 96.62 93 LEU B CA 1
ATOM 2362 C C . LEU B 1 93 ? 7.754 5.969 12.438 1 96.62 93 LEU B C 1
ATOM 2364 O O . LEU B 1 93 ? 7.457 6.852 13.242 1 96.62 93 LEU B O 1
ATOM 2368 N N . VAL B 1 94 ? 8 4.734 12.75 1 97.56 94 VAL B N 1
ATOM 2369 C CA . VAL B 1 94 ? 8.133 4.34 14.148 1 97.56 94 VAL B CA 1
ATOM 2370 C C . VAL B 1 94 ? 9.539 4.664 14.648 1 97.56 94 VAL B C 1
ATOM 2372 O O . VAL B 1 94 ? 10.523 4.168 14.109 1 97.56 94 VAL B O 1
ATOM 2375 N N . ASP B 1 95 ? 9.625 5.426 15.664 1 94.94 95 ASP B N 1
ATOM 2376 C CA . ASP B 1 95 ? 10.922 5.797 16.219 1 94.94 95 ASP B CA 1
ATOM 2377 C C . ASP B 1 95 ? 11.555 4.629 16.969 1 94.94 95 ASP B C 1
ATOM 2379 O O . ASP B 1 95 ? 10.852 3.689 17.359 1 94.94 95 ASP B O 1
ATOM 2383 N N . GLU B 1 96 ? 12.812 4.57 17.188 1 91.94 96 GLU B N 1
ATOM 2384 C CA . GLU B 1 96 ? 13.609 3.49 17.75 1 91.94 96 GLU B CA 1
ATOM 2385 C C . GLU B 1 96 ? 13.055 3.033 19.094 1 91.94 96 GLU B C 1
ATOM 2387 O O . GLU B 1 96 ? 13.023 1.834 19.375 1 91.94 96 GLU B O 1
ATOM 2392 N N . HIS B 1 97 ? 12.508 3.914 19.969 1 90.31 97 HIS B N 1
ATOM 2393 C CA . HIS B 1 97 ? 12.148 3.508 21.328 1 90.31 97 HIS B CA 1
ATOM 2394 C C . HIS B 1 97 ? 10.648 3.65 21.562 1 90.31 97 HIS B C 1
ATOM 2396 O O . HIS B 1 97 ? 10.219 3.971 22.672 1 90.31 97 HIS B O 1
ATOM 2402 N N . GLU B 1 98 ? 9.922 3.354 20.547 1 94.88 98 GLU B N 1
ATOM 2403 C CA . GLU B 1 98 ? 8.477 3.369 20.75 1 94.88 98 GLU B CA 1
ATOM 2404 C C . GLU B 1 98 ? 7.805 2.182 20.062 1 94.88 98 GLU B C 1
ATOM 2406 O O . GLU B 1 98 ? 8.352 1.621 19.109 1 94.88 98 GLU B O 1
ATOM 2411 N N . THR B 1 99 ? 6.727 1.732 20.656 1 95.69 99 THR B N 1
ATOM 2412 C CA . THR B 1 99 ? 5.883 0.74 20 1 95.69 99 THR B CA 1
ATOM 2413 C C . THR B 1 99 ? 5.125 1.362 18.828 1 95.69 99 THR B C 1
ATOM 2415 O O . THR B 1 99 ? 5.004 2.586 18.75 1 95.69 99 THR B O 1
ATOM 2418 N N . PRO B 1 100 ? 4.676 0.53 17.891 1 96.38 100 PRO B N 1
ATOM 2419 C CA . PRO B 1 100 ? 3.846 1.061 16.812 1 96.38 100 PRO B CA 1
ATOM 2420 C C . PRO B 1 100 ? 2.631 1.835 17.328 1 96.38 100 PRO B C 1
ATOM 2422 O O . PRO B 1 100 ? 2.268 2.867 16.75 1 96.38 100 PRO B O 1
ATOM 2425 N N . GLU B 1 101 ? 2.031 1.376 18.391 1 96.69 101 GLU B N 1
ATOM 2426 C CA . GLU B 1 101 ? 0.868 2.055 18.953 1 96.69 101 GLU B CA 1
ATOM 2427 C C . GLU B 1 101 ? 1.241 3.43 19.5 1 96.69 101 GLU B C 1
ATOM 2429 O O . GLU B 1 101 ? 0.502 4.398 19.312 1 96.69 101 GLU B O 1
ATOM 2434 N N . GLU B 1 102 ? 2.355 3.455 20.172 1 97 102 GLU B N 1
ATOM 2435 C CA . GLU B 1 102 ? 2.844 4.738 20.656 1 97 102 GLU B CA 1
ATOM 2436 C C . GLU B 1 102 ? 3.131 5.703 19.516 1 97 102 GLU B C 1
ATOM 2438 O O . GLU B 1 102 ? 2.807 6.887 19.594 1 97 102 GLU B O 1
ATOM 2443 N N . ALA B 1 103 ? 3.756 5.195 18.469 1 97.19 103 ALA B N 1
ATOM 2444 C CA . ALA B 1 103 ? 4.023 6.004 17.281 1 97.19 103 ALA B CA 1
ATOM 2445 C C . ALA B 1 103 ? 2.727 6.527 16.672 1 97.19 103 ALA B C 1
ATOM 2447 O O . ALA B 1 103 ? 2.65 7.691 16.266 1 97.19 103 ALA B O 1
ATOM 2448 N N . ALA B 1 104 ? 1.711 5.656 16.656 1 97.75 104 ALA B N 1
ATOM 2449 C CA . ALA B 1 104 ? 0.424 6.043 16.078 1 97.75 104 ALA B CA 1
ATOM 2450 C C . ALA B 1 104 ? -0.19 7.211 16.859 1 97.75 104 ALA B C 1
ATOM 2452 O O . ALA B 1 104 ? -0.629 8.195 16.25 1 97.75 104 ALA B O 1
ATOM 2453 N N . VAL B 1 105 ? -0.175 7.113 18.156 1 97.19 105 VAL B N 1
ATOM 2454 C CA . VAL B 1 105 ? -0.731 8.156 19 1 97.19 105 VAL B CA 1
ATOM 2455 C C . VAL B 1 105 ? 0.062 9.453 18.828 1 97.19 105 VAL B C 1
ATOM 2457 O O . VAL B 1 105 ? -0.519 10.523 18.672 1 97.19 105 VAL B O 1
ATOM 2460 N N . ARG B 1 106 ? 1.354 9.32 18.812 1 97.19 106 ARG B N 1
ATOM 2461 C CA . ARG B 1 106 ? 2.223 10.484 18.641 1 97.19 106 ARG B CA 1
ATOM 2462 C C . ARG B 1 106 ? 1.983 11.148 17.281 1 97.19 106 ARG B C 1
ATOM 2464 O O . ARG B 1 106 ? 1.758 12.359 17.219 1 97.19 106 ARG B O 1
ATOM 2471 N N . GLU B 1 107 ? 2.021 10.406 16.203 1 97.5 107 GLU B N 1
ATOM 2472 C CA . GLU B 1 107 ? 1.863 10.945 14.852 1 97.5 107 GLU B CA 1
ATOM 2473 C C . GLU B 1 107 ? 0.475 11.547 14.656 1 97.5 107 GLU B C 1
ATOM 2475 O O . GLU B 1 107 ? 0.322 12.555 13.969 1 97.5 107 GLU B O 1
ATOM 2480 N N . MET B 1 108 ? -0.554 10.859 15.219 1 97.38 108 MET B N 1
ATOM 2481 C CA . MET B 1 108 ? -1.908 11.398 15.156 1 97.38 108 MET B CA 1
ATOM 2482 C C . MET B 1 108 ? -1.967 12.797 15.773 1 97.38 108 MET B C 1
ATOM 2484 O O . MET B 1 108 ? -2.475 13.734 15.156 1 97.38 108 MET B O 1
ATOM 2488 N N . LYS B 1 109 ? -1.406 12.914 16.906 1 97.19 109 LYS B N 1
ATOM 2489 C CA . LYS B 1 109 ? -1.394 14.195 17.594 1 97.19 109 LYS B CA 1
ATOM 2490 C C . LYS B 1 109 ? -0.584 15.234 16.812 1 97.19 109 LYS B C 1
ATOM 2492 O O . LYS B 1 109 ? -1.024 16.375 16.656 1 97.19 109 LYS B O 1
ATOM 2497 N N . GLU B 1 110 ? 0.532 14.859 16.312 1 97.69 110 GLU B N 1
ATOM 2498 C CA . GLU B 1 110 ? 1.411 15.781 15.609 1 97.69 110 GLU B CA 1
ATOM 2499 C C . GLU B 1 110 ? 0.778 16.266 14.305 1 97.69 110 GLU B C 1
ATOM 2501 O O . GLU B 1 110 ? 0.755 17.469 14.023 1 97.69 110 GLU B O 1
ATOM 2506 N N . GLU B 1 111 ? 0.216 15.375 13.523 1 97.69 111 GLU B N 1
ATOM 2507 C CA . GLU B 1 111 ? -0.209 15.719 12.172 1 97.69 111 GLU B CA 1
ATOM 2508 C C . GLU B 1 111 ? -1.63 16.281 12.164 1 97.69 111 GLU B C 1
ATOM 2510 O O . GLU B 1 111 ? -1.99 17.062 11.289 1 97.69 111 GLU B O 1
ATOM 2515 N N . THR B 1 112 ? -2.486 15.891 13.133 1 97.31 112 THR B N 1
ATOM 2516 C CA . THR B 1 112 ? -3.893 16.266 13.055 1 97.31 112 THR B CA 1
ATOM 2517 C C . THR B 1 112 ? -4.27 17.172 14.227 1 97.31 112 THR B C 1
ATOM 2519 O O . THR B 1 112 ? -5.281 17.875 14.18 1 97.31 112 THR B O 1
ATOM 2522 N N . GLY B 1 113 ? -3.508 17.141 15.328 1 96.94 113 GLY B N 1
ATOM 2523 C CA . GLY B 1 113 ? -3.82 17.875 16.547 1 96.94 113 GLY B CA 1
ATOM 2524 C C . GLY B 1 113 ? -4.773 17.141 17.469 1 96.94 113 GLY B C 1
ATOM 2525 O O . GLY B 1 113 ? -4.992 17.547 18.609 1 96.94 113 GLY B O 1
ATOM 2526 N N . TYR B 1 114 ? -5.348 16.031 17.031 1 95.94 114 TYR B N 1
ATOM 2527 C CA . TYR B 1 114 ? -6.371 15.328 17.797 1 95.94 114 TYR B CA 1
ATOM 2528 C C . TYR B 1 114 ? -5.766 14.164 18.578 1 95.94 114 TYR B C 1
ATOM 2530 O O . TYR B 1 114 ? -4.852 13.492 18.094 1 95.94 114 TYR B O 1
ATOM 2538 N N . ASP B 1 115 ? -6.367 14.047 19.734 1 93.25 115 ASP B N 1
ATOM 2539 C CA . ASP B 1 115 ? -6.168 12.789 20.453 1 93.25 115 ASP B CA 1
ATOM 2540 C C . ASP B 1 115 ? -7.242 11.766 20.078 1 93.25 115 ASP B C 1
ATOM 2542 O O . ASP B 1 115 ? -8.383 12.133 19.797 1 93.25 115 ASP B O 1
ATOM 2546 N N . GLY B 1 116 ? -6.84 10.625 19.938 1 91.56 116 GLY B N 1
ATOM 2547 C CA . GLY B 1 116 ? -7.801 9.57 19.672 1 91.56 116 GLY B CA 1
ATOM 2548 C C . GLY B 1 116 ? -7.531 8.305 20.453 1 91.56 116 GLY B C 1
ATOM 2549 O O . GLY B 1 116 ? -6.488 8.18 21.094 1 91.56 116 GLY B O 1
ATOM 2550 N N . LYS B 1 117 ? -8.523 7.512 20.5 1 96.19 117 LYS B N 1
ATOM 2551 C CA . LYS B 1 117 ? -8.406 6.207 21.156 1 96.19 117 LYS B CA 1
ATOM 2552 C C . LYS B 1 117 ? -8.141 5.105 20.125 1 96.19 117 LYS B C 1
ATOM 2554 O O . LYS B 1 117 ? -8.945 4.879 19.234 1 96.19 117 LYS B O 1
ATOM 2559 N N . VAL B 1 118 ? -6.969 4.465 20.297 1 97.88 118 VAL B N 1
ATOM 2560 C CA . VAL B 1 118 ? -6.672 3.311 19.453 1 97.88 118 VAL B CA 1
ATOM 2561 C C . VAL B 1 118 ? -7.625 2.166 19.797 1 97.88 118 VAL B C 1
ATOM 2563 O O . VAL B 1 118 ? -7.746 1.78 20.969 1 97.88 118 VAL B O 1
ATOM 2566 N N . TYR B 1 119 ? -8.344 1.584 18.781 1 97.12 119 TYR B N 1
ATOM 2567 C CA . TYR B 1 119 ? -9.273 0.516 19.109 1 97.12 119 TYR B CA 1
ATOM 2568 C C . TYR B 1 119 ? -9 -0.729 18.281 1 97.12 119 TYR B C 1
ATOM 2570 O O . TYR B 1 119 ? -9.594 -1.786 18.516 1 97.12 119 TYR B O 1
ATOM 2578 N N . ASP B 1 120 ? -8.148 -0.67 17.359 1 97.62 120 ASP B N 1
ATOM 2579 C CA . ASP B 1 120 ? -7.758 -1.813 16.547 1 97.62 120 ASP B CA 1
ATOM 2580 C C . ASP B 1 120 ? -6.367 -1.61 15.945 1 97.62 120 ASP B C 1
ATOM 2582 O O . ASP B 1 120 ? -6.031 -0.508 15.508 1 97.62 120 ASP B O 1
ATOM 2586 N N . VAL B 1 121 ? -5.512 -2.596 15.977 1 98.38 121 VAL B N 1
ATOM 2587 C CA . VAL B 1 121 ? -4.164 -2.586 15.406 1 98.38 121 VAL B CA 1
ATOM 2588 C C . VAL B 1 121 ? -3.973 -3.801 14.508 1 98.38 121 VAL B C 1
ATOM 2590 O O . VAL B 1 121 ? -4.195 -4.938 14.93 1 98.38 121 VAL B O 1
ATOM 2593 N N . SER B 1 122 ? -3.604 -3.582 13.312 1 98.75 122 SER B N 1
ATOM 2594 C CA . SER B 1 122 ? -3.396 -4.68 12.375 1 98.75 122 SER B CA 1
ATOM 2595 C C . SER B 1 122 ? -2.15 -5.484 12.727 1 98.75 122 SER B C 1
ATOM 2597 O O . SER B 1 122 ? -1.327 -5.039 13.531 1 98.75 122 SER B O 1
ATOM 2599 N N . PRO B 1 123 ? -2.01 -6.734 12.141 1 98.38 123 PRO B N 1
ATOM 2600 C CA . PRO B 1 123 ? -0.689 -7.367 12.148 1 98.38 123 PRO B CA 1
ATOM 2601 C C . PRO B 1 123 ? 0.354 -6.562 11.375 1 98.38 123 PRO B C 1
ATOM 2603 O O . PRO B 1 123 ? 0.034 -5.516 10.805 1 98.38 123 PRO B O 1
ATOM 2606 N N . ILE B 1 124 ? 1.622 -7.023 11.508 1 98.25 124 ILE B N 1
ATOM 2607 C CA . ILE B 1 124 ? 2.66 -6.441 10.664 1 98.25 124 ILE B CA 1
ATOM 2608 C C . ILE B 1 124 ? 2.4 -6.812 9.203 1 98.25 124 ILE B C 1
ATOM 2610 O O . ILE B 1 124 ? 2.223 -7.988 8.875 1 98.25 124 ILE B O 1
ATOM 2614 N N . LEU B 1 125 ? 2.307 -5.793 8.344 1 98.81 125 LEU B N 1
ATOM 2615 C CA . LEU B 1 125 ? 1.983 -5.984 6.93 1 98.81 125 LEU B CA 1
ATOM 2616 C C . LEU B 1 125 ? 3.164 -5.598 6.047 1 98.81 125 LEU B C 1
ATOM 2618 O O . LEU B 1 125 ? 3.953 -4.719 6.402 1 98.81 125 LEU B O 1
ATOM 2622 N N . SER B 1 126 ? 3.293 -6.25 4.93 1 98.69 126 SER B N 1
ATOM 2623 C CA . SER B 1 126 ? 4.32 -5.883 3.959 1 98.69 126 SER B CA 1
ATOM 2624 C C . SER B 1 126 ? 3.865 -4.719 3.086 1 98.69 126 SER B C 1
ATOM 2626 O O . SER B 1 126 ? 2.811 -4.785 2.451 1 98.69 126 SER B O 1
ATOM 2628 N N . SER B 1 127 ? 4.645 -3.674 2.99 1 98.44 127 SER B N 1
ATOM 2629 C CA . SER B 1 127 ? 4.258 -2.488 2.23 1 98.44 127 SER B CA 1
ATOM 2630 C C . SER B 1 127 ? 4.297 -2.756 0.729 1 98.44 127 SER B C 1
ATOM 2632 O O . SER B 1 127 ? 3.393 -2.35 -0.002 1 98.44 127 SER B O 1
ATOM 2634 N N . ASP B 1 128 ? 5.309 -3.361 0.251 1 98.06 128 ASP B N 1
ATOM 2635 C CA . ASP B 1 128 ? 5.531 -3.785 -1.128 1 98.06 128 ASP B CA 1
ATOM 2636 C C . ASP B 1 128 ? 6.48 -4.98 -1.188 1 98.06 128 ASP B C 1
ATOM 2638 O O . ASP B 1 128 ? 7.688 -4.816 -1.369 1 98.06 128 ASP B O 1
ATOM 2642 N N . PRO B 1 129 ? 5.93 -6.148 -1.086 1 97.94 129 PRO B N 1
ATOM 2643 C CA . PRO B 1 129 ? 6.77 -7.332 -0.892 1 97.94 129 PRO B CA 1
ATOM 2644 C C . PRO B 1 129 ? 7.617 -7.664 -2.117 1 97.94 129 PRO B C 1
ATOM 2646 O O . PRO B 1 129 ? 8.516 -8.5 -2.041 1 97.94 129 PRO B O 1
ATOM 2649 N N . GLY B 1 130 ? 7.402 -7.043 -3.205 1 96.94 130 GLY B N 1
ATOM 2650 C CA . GLY B 1 130 ? 8.203 -7.277 -4.395 1 96.94 130 GLY B CA 1
ATOM 2651 C C . GLY B 1 130 ? 9.406 -6.359 -4.492 1 96.94 130 GLY B C 1
ATOM 2652 O O . GLY B 1 130 ? 10.312 -6.594 -5.301 1 96.94 130 GLY B O 1
ATOM 2653 N N . MET B 1 131 ? 9.414 -5.359 -3.646 1 97.81 131 MET B N 1
ATOM 2654 C CA . MET B 1 131 ? 10.43 -4.332 -3.869 1 97.81 131 MET B CA 1
ATOM 2655 C C . MET B 1 131 ? 11.188 -4.031 -2.582 1 97.81 131 MET B C 1
ATOM 2657 O O . MET B 1 131 ? 12.328 -3.551 -2.623 1 97.81 131 MET B O 1
ATOM 2661 N N . THR B 1 132 ? 10.602 -4.215 -1.44 1 98.38 132 THR B N 1
ATOM 2662 C CA . THR B 1 132 ? 11.188 -3.746 -0.187 1 98.38 132 THR B CA 1
ATOM 2663 C C . THR B 1 132 ? 10.797 -4.668 0.966 1 98.38 132 THR B C 1
ATOM 2665 O O . THR B 1 132 ? 9.828 -5.422 0.866 1 98.38 132 THR B O 1
ATOM 2668 N N . ASN B 1 133 ? 11.578 -4.613 2.041 1 98.06 133 ASN B N 1
ATOM 2669 C CA . ASN B 1 133 ? 11.219 -5.305 3.275 1 98.06 133 ASN B CA 1
ATOM 2670 C C . ASN B 1 133 ? 10.445 -4.391 4.223 1 98.06 133 ASN B C 1
ATOM 2672 O O . ASN B 1 133 ? 10.195 -4.75 5.375 1 98.06 133 ASN B O 1
ATOM 2676 N N . ALA B 1 134 ? 10.102 -3.162 3.775 1 98.06 134 ALA B N 1
ATOM 2677 C CA . ALA B 1 134 ? 9.406 -2.197 4.621 1 98.06 134 ALA B CA 1
ATOM 2678 C C . ALA B 1 134 ? 8.07 -2.76 5.105 1 98.06 134 ALA B C 1
ATOM 2680 O O . ALA B 1 134 ? 7.359 -3.426 4.348 1 98.06 134 ALA B O 1
ATOM 2681 N N . THR B 1 135 ? 7.781 -2.463 6.375 1 98.25 135 THR B N 1
ATOM 2682 C CA . THR B 1 135 ? 6.562 -2.947 7.016 1 98.25 135 THR B CA 1
ATOM 2683 C C . THR B 1 135 ? 5.73 -1.782 7.543 1 98.25 135 THR B C 1
ATOM 2685 O O . THR B 1 135 ? 6.25 -0.681 7.742 1 98.25 135 THR B O 1
ATOM 2688 N N . ILE B 1 136 ? 4.469 -2.062 7.691 1 98.56 136 ILE B N 1
ATOM 2689 C CA . ILE B 1 136 ? 3.551 -1.038 8.18 1 98.56 136 ILE B CA 1
ATOM 2690 C C . ILE B 1 136 ? 2.459 -1.688 9.031 1 98.56 136 ILE B C 1
ATOM 2692 O O . ILE B 1 136 ? 2.133 -2.861 8.836 1 98.56 136 ILE B O 1
ATOM 2696 N N . LYS B 1 137 ? 1.963 -0.978 9.953 1 98.75 137 LYS B N 1
ATOM 2697 C CA . LYS B 1 137 ? 0.738 -1.347 10.656 1 98.75 137 LYS B CA 1
ATOM 2698 C C . LYS B 1 137 ? -0.365 -0.32 10.422 1 98.75 137 LYS B C 1
ATOM 2700 O O . LYS B 1 137 ? -0.106 0.885 10.406 1 98.75 137 LYS B O 1
ATOM 2705 N N . LEU B 1 138 ? -1.534 -0.795 10.141 1 98.88 138 LEU B N 1
ATOM 2706 C CA . LEU B 1 138 ? -2.746 0.014 10.203 1 98.88 138 LEU B CA 1
ATOM 2707 C C . LEU B 1 138 ? -3.262 0.102 11.641 1 98.88 138 LEU B C 1
ATOM 2709 O O . LEU B 1 138 ? -3.541 -0.922 12.266 1 98.88 138 LEU B O 1
ATOM 2713 N N . VAL B 1 139 ? -3.328 1.27 12.148 1 98.81 139 VAL B N 1
ATOM 2714 C CA . VAL B 1 139 ? -3.865 1.51 13.484 1 98.81 139 VAL B CA 1
ATOM 2715 C C . VAL B 1 139 ? -5.168 2.303 13.383 1 98.81 139 VAL B C 1
ATOM 2717 O O . VAL B 1 139 ? -5.176 3.438 12.898 1 98.81 139 VAL B O 1
ATOM 2720 N N . MET B 1 140 ? -6.273 1.722 13.844 1 98.62 140 MET B N 1
ATOM 2721 C CA . MET B 1 140 ? -7.562 2.41 13.812 1 98.62 140 MET B CA 1
ATOM 2722 C C . MET B 1 140 ? -7.773 3.225 15.086 1 98.62 140 MET B C 1
ATOM 2724 O O . MET B 1 140 ? -7.582 2.717 16.188 1 98.62 140 MET B O 1
ATOM 2728 N N . VAL B 1 141 ? -8.109 4.453 14.844 1 98.12 141 VAL B N 1
ATOM 2729 C CA . VAL B 1 141 ? -8.258 5.406 15.938 1 98.12 141 VAL B CA 1
ATOM 2730 C C . VAL B 1 141 ? -9.656 6.016 15.898 1 98.12 141 VAL B C 1
ATOM 2732 O O . VAL B 1 141 ? -10.156 6.367 14.828 1 98.12 141 VAL B O 1
ATOM 2735 N N . GLU B 1 142 ? -10.305 6.16 17.031 1 97.38 142 GLU B N 1
ATOM 2736 C CA . GLU B 1 142 ? -11.586 6.848 17.156 1 97.38 142 GLU B CA 1
ATOM 2737 C C . GLU B 1 142 ? -11.438 8.164 17.922 1 97.38 142 GLU B C 1
ATOM 2739 O O . GLU B 1 142 ? -10.758 8.219 18.953 1 97.38 142 GLU B O 1
ATOM 2744 N N . VAL B 1 143 ? -11.938 9.188 17.359 1 96.31 143 VAL B N 1
ATOM 2745 C CA . VAL B 1 143 ? -11.961 10.5 17.984 1 96.31 143 VAL B CA 1
ATOM 2746 C C . VAL B 1 143 ? -13.406 10.93 18.234 1 96.31 143 VAL B C 1
ATOM 2748 O O . VAL B 1 143 ? -14.18 11.102 17.297 1 96.31 143 VAL B O 1
ATOM 2751 N N . LYS B 1 144 ? -13.781 11.156 19.438 1 93.94 144 LYS B N 1
ATOM 2752 C CA . LYS B 1 144 ? -15.102 11.656 19.797 1 93.94 144 LYS B CA 1
ATOM 2753 C C . LYS B 1 144 ? -15.094 13.18 19.953 1 93.94 144 LYS B C 1
ATOM 2755 O O . LYS B 1 144 ? -14.359 13.711 20.781 1 93.94 144 LYS B O 1
ATOM 2760 N N . LEU B 1 145 ? -15.852 13.758 19.109 1 91.94 145 LEU B N 1
ATOM 2761 C CA . LEU B 1 145 ? -15.945 15.211 19.141 1 91.94 145 LEU B CA 1
ATOM 2762 C C . LEU B 1 145 ? -17.188 15.664 19.891 1 91.94 145 LEU B C 1
ATOM 2764 O O . LEU B 1 145 ? -18.203 14.945 19.938 1 91.94 145 LEU B O 1
ATOM 2768 N N . ASN B 1 146 ? -17.078 16.766 20.578 1 85.06 146 ASN B N 1
ATOM 2769 C CA . ASN B 1 146 ? -18.234 17.359 21.25 1 85.06 146 ASN B CA 1
ATOM 2770 C C . ASN B 1 146 ? -18.875 18.438 20.406 1 85.06 146 ASN B C 1
ATOM 2772 O O . ASN B 1 146 ? -18.312 18.875 19.406 1 85.06 146 ASN B O 1
ATOM 2776 N N . ALA B 1 147 ? -20.141 18.734 20.766 1 74.38 147 ALA B N 1
ATOM 2777 C CA . ALA B 1 147 ? -20.938 19.719 20.016 1 74.38 147 ALA B CA 1
ATOM 2778 C C . ALA B 1 147 ? -20.203 21.047 19.922 1 74.38 147 ALA B C 1
ATOM 2780 O O . ALA B 1 147 ? -20.391 21.781 18.938 1 74.38 147 ALA B O 1
ATOM 2781 N N . GLU B 1 148 ? -19.438 21.375 20.859 1 66.62 148 GLU B N 1
ATOM 2782 C CA . GLU B 1 148 ? -18.828 22.703 20.938 1 66.62 148 GLU B CA 1
ATOM 2783 C C . GLU B 1 148 ? -17.484 22.719 20.203 1 66.62 148 GLU B C 1
ATOM 2785 O O . GLU B 1 148 ? -16.891 23.781 20.016 1 66.62 148 GLU B O 1
ATOM 2790 N N . GLN B 1 149 ? -17.078 21.531 19.844 1 61.75 149 GLN B N 1
ATOM 2791 C CA . GLN B 1 149 ? -15.742 21.5 19.266 1 61.75 149 GLN B CA 1
ATOM 2792 C C . GLN B 1 149 ? -15.781 21.781 17.766 1 61.75 149 GLN B C 1
ATOM 2794 O O . GLN B 1 149 ? -15.891 20.859 16.953 1 61.75 149 GLN B O 1
ATOM 2799 N N . ASP B 1 150 ? -15.984 23.047 17.453 1 65.69 150 ASP B N 1
ATOM 2800 C CA . ASP B 1 150 ? -15.992 23.406 16.047 1 65.69 150 ASP B CA 1
ATOM 2801 C C . ASP B 1 150 ? -14.594 23.828 15.578 1 65.69 150 ASP B C 1
ATOM 2803 O O . ASP B 1 150 ? -14.414 24.203 14.414 1 65.69 150 ASP B O 1
ATOM 2807 N N . PHE B 1 151 ? -13.648 23.734 16.578 1 78.06 151 PHE B N 1
ATOM 2808 C CA . PHE B 1 151 ? -12.336 24.188 16.141 1 78.06 151 PHE B CA 1
ATOM 2809 C C . PHE B 1 151 ? -11.375 23.016 15.992 1 78.06 151 PHE B C 1
ATOM 2811 O O . PHE B 1 151 ? -11.469 22.031 16.734 1 78.06 151 PHE B O 1
ATOM 2818 N N . MET B 1 152 ? -10.547 23.141 14.953 1 86.38 152 MET B N 1
ATOM 2819 C CA . MET B 1 152 ? -9.484 22.156 14.773 1 86.38 152 MET B CA 1
ATOM 2820 C C . MET B 1 152 ? -8.273 22.484 15.641 1 86.38 152 MET B C 1
ATOM 2822 O O . MET B 1 152 ? -7.77 23.609 15.594 1 86.38 152 MET B O 1
ATOM 2826 N N . PRO B 1 153 ? -7.926 21.5 16.469 1 92.62 153 PRO B N 1
ATOM 2827 C CA . PRO B 1 153 ? -6.742 21.75 17.297 1 92.62 153 PRO B CA 1
ATOM 2828 C C . PRO B 1 153 ? -5.484 22 16.469 1 92.62 153 PRO B C 1
ATOM 2830 O O . PRO B 1 153 ? -5.445 21.641 15.289 1 92.62 153 PRO B O 1
ATOM 2833 N N . GLU B 1 154 ? -4.523 22.609 17.109 1 94.06 154 GLU B N 1
ATOM 2834 C CA . GLU B 1 154 ? -3.283 22.938 16.406 1 94.06 154 GLU B CA 1
ATOM 2835 C C . GLU B 1 154 ? -2.469 21.672 16.125 1 94.06 154 GLU B C 1
ATOM 2837 O O . GLU B 1 154 ? -2.391 20.781 16.953 1 94.06 154 GLU B O 1
ATOM 2842 N N . GLN B 1 155 ? -1.919 21.594 14.969 1 95.44 155 GLN B N 1
ATOM 2843 C CA . GLN B 1 155 ? -0.935 20.578 14.617 1 95.44 155 GLN B CA 1
ATOM 2844 C C . GLN B 1 155 ? 0.426 20.891 15.234 1 95.44 155 GLN B C 1
ATOM 2846 O O . GLN B 1 155 ? 0.658 22.016 15.703 1 95.44 155 GLN B O 1
ATOM 2851 N N . ARG B 1 156 ? 1.26 19.938 15.391 1 94.38 156 ARG B N 1
ATOM 2852 C CA . ARG B 1 156 ? 2.643 20.078 15.828 1 94.38 156 ARG B CA 1
ATOM 2853 C C . ARG B 1 156 ? 3.604 19.422 14.836 1 94.38 156 ARG B C 1
ATOM 2855 O O . ARG B 1 156 ? 4.164 18.359 15.109 1 94.38 156 ARG B O 1
ATOM 2862 N N . LEU B 1 157 ? 3.82 20.078 13.797 1 92.62 157 LEU B N 1
ATOM 2863 C CA . LEU B 1 157 ? 4.559 19.531 12.664 1 92.62 157 LEU B CA 1
ATOM 2864 C C . LEU B 1 157 ? 6.047 19.844 12.781 1 92.62 157 LEU B C 1
ATOM 2866 O O . LEU B 1 157 ? 6.426 20.859 13.359 1 92.62 157 LEU B O 1
ATOM 2870 N N . ASP B 1 158 ? 6.836 18.938 12.273 1 86.44 158 ASP B N 1
ATOM 2871 C CA . ASP B 1 158 ? 8.273 19.172 12.203 1 86.44 158 ASP B CA 1
ATOM 2872 C C . ASP B 1 158 ? 8.609 20.219 11.141 1 86.44 158 ASP B C 1
ATOM 2874 O O . ASP B 1 158 ? 7.785 20.5 10.266 1 86.44 158 ASP B O 1
ATOM 2878 N N . ASP B 1 159 ? 9.766 20.719 11.266 1 83.88 159 ASP B N 1
ATOM 2879 C CA . ASP B 1 159 ? 10.234 21.672 10.266 1 83.88 159 ASP B CA 1
ATOM 2880 C C . ASP B 1 159 ? 10.172 21.062 8.867 1 83.88 159 ASP B C 1
ATOM 2882 O O . ASP B 1 159 ? 10.617 19.938 8.648 1 83.88 159 ASP B O 1
ATOM 2886 N N . GLY B 1 160 ? 9.531 21.766 8.008 1 82.06 160 GLY B N 1
ATOM 2887 C CA . GLY B 1 160 ? 9.453 21.328 6.625 1 82.06 160 GLY B CA 1
ATOM 2888 C C . GLY B 1 160 ? 8.211 20.5 6.34 1 82.06 160 GLY B C 1
ATOM 2889 O O . GLY B 1 160 ? 7.891 20.234 5.18 1 82.06 160 GLY B O 1
ATOM 2890 N N . GLU B 1 161 ? 7.582 20.047 7.348 1 89.12 161 GLU B N 1
ATOM 2891 C CA . GLU B 1 161 ? 6.328 19.328 7.156 1 89.12 161 GLU B CA 1
ATOM 2892 C C . GLU B 1 161 ? 5.156 20.281 7 1 89.12 161 GLU B C 1
ATOM 2894 O O . GLU B 1 161 ? 4.883 21.094 7.891 1 89.12 161 GLU B O 1
ATOM 2899 N N . LEU B 1 162 ? 4.586 20.312 5.895 1 92.88 162 LEU B N 1
ATOM 2900 C CA . LEU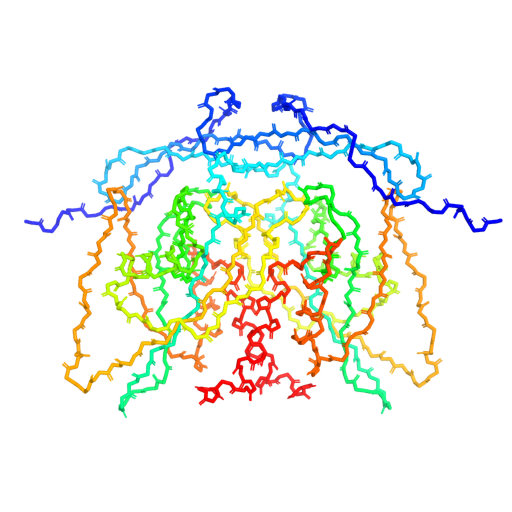 B 1 162 ? 3.377 21.078 5.617 1 92.88 162 LEU B CA 1
ATOM 2901 C C . LEU B 1 162 ? 2.213 20.156 5.27 1 92.88 162 LEU B C 1
ATOM 2903 O O . LEU B 1 162 ? 2.146 19.641 4.156 1 92.88 162 LEU B O 1
ATOM 2907 N N . ILE B 1 163 ? 1.36 20 6.199 1 96.62 163 ILE B N 1
ATOM 2908 C CA . ILE B 1 163 ? 0.265 19.047 6.082 1 96.62 163 ILE B CA 1
ATOM 2909 C C . ILE B 1 163 ? -1.071 19.781 6.207 1 96.62 163 ILE B C 1
ATOM 2911 O O . ILE B 1 163 ? -1.324 20.453 7.203 1 96.62 163 ILE B O 1
ATOM 2915 N N . GLU B 1 164 ? -1.835 19.703 5.152 1 97.12 164 GLU B N 1
ATOM 2916 C CA . GLU B 1 164 ? -3.219 20.172 5.195 1 97.12 164 GLU B CA 1
ATOM 2917 C C . GLU B 1 164 ? -4.16 19.062 5.637 1 97.12 164 GLU B C 1
ATOM 2919 O O . GLU B 1 164 ? -4.02 17.906 5.203 1 97.12 164 GLU B O 1
ATOM 2924 N N . ARG B 1 165 ? -5.117 19.375 6.516 1 97.88 165 ARG B N 1
ATOM 2925 C CA . ARG B 1 165 ? -6.09 18.406 7.004 1 97.88 165 ARG B CA 1
ATOM 2926 C C . ARG B 1 165 ? -7.441 18.594 6.324 1 97.88 165 ARG B C 1
ATOM 2928 O O . ARG B 1 165 ? -7.906 19.719 6.16 1 97.88 165 ARG B O 1
ATOM 2935 N N . VAL B 1 166 ? -8.062 17.484 5.965 1 97.88 166 VA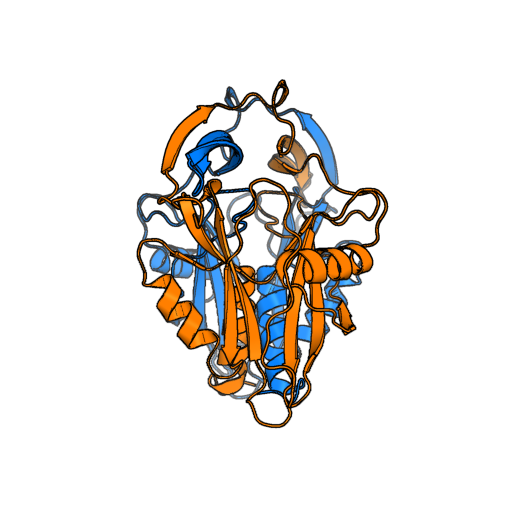L B N 1
ATOM 2936 C CA . VAL B 1 166 ? -9.375 17.531 5.336 1 97.88 166 VAL B CA 1
ATOM 2937 C C . VAL B 1 166 ? -10.297 16.5 5.977 1 97.88 166 VAL B C 1
ATOM 2939 O O . VAL B 1 166 ? -9.945 15.32 6.062 1 97.88 166 VAL B O 1
ATOM 2942 N N . MET B 1 167 ? -11.461 16.969 6.418 1 97.06 167 MET B N 1
ATOM 2943 C CA . MET B 1 167 ? -12.484 16.062 6.941 1 97.06 167 MET B CA 1
ATOM 2944 C C . MET B 1 167 ? -13.375 15.547 5.816 1 97.06 167 MET B C 1
ATOM 2946 O O . MET B 1 167 ? -13.883 16.328 5.012 1 97.06 167 MET B O 1
ATOM 2950 N N . VAL B 1 168 ? -13.562 14.234 5.719 1 98.56 168 VAL B N 1
ATOM 2951 C CA . VAL B 1 168 ? -14.391 13.625 4.688 1 98.56 168 VAL B CA 1
ATOM 2952 C C . VAL B 1 168 ? -15.391 12.664 5.328 1 98.56 168 VAL B C 1
ATOM 2954 O O . VAL B 1 168 ? -15.008 11.766 6.082 1 98.56 168 VAL B O 1
ATOM 2957 N N . PRO B 1 169 ? -16.719 12.875 5.074 1 98.56 169 PRO B N 1
ATOM 2958 C CA . PRO B 1 169 ? -17.656 11.836 5.531 1 98.56 169 PRO B CA 1
ATOM 2959 C C . PRO B 1 169 ? -17.266 10.453 5.02 1 98.56 169 PRO B C 1
ATOM 2961 O O . PRO B 1 169 ? -16.953 10.289 3.84 1 98.56 169 PRO B O 1
ATOM 2964 N N . LEU B 1 170 ? -17.328 9.445 5.914 1 98.62 170 LEU B N 1
ATOM 2965 C CA . LEU B 1 170 ? -16.938 8.086 5.555 1 98.62 170 LEU B CA 1
ATOM 2966 C C . LEU B 1 170 ? -17.781 7.578 4.391 1 98.62 170 LEU B C 1
ATOM 2968 O O . LEU B 1 170 ? -17.266 6.883 3.51 1 98.62 170 LEU B O 1
ATOM 2972 N N . SER B 1 171 ? -19.016 7.973 4.332 1 97.62 171 SER B N 1
ATOM 2973 C CA . SER B 1 171 ? -19.938 7.52 3.285 1 97.62 171 SER B CA 1
ATOM 2974 C C . SER B 1 171 ? -19.531 8.086 1.926 1 97.62 171 SER B C 1
ATOM 2976 O O . SER B 1 171 ? -20 7.602 0.889 1 97.62 171 SER B O 1
ATOM 2978 N N . GLU B 1 172 ? -18.688 9.094 1.863 1 98.44 172 GLU B N 1
ATOM 2979 C CA . GLU B 1 172 ? -18.297 9.758 0.622 1 98.44 172 GLU B CA 1
ATOM 2980 C C . GLU B 1 172 ? -16.828 9.516 0.308 1 98.44 172 GLU B C 1
ATOM 2982 O O . GLU B 1 172 ? -16.297 10.031 -0.682 1 98.44 172 GLU B O 1
ATOM 2987 N N . LEU B 1 173 ? -16.188 8.766 1.114 1 98.88 173 LEU B N 1
ATOM 2988 C CA . LEU B 1 173 ? -14.742 8.664 1.068 1 98.88 173 LEU B CA 1
ATOM 2989 C C . LEU B 1 173 ? -14.273 8.18 -0.302 1 98.88 173 LEU B C 1
ATOM 2991 O O . LEU B 1 173 ? -13.406 8.805 -0.917 1 98.88 173 LEU B O 1
ATOM 2995 N N . TYR B 1 174 ? -14.828 7.098 -0.796 1 98.88 174 TYR B N 1
ATOM 2996 C CA . TYR B 1 174 ? -14.406 6.508 -2.062 1 98.88 174 TYR B CA 1
ATOM 2997 C C . TYR B 1 174 ? -14.539 7.516 -3.201 1 98.88 174 TYR B C 1
ATOM 2999 O O . TYR B 1 174 ? -13.594 7.734 -3.957 1 98.88 174 TYR B O 1
ATOM 3007 N N . GLU B 1 175 ? -15.672 8.188 -3.312 1 98.75 175 GLU B N 1
ATOM 3008 C CA . GLU B 1 175 ? -15.922 9.156 -4.379 1 98.75 175 GLU B CA 1
ATOM 3009 C C . GLU B 1 175 ? -15 10.367 -4.254 1 98.75 175 GLU B C 1
ATOM 3011 O O . GLU B 1 175 ? -14.523 10.891 -5.262 1 98.75 175 GLU B O 1
ATOM 3016 N N . LYS B 1 176 ? -14.789 10.797 -3.043 1 98.88 176 LYS B N 1
ATOM 3017 C CA . LYS B 1 176 ? -13.898 11.938 -2.826 1 98.88 176 LYS B CA 1
ATOM 3018 C C . LYS B 1 176 ? -12.477 11.617 -3.262 1 98.88 176 LYS B C 1
ATOM 3020 O O . LYS B 1 176 ? -11.781 12.477 -3.82 1 98.88 176 LYS B O 1
ATOM 3025 N N . LEU B 1 177 ? -12.031 10.398 -2.957 1 98.94 177 LEU B N 1
ATOM 3026 C CA . LEU B 1 177 ? -10.688 10.008 -3.379 1 98.94 177 LEU B CA 1
ATOM 3027 C C . LEU B 1 177 ? -10.586 9.977 -4.898 1 98.94 177 LEU B C 1
ATOM 3029 O O . LEU B 1 177 ? -9.555 10.352 -5.461 1 98.94 177 LEU B O 1
ATOM 3033 N N . LEU B 1 178 ? -11.656 9.523 -5.594 1 98.88 178 LEU B N 1
ATOM 3034 C CA . LEU B 1 178 ? -11.672 9.555 -7.051 1 98.88 178 LEU B CA 1
ATOM 3035 C C . LEU B 1 178 ? -11.57 10.984 -7.566 1 98.88 178 LEU B C 1
ATOM 3037 O O . LEU B 1 178 ? -10.883 11.25 -8.555 1 98.88 178 LEU B O 1
ATOM 3041 N N . GLU B 1 179 ? -12.227 11.891 -6.883 1 98.81 179 GLU B N 1
ATOM 3042 C CA . GLU B 1 179 ? -12.172 13.297 -7.273 1 98.81 179 GLU B CA 1
ATOM 3043 C C . GLU B 1 179 ? -10.75 13.844 -7.152 1 98.81 179 GLU B C 1
ATOM 3045 O O . GLU B 1 179 ? -10.266 14.531 -8.055 1 98.81 179 GLU B O 1
ATOM 3050 N N . TRP B 1 180 ? -10.094 13.586 -6.051 1 98.75 180 TRP B N 1
ATOM 3051 C CA . TRP B 1 180 ? -8.719 14.047 -5.883 1 98.75 180 TRP B CA 1
ATOM 3052 C C . TRP B 1 180 ? -7.805 13.438 -6.941 1 98.75 180 TRP B C 1
ATOM 3054 O O . TRP B 1 180 ? -6.941 14.125 -7.496 1 98.75 180 TRP B O 1
ATOM 3064 N N . ALA B 1 181 ? -8.016 12.141 -7.176 1 98.56 181 ALA B N 1
ATOM 3065 C CA . ALA B 1 181 ? -7.164 11.438 -8.133 1 98.56 181 ALA B CA 1
ATOM 3066 C C . ALA B 1 181 ? -7.297 12.039 -9.531 1 98.56 181 ALA B C 1
ATOM 3068 O O . ALA B 1 181 ? -6.402 11.883 -10.367 1 98.56 181 ALA B O 1
ATOM 3069 N N . ASN B 1 182 ? -8.391 12.711 -9.844 1 97.88 182 ASN B N 1
ATOM 3070 C CA . ASN B 1 182 ? -8.648 13.305 -11.148 1 97.88 182 ASN B CA 1
ATOM 3071 C C . ASN B 1 182 ? -7.996 14.68 -11.273 1 97.88 182 ASN B C 1
ATOM 3073 O O . ASN B 1 182 ? -7.965 15.258 -12.367 1 97.88 182 ASN B O 1
ATOM 3077 N N . LYS B 1 183 ? -7.488 15.203 -10.18 1 97.81 183 LYS B N 1
ATOM 3078 C CA . LYS B 1 183 ? -6.762 16.469 -10.219 1 97.81 183 LYS B CA 1
ATOM 3079 C C . LYS B 1 183 ? -5.289 16.25 -10.547 1 97.81 183 LYS B C 1
ATOM 3081 O O . LYS B 1 183 ? -4.637 15.383 -9.961 1 97.81 183 LYS B O 1
ATOM 3086 N N . ASP B 1 184 ? -4.73 17.031 -11.414 1 95.62 184 ASP B N 1
ATOM 3087 C CA . ASP B 1 184 ? -3.396 16.844 -11.969 1 95.62 184 ASP B CA 1
ATOM 3088 C C . ASP B 1 184 ? -2.328 16.906 -10.883 1 95.62 184 ASP B C 1
ATOM 3090 O O . ASP B 1 184 ? -1.316 16.219 -10.945 1 95.62 184 ASP B O 1
ATOM 3094 N N . ASN B 1 185 ? -2.504 17.703 -9.836 1 96.94 185 ASN B N 1
ATOM 3095 C CA . ASN B 1 185 ? -1.453 17.953 -8.852 1 96.94 185 ASN B CA 1
ATOM 3096 C C . ASN B 1 185 ? -1.613 17.062 -7.629 1 96.94 185 ASN B C 1
ATOM 3098 O O . ASN B 1 185 ? -0.918 17.234 -6.625 1 96.94 185 ASN B O 1
ATOM 3102 N N . PHE B 1 186 ? -2.559 16.078 -7.746 1 98.62 186 PHE B N 1
ATOM 3103 C CA . PHE B 1 186 ? -2.807 15.211 -6.602 1 98.62 186 PHE B CA 1
ATOM 3104 C C . PHE B 1 186 ? -2.625 13.742 -6.98 1 98.62 186 PHE B C 1
ATOM 3106 O O . PHE B 1 186 ? -2.779 13.375 -8.148 1 98.62 186 PHE B O 1
ATOM 3113 N N . MET B 1 187 ? -2.268 12.977 -6.07 1 98.75 187 MET B N 1
ATOM 3114 C CA . MET B 1 187 ? -2.256 11.523 -6.168 1 98.75 187 MET B CA 1
ATOM 3115 C C . MET B 1 187 ? -2.713 10.891 -4.855 1 98.75 187 MET B C 1
ATOM 3117 O O . MET B 1 187 ? -2.387 11.383 -3.775 1 98.75 187 MET B O 1
ATOM 3121 N N . VAL B 1 188 ? -3.48 9.828 -4.957 1 98.94 188 VAL B N 1
ATOM 3122 C CA . VAL B 1 188 ? -4.008 9.172 -3.77 1 98.94 188 VAL B CA 1
ATOM 3123 C C . VAL B 1 188 ? -3.09 8.016 -3.367 1 98.94 188 VAL B C 1
ATOM 3125 O O . VAL B 1 188 ? -2.623 7.262 -4.223 1 98.94 188 VAL B O 1
ATOM 3128 N N . ALA B 1 189 ? -2.789 7.91 -2.076 1 98.94 189 ALA B N 1
ATOM 3129 C CA . ALA B 1 189 ? -2.033 6.77 -1.562 1 98.94 189 ALA B CA 1
ATOM 3130 C C . ALA B 1 189 ? -2.814 5.473 -1.731 1 98.94 189 ALA B C 1
ATOM 3132 O O . ALA B 1 189 ? -4.004 5.406 -1.406 1 98.94 189 ALA B O 1
ATOM 3133 N N . ALA B 1 190 ? -2.115 4.484 -2.172 1 98.94 190 ALA B N 1
ATOM 3134 C CA . ALA B 1 190 ? -2.762 3.219 -2.518 1 98.94 190 ALA B CA 1
ATOM 3135 C C . ALA B 1 190 ? -3.457 2.609 -1.303 1 98.94 190 ALA B C 1
ATOM 3137 O O . ALA B 1 190 ? -4.602 2.16 -1.396 1 98.94 190 ALA B O 1
ATOM 3138 N N . LYS B 1 191 ? -2.783 2.572 -0.164 1 98.69 191 LYS B N 1
ATOM 3139 C CA . LYS B 1 191 ? -3.338 1.913 1.015 1 98.69 191 LYS B CA 1
ATOM 3140 C C . LYS B 1 191 ? -4.66 2.553 1.429 1 98.69 191 LYS B C 1
ATOM 3142 O O . LYS B 1 191 ? -5.641 1.85 1.696 1 98.69 191 LYS B O 1
ATOM 3147 N N . LEU B 1 192 ? -4.691 3.889 1.401 1 98.94 192 LEU B N 1
ATOM 3148 C CA . LEU B 1 192 ? -5.941 4.59 1.688 1 98.94 192 LEU B CA 1
ATOM 3149 C C . LEU B 1 192 ? -7.016 4.223 0.667 1 98.94 192 LEU B C 1
ATOM 3151 O O . LEU B 1 192 ? -8.156 3.941 1.035 1 98.94 192 LEU B O 1
ATOM 3155 N N . PHE B 1 193 ? -6.664 4.242 -0.586 1 98.94 193 PHE B N 1
ATOM 3156 C CA . PHE B 1 193 ? -7.625 3.945 -1.642 1 98.94 193 PHE B CA 1
ATOM 3157 C C . PHE B 1 193 ? -8.164 2.527 -1.502 1 98.94 193 PHE B C 1
ATOM 3159 O O . PHE B 1 193 ? -9.367 2.293 -1.679 1 98.94 193 PHE B O 1
ATOM 3166 N N . TYR B 1 194 ? -7.305 1.576 -1.199 1 98.94 194 TYR B N 1
ATOM 3167 C CA . TYR B 1 194 ? -7.738 0.189 -1.065 1 98.94 194 TYR B CA 1
ATOM 3168 C C . TYR B 1 194 ? -8.75 0.039 0.064 1 98.94 194 TYR B C 1
ATOM 3170 O O . TYR B 1 194 ? -9.734 -0.689 -0.07 1 98.94 194 TYR B O 1
ATOM 3178 N N . PHE B 1 195 ? -8.516 0.67 1.231 1 98.94 195 PHE B N 1
ATOM 3179 C CA . PHE B 1 195 ? -9.484 0.645 2.326 1 98.94 195 PHE B CA 1
ATOM 3180 C C . PHE B 1 195 ? -10.828 1.192 1.874 1 98.94 195 PHE B C 1
ATOM 3182 O O . PHE B 1 195 ? -11.867 0.558 2.082 1 98.94 195 PHE B O 1
ATOM 3189 N N . ALA B 1 196 ? -10.75 2.355 1.181 1 98.94 196 ALA B N 1
ATOM 3190 C CA . ALA B 1 196 ? -11.977 2.986 0.687 1 98.94 196 ALA B CA 1
ATOM 3191 C C . ALA B 1 196 ? -12.68 2.096 -0.333 1 98.94 196 ALA B C 1
ATOM 3193 O O . ALA B 1 196 ? -13.906 1.995 -0.335 1 98.94 196 ALA B O 1
ATOM 3194 N N . ALA B 1 197 ? -11.922 1.541 -1.207 1 98.88 197 ALA B N 1
ATOM 3195 C CA . ALA B 1 197 ? -12.469 0.641 -2.217 1 98.88 197 ALA B CA 1
ATOM 3196 C C . ALA B 1 197 ? -13.133 -0.573 -1.566 1 98.88 197 ALA B C 1
ATOM 3198 O O . ALA B 1 197 ? -14.164 -1.05 -2.035 1 98.88 197 ALA B O 1
ATOM 3199 N N . GLY B 1 198 ? -12.461 -1.112 -0.501 1 98.75 198 GLY B N 1
ATOM 3200 C CA . GLY B 1 198 ? -13.078 -2.195 0.246 1 98.75 198 GLY B CA 1
ATOM 3201 C C . GLY B 1 198 ? -14.422 -1.815 0.849 1 98.75 198 GLY B C 1
ATOM 3202 O O . GLY B 1 198 ? -15.383 -2.584 0.774 1 98.75 198 GLY B O 1
ATOM 3203 N N . MET B 1 199 ? -14.477 -0.635 1.448 1 98.62 199 MET B N 1
ATOM 3204 C CA . MET B 1 199 ? -15.742 -0.147 1.995 1 98.62 199 MET B CA 1
ATOM 3205 C C . MET B 1 199 ? -16.812 -0.052 0.907 1 98.62 199 MET B C 1
ATOM 3207 O O . MET B 1 199 ? -17.938 -0.515 1.092 1 98.62 199 MET B O 1
ATOM 3211 N N . HIS B 1 200 ? -16.406 0.569 -0.192 1 98.31 200 HIS B N 1
ATOM 3212 C CA . HIS B 1 200 ? -17.312 0.767 -1.315 1 98.31 200 HIS B CA 1
ATOM 3213 C C . HIS B 1 200 ? -17.797 -0.567 -1.863 1 98.31 200 HIS B C 1
ATOM 3215 O O . HIS B 1 200 ? -19 -0.722 -2.146 1 98.31 200 HIS B O 1
ATOM 3221 N N . PHE B 1 201 ? -16.953 -1.471 -2.002 1 98.31 201 PHE B N 1
ATOM 3222 C CA . PHE B 1 201 ? -17.266 -2.805 -2.498 1 98.31 201 PHE B CA 1
ATOM 3223 C C . PHE B 1 201 ? -18.281 -3.494 -1.592 1 98.31 201 PHE B C 1
ATOM 3225 O O . PHE B 1 201 ? -19.234 -4.094 -2.074 1 98.31 201 PHE B O 1
ATOM 3232 N N . ALA B 1 202 ? -18.031 -3.473 -0.269 1 97.62 202 ALA B N 1
ATOM 3233 C CA . ALA B 1 202 ? -18.938 -4.113 0.68 1 97.62 202 ALA B CA 1
ATOM 3234 C C . ALA B 1 202 ? -20.328 -3.504 0.6 1 97.62 202 ALA B C 1
ATOM 3236 O O . ALA B 1 202 ? -21.344 -4.211 0.717 1 97.62 202 ALA B O 1
ATOM 3237 N N . LYS B 1 203 ? -20.422 -2.24 0.37 1 96.38 203 LYS B N 1
ATOM 3238 C CA . LYS B 1 203 ? -21.688 -1.522 0.385 1 96.38 203 LYS B CA 1
ATOM 3239 C C . LYS B 1 203 ? -22.438 -1.685 -0.94 1 96.38 203 LYS B C 1
ATOM 3241 O O . LYS B 1 203 ? -23.656 -1.747 -0.968 1 96.38 203 LYS B O 1
ATOM 3246 N N . HIS B 1 204 ? -21.703 -1.798 -2.07 1 95.06 204 HIS B N 1
ATOM 3247 C CA . HIS B 1 204 ? -22.359 -1.659 -3.363 1 95.06 204 HIS B CA 1
ATOM 3248 C C . HIS B 1 204 ? -22.141 -2.895 -4.23 1 95.06 204 HIS B C 1
ATOM 3250 O O . HIS B 1 204 ? -22.812 -3.078 -5.242 1 95.06 204 HIS B O 1
ATOM 3256 N N . GLY B 1 205 ? -21.172 -3.699 -3.889 1 91.75 205 GLY B N 1
ATOM 3257 C CA . GLY B 1 205 ? -20.797 -4.82 -4.738 1 91.75 205 GLY B CA 1
ATOM 3258 C C . GLY B 1 205 ? -21.844 -5.914 -4.777 1 91.75 205 GLY B C 1
ATOM 3259 O O . GLY B 1 205 ? -21.984 -6.613 -5.781 1 91.75 205 GLY B O 1
ATOM 3260 N N . GLY B 1 206 ? -22.578 -6.102 -3.666 1 92.12 206 GLY B N 1
ATOM 3261 C CA . GLY B 1 206 ? -23.641 -7.098 -3.613 1 92.12 206 GLY B CA 1
ATOM 3262 C C . GLY B 1 206 ? -23.125 -8.5 -3.338 1 92.12 206 GLY B C 1
ATOM 3263 O O . GLY B 1 206 ? -23.859 -9.477 -3.52 1 92.12 206 GLY B O 1
ATOM 3264 N N . TYR B 1 207 ? -21.891 -8.586 -2.945 1 93.12 207 TYR B N 1
ATOM 3265 C CA . TYR B 1 207 ? -21.297 -9.914 -2.785 1 93.12 207 TYR B CA 1
ATOM 3266 C C . TYR B 1 207 ? -21.062 -10.227 -1.312 1 93.12 207 TYR B C 1
ATOM 3268 O O . TYR B 1 207 ? -20.672 -11.344 -0.966 1 93.12 207 TYR B O 1
ATOM 3276 N N . VAL B 1 208 ? -21.234 -9.18 -0.491 1 90.19 208 VAL B N 1
ATOM 3277 C CA . VAL B 1 208 ? -20.984 -9.383 0.933 1 90.19 208 VAL B CA 1
ATOM 3278 C C . VAL B 1 208 ? -22.047 -8.648 1.749 1 90.19 208 VAL B C 1
ATOM 3280 O O . VAL B 1 208 ? -22.641 -7.676 1.275 1 90.19 208 VAL B O 1
#

InterPro domains:
  IPR000086 NUDIX hydrolase domain [PF00293] (74-184)
  IPR000086 NUDIX hydrolase domain [PS51462] (54-192)
  IPR015797 NUDIX hydrolase-like domain superfamily [SSF55811] (18-196)
  IPR020084 NUDIX hydrolase, conserved site [PS00893] (92-113)

Radius of gyration: 21.26 Å; Cα contacts (8 Å, |Δi|>4): 1013; chains: 2; bounding box: 52×76×46 Å

Secondary structure (DSSP, 8-state):
--------EEEEEEE--GGG-SSEEEEEEEEE-TTS-EEEEEEEEETT--TTS--EEEEEEEEE-SSS--EEEEEEEEETTTTEEEEE--EEEPPTTS-HHHHHHHHHHHHH----EEEEEPPPEES-TTTB--EEEEEEEEEEPPTT--SPPPP-PPTT--EEEEEEEGGGHHHHHHHHHTSTTEEEEHHHHHHHHHHHHHHHSS--/--------EEEEEEE--GGG-SSEEEEEEEEE-TTS-EEEEEEEEETT--TTS--EEEEEEEEE-SSS--EEEEEEEEETTTTEEEEE--EEEPPTTS-HHHHHHHHHHHHH----EEEEEPPPEES-TTTB--EEEEEEEEEEPPTT--SPPPP-PPTT--EEEEEEEGGGHHHHHHHHHTSTTEEEEHHHHHHHHHHHHHHHSS--

pLDDT: mean 94.98, std 8.0, range [40.97, 98.94]

Foldseek 3Di:
DPPDDDDDDDDDDDDDDQVPDDFKHKDKDWDQDPVRDIDIAIAMETPFQAPLRAFKEFEFEWEDEPPDAIKTKWKWWQDVVVQFTETGGQMDTDHHPDDNVRVRQVSCCQQFVFGWDFDDKAPWAQPDVRHYRHTYIYTYTYGYDYPPPPDGHDHNYDPPTDMDMDIGRLVCQQVVQVVQCPDPRYYYDPVSNVVSVVVVCVVPVPPD/DPPDDDDDDDDDDDDDDQVRDDFKHKDKDWDQDPVRDIDIAIAMETPFQAPLRAFKEFEFEWEDEPPDAIKTKWKWWQDVVVQFTETGGQMDTDHHPDDNVRVRQVSCCQQFVFGWDFDDKAPWAQPDVRHYRHTYIYTYTYGYDYPPPPDGHDHNYDPPTDMDMDIGRLVCQQVVQVVQCPDPRYYYDPVSNVVSVVVVCVVPVPPD

Sequence (416 aa):
MSPKTQEPEIVSITDLDPAQARWVTLKKVDFIDQTGTPRTWEIAIRKTTSKSGVDAVAMGNIFVHPSKPPSTMLVLQYRPPVGKYTVEWPAGLVDEHETPEEAAVREMKEETGYDGKVYDVSPILSSDPGMTNATIKLVMVEVKLNAEQDFMPEQRLDDGELIERVMVPLSELYEKLLEWANKDNFMVAAKLFYFAAGMHFAKHGGYVMSPKTQEPEIVSITDLDPAQARWVTLKKVDFIDQTGTPRTWEIAIRKTTSKSGVDAVAMGNIFVHPSKPPSTMLVLQYRPPVGKYTVEWPAGLVDEHETPEEAAVREMKEETGYDGKVYDVSPILSSDPGMTNATIKLVMVEVKLNAEQDFMPEQRLDDGELIERVMVPLSELYEKLLEWANKDNFMVAAKLFYFAAGMHFAKHGGYV